Protein AF-A0A1E3VVX0-F1 (afdb_monomer_lite)

InterPro domains:
  IPR016035 Acyl transferase/acyl hydrolase/lysophospholipase [SSF52151] (23-207)

Foldseek 3Di:
DLLQLLLCVVVQVVLVVPVPRPDFSLVVQLVVVCVVVVFDWLLVVCVVPVPDDWDWQWKAFPVVRFIWTQGCQFIWTQDPVGIDGQGANNHTPSNSVSLQAQQVLSGPFDKDACVNRVGDNVSPPDRITTIHHRLLACVQCLLVVLRCCVVDVDQAAETEALDADDDPPPVPPPPDPSVVVVVVSSVSSVVNNVVSVVCLVVVVSHPPVCVVDPNSSVRYFYQYLLDQADCVLAVLGADRLLSNLLSLADPRPDDDDLLNQQSSQSSVLSSVCSRCVVVCVVVVVSRVDDRDRDPVNDDDDDPVVVPDDSVVVSNVSSVVSNVNSPDDNQSADPVDPSNVVVVVVVVVVVVVVVVVCVVVVVVVLLFFFKWKKKWFFAQLLVVCLVPPDDPVLNVLLVCCVVPVDADPDPVSNVSNVVSVVLVQQHRDMKIKMKGWRDDDFKIWTKIWIDGRPDPFIKIWTWIFTWDADPNKIKTFIWTWTDGDDPPNDDPDDDTQIWTWIWTADPFGTKTFTAGSVDPVRTGGMMDIGGDDDPVSVVVVVVVVD

Organism: NCBI:txid1774969

Radius of gyration: 44.68 Å; chains: 1; bounding box: 111×65×109 Å

Sequence (545 aa):
MRGKIVRRLPLLVLAGLIPKVKLGRTDLLEQFYDKFYGYTTLHELRERNPGAPALHILTTNLSSGQLCSFTPDGFCIDSPQGTELYETYAISTALAVAASSSYPLFFPPIELTAERLQVDMAAFQSPFSYVTDGGIFDNLGARKLALLDRDIDFDHVIISDAGATFDPNYTKRFRSLLNAASRSADILMKRVGELEYERVQEQNIFSEDLLKDEHRLSRFRFTQLATEVHPHEDPHALHLNVQRAAKSIRTDLDKFSDVEVRTLVAHGYCVGRYVMKDLCAEKPEVLDKPLWIPKCVAESPRALDRKMSADHKAVITARRLLRSARVRLHFFSLRDPWGVVNLTLALATLYLLGSLFLNTFDYFLAWPDSYSMRVTYQDYLPEWEENMLDPEQRAAIDRFRQTGEMPVEAGLLKAVQDFKRQENVVGRVGRGKASLRVRDDFVHGTAFFRFPGEFRRVVFLLSGEARYVANEQKLDVTFKQFDRGENGNHRRHPTARFEVEFHQTEDGYAGDFFHPQSKNVKLGEMTLEKSWSPINWLLKIWLSL

pLDDT: mean 76.92, std 12.78, range [39.22, 96.81]

Structure (mmCIF, N/CA/C/O backbone):
data_AF-A0A1E3VVX0-F1
#
_entry.id   AF-A0A1E3VVX0-F1
#
loop_
_atom_site.group_PDB
_atom_site.id
_atom_site.type_symbol
_atom_site.label_atom_id
_atom_site.label_alt_id
_atom_site.label_comp_id
_atom_site.label_asym_id
_atom_site.label_entity_id
_atom_site.label_seq_id
_atom_site.pdbx_PDB_ins_code
_atom_site.Cartn_x
_atom_site.Cartn_y
_atom_site.Cartn_z
_atom_site.occupancy
_atom_site.B_iso_or_equiv
_atom_site.auth_seq_id
_atom_site.auth_comp_id
_atom_site.auth_asym_id
_atom_site.auth_atom_id
_atom_site.pdbx_PDB_model_num
ATOM 1 N N . MET A 1 1 ? -12.291 -2.630 -4.453 1.00 73.19 1 MET A N 1
ATOM 2 C CA . MET A 1 1 ? -11.897 -1.217 -4.576 1.00 73.19 1 MET A CA 1
ATOM 3 C C . MET A 1 1 ? -10.426 -1.128 -4.982 1.00 73.19 1 MET A C 1
ATOM 5 O O . MET A 1 1 ? -10.159 -0.544 -6.030 1.00 73.19 1 MET A O 1
ATOM 9 N N . ARG A 1 2 ? -9.508 -1.847 -4.319 1.00 73.31 2 ARG A N 1
ATOM 10 C CA . ARG A 1 2 ? -8.086 -1.992 -4.697 1.00 73.31 2 ARG A CA 1
ATOM 11 C C . ARG A 1 2 ? -7.838 -2.240 -6.187 1.00 73.31 2 ARG A C 1
ATOM 13 O O . ARG A 1 2 ? -7.111 -1.486 -6.825 1.00 73.31 2 ARG A O 1
ATOM 20 N N . GLY A 1 3 ? -8.477 -3.254 -6.779 1.00 72.56 3 GLY A N 1
ATOM 21 C CA . GLY A 1 3 ? -8.297 -3.563 -8.207 1.00 72.56 3 GLY A CA 1
ATOM 22 C C . GLY A 1 3 ? -8.724 -2.426 -9.148 1.00 72.56 3 GLY A C 1
ATOM 23 O O . GLY A 1 3 ? -8.118 -2.243 -10.199 1.00 72.56 3 GLY A O 1
ATOM 24 N N . LYS A 1 4 ? -9.726 -1.623 -8.763 1.00 76.38 4 LYS A N 1
ATOM 25 C CA . LYS A 1 4 ? -10.174 -0.463 -9.551 1.00 76.38 4 LYS A CA 1
ATOM 26 C C . LYS A 1 4 ? -9.162 0.683 -9.486 1.00 76.38 4 LYS A C 1
ATOM 28 O O . LYS A 1 4 ? -8.917 1.313 -10.512 1.00 76.38 4 LYS A O 1
ATOM 33 N N . ILE A 1 5 ? -8.569 0.920 -8.315 1.00 77.50 5 ILE A N 1
ATOM 34 C CA . ILE A 1 5 ? -7.532 1.943 -8.109 1.00 77.50 5 ILE A CA 1
ATOM 35 C C . ILE A 1 5 ? -6.257 1.552 -8.867 1.00 77.50 5 ILE A C 1
ATOM 37 O O . ILE A 1 5 ? -5.759 2.324 -9.679 1.00 77.50 5 ILE A O 1
ATOM 41 N N . VAL A 1 6 ? -5.787 0.310 -8.700 1.00 75.62 6 VAL A N 1
ATOM 42 C CA . VAL A 1 6 ? -4.561 -0.189 -9.349 1.00 75.62 6 VAL A CA 1
ATOM 43 C C . VAL A 1 6 ? -4.653 -0.150 -10.879 1.00 75.62 6 VAL A C 1
ATOM 45 O O . VAL A 1 6 ? -3.684 0.206 -11.539 1.00 75.62 6 VAL A O 1
ATOM 48 N N . ARG A 1 7 ? -5.816 -0.446 -11.471 1.00 79.56 7 ARG A N 1
ATOM 49 C CA . ARG A 1 7 ? -6.002 -0.351 -12.934 1.00 79.56 7 ARG A CA 1
ATOM 50 C C . ARG A 1 7 ? -5.938 1.076 -13.468 1.00 79.56 7 ARG A C 1
ATOM 52 O O . ARG A 1 7 ? -5.658 1.257 -14.644 1.00 79.56 7 ARG A O 1
ATOM 59 N N . ARG A 1 8 ? -6.196 2.079 -12.632 1.00 82.31 8 ARG A N 1
ATOM 60 C CA . ARG A 1 8 ? -6.106 3.495 -13.007 1.00 82.31 8 ARG A CA 1
ATOM 61 C C . ARG A 1 8 ? -4.717 4.070 -12.733 1.00 82.31 8 ARG A C 1
ATOM 63 O O . ARG A 1 8 ? -4.468 5.203 -13.111 1.00 82.31 8 ARG A O 1
ATOM 70 N N . LEU A 1 9 ? -3.801 3.304 -12.133 1.00 76.44 9 LEU A N 1
ATOM 71 C CA . LEU A 1 9 ? -2.472 3.783 -11.748 1.00 76.44 9 LEU A CA 1
ATOM 72 C C . LEU A 1 9 ? -1.689 4.436 -12.905 1.00 76.44 9 LEU A C 1
ATOM 74 O O . LEU A 1 9 ? -1.167 5.521 -12.677 1.00 76.44 9 LEU A O 1
ATOM 78 N N . PRO A 1 10 ? -1.645 3.880 -14.137 1.00 74.94 10 PRO A N 1
ATOM 79 C CA . PRO A 1 10 ? -0.951 4.541 -15.247 1.00 74.94 10 PRO A CA 1
ATOM 80 C C . PRO A 1 10 ? -1.552 5.905 -15.585 1.00 74.94 10 PRO A C 1
ATOM 82 O O . PRO A 1 10 ? -0.819 6.872 -15.760 1.00 74.94 10 PRO A O 1
ATOM 85 N N . LEU A 1 11 ? -2.886 6.000 -15.610 1.00 77.38 11 LEU A N 1
ATOM 86 C CA . LEU A 1 11 ? -3.585 7.265 -15.822 1.00 77.38 11 LEU A CA 1
ATOM 87 C C . LEU A 1 11 ? -3.282 8.254 -14.700 1.00 77.38 11 LEU A C 1
ATOM 89 O O . LEU A 1 11 ? -3.022 9.408 -14.985 1.00 77.38 11 LEU A O 1
ATOM 93 N N . LEU A 1 12 ? -3.318 7.816 -13.441 1.00 76.00 12 LEU A N 1
ATOM 94 C CA . LEU A 1 12 ? -3.085 8.686 -12.286 1.00 76.00 12 LEU A CA 1
ATOM 95 C C . LEU A 1 12 ? -1.648 9.217 -12.266 1.00 76.00 12 LEU A C 1
ATOM 97 O O . LEU A 1 12 ? -1.430 10.374 -11.927 1.00 76.00 12 LEU A O 1
ATOM 101 N N . VAL A 1 13 ? -0.674 8.400 -12.679 1.00 74.12 13 VAL A N 1
ATOM 102 C CA . VAL A 1 13 ? 0.716 8.843 -12.861 1.00 74.12 13 VAL A CA 1
ATOM 103 C C . VAL A 1 13 ? 0.806 9.894 -13.970 1.00 74.12 13 VAL A C 1
ATOM 105 O O . VAL A 1 13 ? 1.432 10.927 -13.766 1.00 74.12 13 VAL A O 1
ATOM 108 N N . LEU A 1 14 ? 0.146 9.675 -15.113 1.00 73.00 14 LEU A N 1
ATOM 109 C CA . LEU A 1 14 ? 0.113 10.647 -16.214 1.00 73.00 14 LEU A CA 1
ATOM 110 C C . LEU A 1 14 ? -0.643 11.932 -15.844 1.00 73.00 14 LEU A C 1
ATOM 112 O O . LEU A 1 14 ? -0.210 13.023 -16.196 1.00 73.00 14 LEU A O 1
ATOM 116 N N . ALA A 1 15 ? -1.747 11.815 -15.110 1.00 72.00 15 ALA A N 1
ATOM 117 C CA . ALA A 1 15 ? -2.534 12.936 -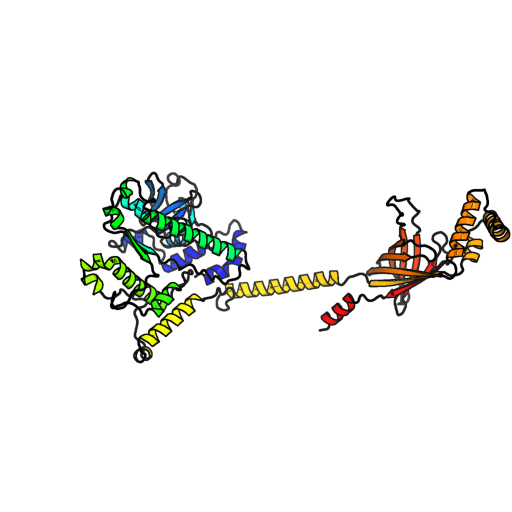14.614 1.00 72.00 15 ALA A CA 1
ATOM 118 C C . ALA A 1 15 ? -1.717 13.797 -13.644 1.00 72.00 15 ALA A C 1
ATOM 120 O O . ALA A 1 15 ? -1.780 15.018 -13.727 1.00 72.00 15 ALA A O 1
ATOM 121 N N . GLY A 1 16 ? -0.883 13.173 -12.805 1.00 65.69 16 GLY A N 1
ATOM 122 C CA . GLY A 1 16 ? 0.047 13.871 -11.915 1.00 65.69 16 GLY A CA 1
ATOM 123 C C . GLY A 1 16 ? 1.133 14.684 -12.632 1.00 65.69 16 GLY A C 1
ATOM 124 O O . GLY A 1 16 ? 1.726 15.562 -12.016 1.00 65.69 16 GLY A O 1
ATOM 125 N N . LEU A 1 17 ? 1.376 14.449 -13.929 1.00 72.94 17 LEU A N 1
ATOM 126 C CA . LEU A 1 17 ? 2.259 15.294 -14.748 1.00 72.94 17 LEU A CA 1
ATOM 127 C C . LEU A 1 17 ? 1.571 16.585 -15.221 1.00 72.94 17 LEU A C 1
ATOM 129 O O . LEU A 1 17 ? 2.237 17.469 -15.755 1.00 72.94 17 LEU A O 1
ATOM 133 N N . ILE A 1 18 ? 0.250 16.703 -15.048 1.00 75.31 18 ILE A N 1
ATOM 134 C CA . ILE A 1 18 ? -0.541 17.865 -15.452 1.00 75.31 18 ILE A CA 1
ATOM 135 C C . ILE A 1 18 ? -0.882 18.677 -14.190 1.00 75.31 18 ILE A C 1
ATOM 137 O O . ILE A 1 18 ? -1.774 18.276 -13.442 1.00 75.31 18 ILE A O 1
ATOM 141 N N . PRO A 1 19 ? -0.265 19.856 -13.960 1.00 60.88 19 PRO A N 1
ATOM 142 C CA . PRO A 1 19 ? -0.376 20.598 -12.693 1.00 60.88 19 PRO A CA 1
ATOM 143 C C . PRO A 1 19 ? -1.801 20.982 -12.262 1.00 60.88 19 PRO A C 1
ATOM 145 O O . PRO A 1 19 ? -2.032 21.304 -11.102 1.00 60.88 19 PRO A O 1
ATOM 148 N N . LYS A 1 20 ? -2.767 20.982 -13.191 1.00 64.31 20 LYS A N 1
ATOM 149 C CA . LYS A 1 20 ? -4.169 21.354 -12.937 1.00 64.31 20 LYS A CA 1
ATOM 150 C C . LYS A 1 20 ? -5.100 20.161 -12.690 1.00 64.31 20 LYS A C 1
ATOM 152 O O . LYS A 1 20 ? -6.264 20.376 -12.363 1.00 64.31 20 LYS A O 1
ATOM 157 N N . VAL A 1 21 ? -4.636 18.921 -12.857 1.00 64.94 21 VAL A N 1
ATOM 158 C CA . VAL A 1 21 ? -5.471 17.725 -12.670 1.00 64.94 21 VAL A CA 1
ATOM 159 C C . VAL A 1 21 ? -5.271 17.185 -11.255 1.00 64.94 21 VAL A C 1
ATOM 161 O O . VAL A 1 21 ? -4.356 16.412 -10.990 1.00 64.94 21 VAL A O 1
ATOM 164 N N . LYS A 1 22 ? -6.165 17.572 -10.340 1.00 61.53 22 LYS A N 1
ATOM 165 C CA . LYS A 1 22 ? -6.254 17.003 -8.986 1.00 61.53 22 LYS A CA 1
ATOM 166 C C . LYS A 1 22 ? -7.030 15.682 -9.024 1.00 61.53 22 LYS A C 1
ATOM 168 O O . LYS A 1 22 ? -8.191 15.620 -8.635 1.00 61.53 22 LYS A O 1
ATOM 173 N N . LEU A 1 23 ? -6.425 14.648 -9.609 1.00 68.94 23 LEU A N 1
ATOM 174 C CA . LEU A 1 23 ? -6.977 13.292 -9.584 1.00 68.94 23 LEU A CA 1
ATOM 175 C C . LEU A 1 23 ? -5.920 12.324 -9.048 1.00 68.94 23 LEU A C 1
ATOM 177 O O . LEU A 1 23 ? -5.155 11.722 -9.801 1.00 68.94 23 LEU A O 1
ATOM 181 N N . GLY A 1 24 ? -5.860 12.215 -7.725 1.00 78.75 24 GLY A N 1
ATOM 182 C CA . GLY A 1 24 ? -4.940 11.361 -6.990 1.00 78.75 24 GLY A CA 1
ATOM 183 C C . GLY A 1 24 ? -5.503 9.978 -6.660 1.00 78.75 24 GLY A C 1
ATOM 184 O O . GLY A 1 24 ? -6.695 9.685 -6.774 1.00 78.75 24 GLY A O 1
ATOM 185 N N . ARG A 1 25 ? -4.612 9.086 -6.209 1.00 83.88 25 ARG A N 1
ATOM 186 C CA . ARG A 1 25 ? -4.991 7.752 -5.701 1.00 83.88 25 ARG A CA 1
ATOM 187 C C . ARG A 1 25 ? -5.867 7.849 -4.446 1.00 83.88 25 ARG A C 1
ATOM 189 O O . ARG A 1 25 ? -6.778 7.040 -4.295 1.00 83.88 25 ARG A O 1
ATOM 196 N N . THR A 1 26 ? -5.581 8.817 -3.581 1.00 87.31 26 THR A N 1
ATOM 197 C CA . THR A 1 26 ? -6.337 9.127 -2.360 1.00 87.31 26 THR A CA 1
ATOM 198 C C . THR A 1 26 ? -7.696 9.738 -2.665 1.00 87.31 26 THR A C 1
ATOM 200 O O . THR A 1 26 ? -8.672 9.309 -2.067 1.00 87.31 26 THR A O 1
ATOM 203 N N . ASP A 1 27 ? -7.805 10.618 -3.662 1.00 87.38 27 ASP A N 1
ATOM 204 C CA . ASP A 1 27 ? -9.101 11.191 -4.063 1.00 87.38 27 ASP A CA 1
ATOM 205 C C . ASP A 1 27 ? -10.066 10.104 -4.556 1.00 87.38 27 ASP A C 1
ATOM 207 O O . ASP A 1 27 ? -11.245 10.088 -4.214 1.00 87.38 27 ASP A O 1
ATOM 211 N N . LEU A 1 28 ? -9.563 9.129 -5.326 1.00 87.94 28 LEU A N 1
ATOM 212 C CA . LEU A 1 28 ? -10.367 7.968 -5.717 1.00 87.94 28 LEU A CA 1
ATOM 213 C C . LEU A 1 28 ? -10.741 7.090 -4.519 1.00 87.94 28 LEU A C 1
ATOM 215 O O . LEU A 1 28 ? -11.835 6.526 -4.504 1.00 87.94 28 LEU A O 1
ATOM 219 N N . LEU A 1 29 ? -9.829 6.924 -3.556 1.00 89.50 29 LEU A N 1
ATOM 220 C CA . LEU A 1 29 ? -10.084 6.161 -2.335 1.00 89.50 29 LEU A CA 1
ATOM 221 C C . LEU A 1 29 ? -11.220 6.809 -1.531 1.00 89.50 29 LEU A C 1
ATOM 223 O O . LEU A 1 29 ? -12.189 6.126 -1.203 1.00 89.50 29 LEU A O 1
ATOM 227 N N . GLU A 1 30 ? -11.134 8.120 -1.313 1.00 91.69 30 GLU A N 1
ATOM 228 C CA . GLU A 1 30 ? -12.154 8.933 -0.654 1.00 91.69 30 GLU A CA 1
ATOM 229 C C . GLU A 1 30 ? -13.497 8.839 -1.383 1.00 91.69 30 GLU A C 1
ATOM 231 O O . GLU A 1 30 ? -14.478 8.444 -0.769 1.00 91.69 30 GLU A O 1
ATOM 236 N N . GLN A 1 31 ? -13.548 9.026 -2.708 1.00 89.94 31 GLN A N 1
ATOM 237 C CA . GLN A 1 31 ? -14.796 8.908 -3.485 1.00 89.94 31 GLN A CA 1
ATOM 238 C C . GLN A 1 31 ? -15.480 7.538 -3.344 1.00 89.94 31 GLN A C 1
ATOM 240 O O . GLN A 1 31 ? -16.711 7.428 -3.323 1.00 89.94 31 GLN A O 1
ATOM 245 N N . PHE A 1 32 ? -14.699 6.456 -3.292 1.00 89.81 32 PHE A N 1
ATOM 246 C CA . PHE A 1 32 ? -15.257 5.125 -3.063 1.00 89.81 32 PHE A CA 1
ATOM 247 C C . PHE A 1 32 ? -15.810 4.982 -1.640 1.00 89.81 32 PHE A C 1
ATOM 249 O O . PHE A 1 32 ? -16.839 4.319 -1.479 1.00 89.81 32 PHE A O 1
ATOM 256 N N . TYR A 1 33 ? -15.156 5.578 -0.640 1.00 92.62 33 TYR A N 1
ATOM 257 C CA . TYR A 1 33 ? -15.656 5.606 0.732 1.00 92.62 33 TYR A CA 1
ATOM 258 C C . TYR A 1 33 ? -16.877 6.508 0.883 1.00 92.62 33 TYR A C 1
ATOM 260 O O . TYR A 1 33 ? -17.826 6.097 1.535 1.00 92.62 33 TYR A O 1
ATOM 268 N N . ASP A 1 34 ? -16.933 7.654 0.217 1.00 93.44 34 ASP A N 1
ATOM 269 C CA . ASP A 1 34 ? -18.095 8.546 0.213 1.00 93.44 34 ASP A CA 1
ATOM 270 C C . ASP A 1 34 ? -19.347 7.812 -0.242 1.00 93.44 34 ASP A C 1
ATOM 272 O O . ASP A 1 34 ? -20.373 7.799 0.438 1.00 93.44 34 ASP A O 1
ATOM 276 N N . LYS A 1 35 ? -19.233 7.086 -1.356 1.00 91.50 35 LYS A N 1
ATOM 277 C CA . LYS A 1 35 ? -20.324 6.246 -1.844 1.00 91.50 35 LYS A CA 1
ATOM 278 C C . LYS A 1 35 ? -20.691 5.131 -0.861 1.00 91.50 35 LYS A C 1
ATOM 280 O O . LYS A 1 35 ? -21.848 4.717 -0.824 1.00 91.50 35 LYS A O 1
ATOM 285 N N . PHE A 1 36 ? -19.720 4.599 -0.122 1.00 89.62 36 PHE A N 1
ATOM 286 C CA . PHE A 1 36 ? -19.946 3.528 0.847 1.00 89.62 36 PHE A CA 1
ATOM 287 C C . PHE A 1 36 ? -20.636 4.032 2.121 1.00 89.62 36 PHE A C 1
ATOM 289 O O . PHE A 1 36 ? -21.585 3.401 2.579 1.00 89.62 36 PHE A O 1
ATOM 296 N N . TYR A 1 37 ? -20.194 5.170 2.655 1.00 91.12 37 TYR A N 1
ATOM 297 C CA . TYR A 1 37 ? -20.744 5.798 3.855 1.00 91.12 37 TYR A CA 1
ATOM 298 C C . TYR A 1 37 ? -21.968 6.679 3.565 1.00 91.12 37 TYR A C 1
ATOM 300 O O . TYR A 1 37 ? -22.634 7.125 4.491 1.00 91.12 37 TYR A O 1
ATOM 308 N N . GLY A 1 38 ? -22.305 6.899 2.292 1.00 92.69 38 GLY A N 1
ATOM 309 C CA . GLY A 1 38 ? -23.468 7.688 1.893 1.00 92.69 38 GLY A CA 1
ATOM 310 C C . GLY A 1 38 ? -23.276 9.187 2.109 1.00 92.69 38 GLY A C 1
ATOM 311 O O . GLY A 1 38 ? -24.237 9.857 2.467 1.00 92.69 38 GLY A O 1
ATOM 312 N N . TYR A 1 39 ? -22.056 9.693 1.893 1.00 93.56 39 TYR A N 1
ATOM 313 C CA . TYR A 1 39 ? -21.711 11.121 1.976 1.00 93.56 39 TYR A CA 1
ATOM 314 C C . TYR A 1 39 ? -22.004 11.770 3.347 1.00 93.56 39 TYR A C 1
ATOM 316 O O . TYR A 1 39 ? -22.321 12.949 3.425 1.00 93.56 39 TYR A O 1
ATOM 324 N N . THR A 1 40 ? -21.917 10.991 4.431 1.00 95.38 40 THR A N 1
ATOM 325 C CA . THR A 1 40 ? -22.155 11.437 5.819 1.00 95.38 40 THR A CA 1
ATOM 326 C C . THR A 1 40 ? -20.890 11.995 6.473 1.00 95.38 40 THR A C 1
ATOM 328 O O . THR A 1 40 ? -19.783 11.481 6.259 1.00 95.38 40 THR A O 1
ATOM 331 N N . THR A 1 41 ? -21.050 12.985 7.350 1.00 96.06 41 THR A N 1
ATOM 332 C CA . THR A 1 41 ? -19.976 13.467 8.235 1.00 96.06 41 THR A CA 1
ATOM 333 C C . THR A 1 41 ? -19.852 12.604 9.491 1.00 96.06 41 THR A C 1
ATOM 335 O O . THR A 1 41 ? -20.770 11.849 9.828 1.00 96.06 41 THR A O 1
ATOM 338 N N . LEU A 1 42 ? -18.714 12.702 10.188 1.00 95.56 42 LEU A N 1
ATOM 339 C CA . LEU A 1 42 ? -18.535 12.055 11.495 1.00 95.56 42 LEU A CA 1
ATOM 340 C C . LEU A 1 42 ? -19.513 12.606 12.542 1.00 95.56 42 LEU A C 1
ATOM 342 O O . LEU A 1 42 ? -20.012 11.849 13.375 1.00 95.56 42 LEU A O 1
ATOM 346 N N . HIS A 1 43 ? -19.817 13.903 12.467 1.00 95.06 43 HIS A N 1
ATOM 347 C CA . HIS A 1 43 ? -20.796 14.547 13.334 1.00 95.06 43 HIS A CA 1
ATOM 348 C C . HIS A 1 43 ? -22.197 13.955 13.139 1.00 95.06 43 HIS A C 1
ATOM 350 O O . HIS A 1 43 ? -22.809 13.488 14.099 1.00 95.06 43 HIS A O 1
ATOM 356 N N . GLU A 1 44 ? -22.662 13.855 11.889 1.00 94.81 44 GLU A N 1
ATOM 357 C CA . GLU A 1 44 ? -23.961 13.256 11.567 1.00 94.81 44 GLU A CA 1
ATOM 358 C C . GLU A 1 44 ? -24.059 11.791 12.017 1.00 94.81 44 GLU A C 1
ATOM 360 O O . GLU A 1 44 ? -25.121 11.341 12.446 1.00 94.81 44 GLU A O 1
ATOM 365 N N . LEU A 1 45 ? -22.965 11.021 11.938 1.00 92.00 45 LEU A N 1
ATOM 366 C CA . LEU A 1 45 ? -22.950 9.639 12.432 1.00 92.00 45 LEU A CA 1
ATOM 367 C C . LEU A 1 45 ? -23.220 9.561 13.938 1.00 92.00 45 LEU A C 1
ATOM 369 O O . LEU A 1 45 ? -23.939 8.650 14.368 1.00 92.00 45 LEU A O 1
ATOM 373 N N . ARG A 1 46 ? -22.675 10.509 14.715 1.00 93.94 46 ARG A N 1
ATOM 374 C CA . ARG A 1 46 ? -22.936 10.641 16.154 1.00 93.94 46 ARG A CA 1
ATOM 375 C C . ARG A 1 46 ? -24.369 11.093 16.415 1.00 93.94 46 ARG A C 1
ATOM 377 O O . ARG A 1 46 ? -25.045 10.473 17.227 1.00 93.94 46 ARG A O 1
ATOM 384 N N . GLU A 1 47 ? -24.866 12.106 15.708 1.00 93.88 47 GLU A N 1
ATOM 385 C CA . GLU A 1 47 ? -26.248 12.585 15.880 1.00 93.88 47 GLU A CA 1
ATOM 386 C C . GLU A 1 47 ? -27.286 11.496 15.582 1.00 93.88 47 GLU A C 1
ATOM 388 O O . GLU A 1 47 ? -28.259 11.330 16.316 1.00 93.88 47 GLU A O 1
ATOM 393 N N . ARG A 1 48 ? -27.056 10.693 14.536 1.00 92.50 48 ARG A N 1
ATOM 394 C CA . ARG A 1 48 ? -27.925 9.559 14.185 1.00 92.50 48 ARG A CA 1
ATOM 395 C C . ARG A 1 48 ? -27.860 8.422 15.206 1.00 92.50 48 ARG A C 1
ATOM 397 O O . ARG A 1 48 ? -28.773 7.601 15.242 1.00 92.50 48 ARG A O 1
ATOM 404 N N . ASN A 1 49 ? -26.799 8.353 16.012 1.00 89.88 49 ASN A N 1
ATOM 405 C CA . ASN A 1 49 ? -26.597 7.319 17.024 1.00 89.88 49 ASN A CA 1
ATOM 406 C C . ASN A 1 49 ? -26.098 7.935 18.346 1.00 89.88 49 ASN A C 1
ATOM 408 O O . ASN A 1 49 ? -24.938 7.731 18.701 1.00 89.88 49 ASN A O 1
ATOM 412 N N . PRO A 1 50 ? -26.951 8.634 19.121 1.00 86.88 50 PRO A N 1
ATOM 413 C CA . PRO A 1 50 ? -26.517 9.339 20.334 1.00 86.88 50 PRO A CA 1
ATOM 414 C C . PRO A 1 50 ? -25.906 8.436 21.417 1.00 86.88 50 PRO A C 1
ATOM 416 O O . PRO A 1 50 ? -25.169 8.911 22.271 1.00 86.88 50 PRO A O 1
ATOM 419 N N . GLY A 1 51 ? -26.208 7.132 21.389 1.00 88.00 51 GLY A N 1
ATOM 420 C CA . GLY A 1 51 ? -25.610 6.124 22.272 1.00 88.00 51 GLY A CA 1
ATOM 421 C C . GLY A 1 51 ? -24.363 5.434 21.704 1.00 88.00 51 GLY A C 1
ATOM 422 O O . GLY A 1 51 ? -23.930 4.426 22.259 1.00 88.00 51 GLY A O 1
ATOM 423 N N . ALA A 1 52 ? -23.830 5.896 20.570 1.00 87.06 52 ALA A N 1
ATOM 424 C CA . ALA A 1 52 ? -22.599 5.361 19.998 1.00 87.06 52 ALA A CA 1
ATOM 425 C C . ALA A 1 52 ? -21.384 5.723 20.872 1.00 87.06 52 ALA A C 1
ATOM 427 O O . ALA A 1 52 ? -21.379 6.773 21.516 1.00 87.06 52 ALA A O 1
ATOM 428 N N . PRO A 1 53 ? -20.340 4.876 20.888 1.00 89.19 53 PRO A N 1
ATOM 429 C CA . PRO A 1 53 ? -19.115 5.183 21.613 1.00 89.19 53 PRO A CA 1
ATOM 430 C C . PRO A 1 53 ? -18.415 6.418 21.032 1.00 89.19 53 PRO A C 1
ATOM 432 O O . PRO A 1 53 ? -18.550 6.724 19.843 1.00 89.19 53 PRO A O 1
ATOM 435 N N . ALA A 1 54 ? -17.613 7.085 21.867 1.00 90.12 54 ALA A N 1
ATOM 436 C CA . ALA A 1 54 ? -16.669 8.092 21.399 1.00 90.12 54 ALA A CA 1
ATOM 437 C C . ALA A 1 54 ? -15.760 7.489 20.314 1.00 90.12 54 ALA A C 1
ATOM 439 O O . ALA A 1 54 ? -15.289 6.355 20.436 1.00 90.12 54 ALA A O 1
ATOM 440 N N . LEU A 1 55 ? -15.544 8.241 19.235 1.00 93.25 55 LEU A N 1
ATOM 441 C CA . LEU A 1 55 ? -14.866 7.758 18.037 1.00 93.25 55 LEU A CA 1
ATOM 442 C C . LEU A 1 55 ? -13.631 8.606 17.745 1.00 93.25 55 LEU A C 1
ATOM 444 O O . LEU A 1 55 ? -13.740 9.811 17.531 1.00 93.25 55 LEU A O 1
ATOM 448 N N . HIS A 1 56 ? -12.482 7.939 17.656 1.00 94.31 56 HIS A N 1
ATOM 449 C CA . HIS A 1 56 ? -11.228 8.512 17.179 1.00 94.31 56 HIS A CA 1
ATOM 450 C C . HIS A 1 56 ? -10.715 7.681 16.002 1.00 94.31 56 HIS A C 1
ATOM 452 O O . HIS A 1 56 ? -10.479 6.481 16.138 1.00 94.31 56 HIS A O 1
ATOM 458 N N . ILE A 1 57 ? -10.533 8.315 14.845 1.00 95.94 57 ILE A N 1
ATOM 459 C CA . ILE A 1 57 ? -9.951 7.688 13.653 1.00 95.94 57 ILE A CA 1
ATOM 460 C C . ILE A 1 57 ? -8.516 8.192 13.504 1.00 95.94 57 ILE A C 1
ATOM 462 O O . ILE A 1 57 ? -8.302 9.367 13.206 1.00 95.94 57 ILE A O 1
ATOM 466 N N . LEU A 1 58 ? -7.539 7.316 13.745 1.00 94.75 58 LEU A N 1
ATOM 467 C CA . LEU A 1 58 ? -6.133 7.701 13.881 1.00 94.75 58 LEU A CA 1
ATOM 468 C C . LEU A 1 58 ? -5.436 7.905 12.536 1.00 94.75 58 LEU A C 1
ATOM 470 O O . LEU A 1 58 ? -5.648 7.160 11.579 1.00 94.75 58 LEU A O 1
ATOM 474 N N . THR A 1 59 ? -4.553 8.895 12.501 1.00 94.75 59 THR A N 1
ATOM 475 C CA . THR A 1 59 ? -3.639 9.200 11.399 1.00 94.75 59 THR A CA 1
ATOM 476 C C . THR A 1 59 ? -2.290 9.648 11.938 1.00 94.75 59 THR A C 1
ATOM 478 O O . THR A 1 59 ? -2.143 9.965 13.118 1.00 94.75 59 THR A O 1
ATOM 481 N N . THR A 1 60 ? -1.287 9.684 11.070 1.00 90.94 60 THR A N 1
ATOM 482 C CA . THR A 1 60 ? 0.031 10.229 11.399 1.00 90.94 60 THR A CA 1
ATOM 483 C C . THR A 1 60 ? 0.294 11.474 10.568 1.00 90.94 60 THR A C 1
ATOM 485 O O . THR A 1 60 ? 0.188 11.427 9.341 1.00 90.94 60 THR A O 1
ATOM 488 N N . ASN A 1 61 ? 0.665 12.576 11.219 1.00 90.31 61 ASN A N 1
ATOM 489 C CA . ASN A 1 61 ? 1.168 13.765 10.540 1.00 90.31 61 ASN A CA 1
ATOM 490 C C . ASN A 1 61 ? 2.609 13.509 10.089 1.00 90.31 61 ASN A C 1
ATOM 492 O O . ASN A 1 61 ? 3.501 13.323 10.911 1.00 90.31 61 ASN A O 1
ATOM 496 N N . LEU A 1 62 ? 2.850 13.497 8.781 1.00 86.31 62 LEU A N 1
ATOM 497 C CA . LEU A 1 62 ? 4.176 13.248 8.215 1.00 86.31 62 LEU A CA 1
ATOM 498 C C . LEU A 1 62 ? 5.128 14.431 8.339 1.00 86.31 62 LEU A C 1
ATOM 500 O O . LEU A 1 62 ? 6.339 14.229 8.295 1.00 86.31 62 LEU A O 1
ATOM 504 N N . SER A 1 63 ? 4.602 15.647 8.475 1.00 80.56 63 SER A N 1
ATOM 505 C CA . SER A 1 63 ? 5.426 16.844 8.625 1.00 80.56 63 SER A CA 1
ATOM 506 C C . SER A 1 63 ? 6.023 16.926 10.028 1.00 80.56 63 SER A C 1
ATOM 508 O O . SER A 1 63 ? 7.203 17.231 10.171 1.00 80.56 63 SER A O 1
ATOM 510 N N . SER A 1 64 ? 5.221 16.648 11.060 1.00 80.88 64 SER A N 1
ATOM 511 C CA . SER A 1 64 ? 5.646 16.759 12.463 1.00 80.88 64 SER A CA 1
ATOM 512 C C . SER A 1 64 ? 5.963 15.422 13.135 1.00 80.88 64 SER A C 1
ATOM 514 O O . SER A 1 64 ? 6.544 15.407 14.217 1.00 80.88 64 SER A O 1
ATOM 516 N N . GLY A 1 65 ? 5.577 14.296 12.530 1.00 82.94 65 GLY A N 1
ATOM 517 C CA . GLY A 1 65 ? 5.668 12.975 13.154 1.00 82.94 65 GLY A CA 1
ATOM 518 C C . GLY A 1 65 ? 4.706 12.787 14.331 1.00 82.94 65 GLY A C 1
ATOM 519 O O . GLY A 1 65 ? 4.920 11.892 15.141 1.00 82.94 65 GLY A O 1
ATOM 520 N N . GLN A 1 66 ? 3.686 13.639 14.466 1.00 86.25 66 GLN A N 1
ATOM 521 C CA . GLN A 1 66 ? 2.718 13.577 15.563 1.00 86.25 66 GLN A CA 1
ATOM 522 C C . GLN A 1 66 ? 1.554 12.630 15.255 1.00 86.25 66 GLN A C 1
ATOM 524 O O . GLN A 1 66 ? 1.171 12.426 14.097 1.00 86.25 66 GLN A O 1
ATOM 529 N N . LEU A 1 67 ? 0.969 12.086 16.322 1.00 89.81 67 LEU A N 1
ATOM 530 C CA . LEU A 1 67 ? -0.297 11.369 16.264 1.00 89.81 67 LEU A CA 1
ATOM 531 C C . LEU A 1 67 ? -1.426 12.374 16.022 1.00 89.81 67 LEU A C 1
ATOM 533 O O . LEU A 1 67 ? -1.474 13.435 16.641 1.00 89.81 67 LEU A O 1
ATOM 537 N N . CYS A 1 68 ? -2.333 12.040 15.115 1.00 93.50 68 CYS A N 1
ATOM 538 C CA . CYS A 1 68 ? -3.524 12.830 14.854 1.00 93.50 68 CYS A CA 1
ATOM 539 C C . CYS A 1 68 ? -4.761 11.941 14.886 1.00 93.50 68 CYS A C 1
ATOM 541 O O . CYS A 1 68 ? -4.689 10.738 14.628 1.00 93.50 68 CYS A O 1
ATOM 543 N N . SER A 1 69 ? -5.924 12.527 15.157 1.00 95.25 69 SER A N 1
ATOM 544 C CA . SER A 1 69 ? -7.186 11.794 15.072 1.00 95.25 69 SER A CA 1
ATOM 545 C C . SER A 1 69 ? -8.322 12.659 14.550 1.00 95.25 69 SER A C 1
ATOM 547 O O . SER A 1 69 ? -8.403 13.841 14.860 1.00 95.25 69 SER A O 1
ATOM 549 N N . PHE A 1 70 ? -9.207 12.062 13.757 1.00 96.81 70 PHE A N 1
ATOM 550 C CA . PHE A 1 70 ? -10.492 12.661 13.412 1.00 96.81 70 PHE A CA 1
ATOM 551 C C . PHE A 1 70 ? -11.554 12.191 14.401 1.00 96.81 70 PHE A C 1
ATOM 553 O O . PHE A 1 70 ? -11.638 10.994 14.695 1.00 96.81 70 PHE A O 1
ATOM 560 N N . THR A 1 71 ? -12.375 13.120 14.873 1.00 95.75 71 THR A N 1
ATOM 561 C CA . THR A 1 71 ? -13.490 12.873 15.789 1.00 95.75 71 THR A CA 1
ATOM 562 C C . THR A 1 71 ? -14.767 13.525 15.244 1.00 95.75 71 THR A C 1
ATOM 564 O O . THR A 1 71 ? -14.706 14.318 14.301 1.00 95.75 71 THR A O 1
ATOM 567 N N . PRO A 1 72 ? -15.948 13.222 15.813 1.00 95.25 72 PRO A N 1
ATOM 568 C CA . PRO A 1 72 ? -17.181 13.947 15.499 1.00 95.25 72 PRO A CA 1
ATOM 569 C C . PRO A 1 72 ? -17.157 15.447 15.840 1.00 95.25 72 PRO A C 1
ATOM 571 O O . PRO A 1 72 ? -18.046 16.168 15.389 1.00 95.25 72 PRO A O 1
ATOM 574 N N . ASP A 1 73 ? -16.189 15.890 16.649 1.00 94.06 73 ASP A N 1
ATOM 575 C CA . ASP A 1 73 ? -16.034 17.281 17.092 1.00 94.06 73 ASP A CA 1
ATOM 576 C C . ASP A 1 73 ? -14.968 18.044 16.296 1.00 94.06 73 ASP A C 1
ATOM 578 O O . ASP A 1 73 ? -14.962 19.273 16.301 1.00 94.06 73 ASP A O 1
ATOM 582 N N . GLY A 1 74 ? -14.068 17.345 15.598 1.00 94.62 74 GLY A N 1
ATOM 583 C CA . GLY A 1 74 ? -13.046 18.001 14.795 1.00 94.62 74 GLY A CA 1
ATOM 584 C C . GLY A 1 74 ? -11.822 17.148 14.484 1.00 94.62 74 GLY A C 1
ATOM 585 O O . GLY A 1 74 ? -11.856 15.915 14.477 1.00 94.62 74 GLY A O 1
ATOM 586 N N . PHE A 1 75 ? -10.719 17.834 14.192 1.00 94.81 75 PHE A N 1
ATOM 587 C CA . PHE A 1 75 ? -9.415 17.226 13.938 1.00 94.81 75 PHE A CA 1
ATOM 588 C C . PHE A 1 75 ? -8.464 17.515 15.100 1.00 94.81 75 PHE A C 1
ATOM 590 O O . PHE A 1 75 ? -8.259 18.668 15.467 1.00 94.81 75 PHE A O 1
ATOM 597 N N . CYS A 1 76 ? -7.878 16.467 15.670 1.00 93.25 76 CYS A N 1
ATOM 598 C CA . CYS A 1 76 ? -6.978 16.552 16.812 1.00 93.25 76 CYS A CA 1
ATOM 599 C C . CYS A 1 76 ? -5.528 16.298 16.400 1.00 93.25 76 CYS A C 1
ATOM 601 O O . CYS A 1 76 ? -5.256 15.327 15.687 1.00 93.25 76 CYS A O 1
ATOM 603 N N . ILE A 1 77 ? -4.600 17.091 16.934 1.00 91.50 77 ILE A N 1
ATOM 604 C CA . ILE A 1 77 ? -3.158 16.828 16.891 1.00 91.50 77 ILE A CA 1
ATOM 605 C C . ILE A 1 77 ? -2.669 16.605 18.321 1.00 91.50 77 ILE A C 1
ATOM 607 O O . ILE A 1 77 ? -2.782 17.479 19.178 1.00 91.50 77 ILE A O 1
ATOM 611 N N . ASP A 1 78 ? -2.133 15.418 18.580 1.00 88.00 78 ASP A N 1
ATOM 612 C CA . ASP A 1 78 ? -1.633 15.025 19.890 1.00 88.00 78 ASP A CA 1
ATOM 613 C C . ASP A 1 78 ? -0.151 15.407 20.038 1.00 88.00 78 ASP A C 1
ATOM 615 O O . ASP A 1 78 ? 0.706 15.032 19.228 1.00 88.00 78 ASP A O 1
ATOM 619 N N . SER A 1 79 ? 0.168 16.125 21.114 1.00 82.25 79 SER A N 1
ATOM 620 C CA . SER A 1 79 ? 1.527 16.522 21.484 1.00 82.25 79 SER A CA 1
ATOM 621 C C . SER A 1 79 ? 1.832 16.145 22.941 1.00 82.25 79 SER A C 1
ATOM 623 O O . SER A 1 79 ? 0.912 15.905 23.725 1.00 82.25 79 SER A O 1
ATOM 625 N N . PRO A 1 80 ? 3.111 16.116 23.359 1.00 71.06 80 PRO A N 1
ATOM 626 C CA . PRO A 1 80 ? 3.459 15.936 24.769 1.00 71.06 80 PRO A CA 1
ATOM 627 C C . PRO A 1 80 ? 2.823 16.977 25.706 1.00 71.06 80 PRO A C 1
ATOM 629 O O . PRO A 1 80 ? 2.600 16.675 26.876 1.00 71.06 80 PRO A O 1
ATOM 632 N N . GLN A 1 81 ? 2.541 18.182 25.198 1.00 73.88 81 GLN A N 1
ATOM 633 C CA . GLN A 1 81 ? 1.970 19.307 25.942 1.00 73.88 81 GLN A CA 1
ATOM 634 C C . GLN A 1 81 ? 0.438 19.255 26.048 1.00 73.88 81 GLN A C 1
ATOM 636 O O . GLN A 1 81 ? -0.135 20.010 26.827 1.00 73.88 81 GLN A O 1
ATOM 641 N N . GLY A 1 82 ? -0.220 18.383 25.281 1.00 81.69 82 GLY A N 1
ATOM 642 C CA . GLY A 1 82 ? -1.675 18.272 25.230 1.00 81.69 82 GLY A CA 1
ATOM 643 C C . GLY A 1 82 ? -2.199 18.013 23.820 1.00 81.69 82 GLY A C 1
ATOM 644 O O . GLY A 1 82 ? -1.432 17.882 22.860 1.00 81.69 82 GLY A O 1
ATOM 645 N N . THR A 1 83 ? -3.523 17.943 23.710 1.00 88.12 83 THR A N 1
ATOM 646 C CA . THR A 1 83 ? -4.230 17.740 22.441 1.00 88.12 83 THR A CA 1
ATOM 647 C C . THR A 1 83 ? -4.716 19.081 21.908 1.00 88.12 83 THR A C 1
ATOM 649 O O . THR A 1 83 ? -5.496 19.761 22.570 1.00 88.12 83 THR A O 1
ATOM 652 N N . GLU A 1 84 ? -4.287 19.454 20.706 1.00 90.25 84 GLU A N 1
ATOM 653 C CA . GLU A 1 84 ? -4.841 20.601 19.984 1.00 90.25 84 GLU A CA 1
ATOM 654 C C . GLU A 1 84 ? -6.055 20.140 19.170 1.00 90.25 84 GLU A C 1
ATOM 656 O O . GLU A 1 84 ? -5.946 19.191 18.391 1.00 90.25 84 GLU A O 1
ATOM 661 N N . LEU A 1 85 ? -7.208 20.786 19.362 1.00 91.62 85 LEU A N 1
ATOM 662 C CA . LEU A 1 85 ? -8.452 20.489 18.650 1.00 91.62 85 LEU A CA 1
ATOM 663 C C . LEU A 1 85 ? -8.790 21.622 17.679 1.00 91.62 85 LEU A C 1
ATOM 665 O O . LEU A 1 85 ? -9.007 22.760 18.084 1.00 91.62 85 LEU A O 1
ATOM 669 N N . TYR A 1 86 ? -8.911 21.271 16.404 1.00 92.31 86 TYR A N 1
ATOM 670 C CA . TYR A 1 86 ? -9.519 22.110 15.382 1.00 92.31 86 TYR A CA 1
ATOM 671 C C . TYR A 1 86 ? -10.987 21.718 15.247 1.00 92.31 86 TYR A C 1
ATOM 673 O O . TYR A 1 86 ? -11.308 20.731 14.578 1.00 92.31 86 TYR A O 1
ATOM 681 N N . GLU A 1 87 ? -11.859 22.458 15.930 1.00 93.19 87 GLU A N 1
ATOM 682 C CA . GLU A 1 87 ? -13.298 22.187 15.969 1.00 93.19 87 GLU A CA 1
ATOM 683 C C . GLU A 1 87 ? -13.936 22.335 14.586 1.00 93.19 87 GLU A C 1
ATOM 685 O O . GLU A 1 87 ? -13.806 23.365 13.924 1.00 93.19 87 GLU A O 1
ATOM 690 N N . THR A 1 88 ? -14.631 21.290 14.139 1.00 93.19 88 THR A N 1
ATOM 691 C CA . THR A 1 88 ? -15.386 21.291 12.883 1.00 93.19 88 THR A CA 1
ATOM 692 C C . THR A 1 88 ? -16.341 20.104 12.832 1.00 93.19 88 THR A C 1
ATOM 694 O O . THR A 1 88 ? -16.011 18.987 13.228 1.00 93.19 88 THR A O 1
ATOM 697 N N . TYR A 1 89 ? -17.525 20.325 12.269 1.00 93.94 89 TYR A N 1
ATOM 698 C CA . TYR A 1 89 ? -18.539 19.285 12.064 1.00 93.94 89 TYR A CA 1
ATOM 699 C C . TYR A 1 89 ? -18.610 18.806 10.609 1.00 93.94 89 TYR A C 1
ATOM 701 O O . TYR A 1 89 ? -19.412 17.936 10.265 1.00 93.94 89 TYR A O 1
ATOM 709 N N . ALA A 1 90 ? -17.756 19.364 9.746 1.00 93.31 90 ALA A N 1
ATOM 710 C CA . ALA A 1 90 ? -17.785 19.147 8.305 1.00 93.31 90 ALA A CA 1
ATOM 711 C C . ALA A 1 90 ? -16.912 17.976 7.827 1.00 93.31 90 ALA A C 1
ATOM 713 O O . ALA A 1 90 ? -16.912 17.655 6.638 1.00 93.31 90 ALA A O 1
ATOM 714 N N . ILE A 1 91 ? -16.162 17.326 8.724 1.00 94.88 91 ILE A N 1
ATOM 715 C CA . ILE A 1 91 ? -15.286 16.208 8.359 1.00 94.88 91 ILE A CA 1
ATOM 716 C C . ILE A 1 91 ? -16.133 15.056 7.817 1.00 94.88 91 ILE A C 1
ATOM 718 O O . ILE A 1 91 ? -16.898 14.417 8.550 1.00 94.88 91 ILE A O 1
ATOM 722 N N . SER A 1 92 ? -15.968 14.759 6.527 1.00 96.00 92 SER A N 1
ATOM 723 C CA . SER A 1 92 ? -16.607 13.601 5.915 1.00 96.00 92 SER A CA 1
ATOM 724 C C . SER A 1 92 ? -16.041 12.313 6.518 1.00 96.00 92 SER A C 1
ATOM 726 O O . SER A 1 92 ? -14.840 12.178 6.773 1.00 96.00 92 SER A O 1
ATOM 728 N N . THR A 1 93 ? -16.910 11.323 6.721 1.00 96.00 93 THR A N 1
ATOM 729 C CA . THR A 1 93 ? -16.480 9.993 7.183 1.00 96.00 93 THR A CA 1
ATOM 730 C C . THR A 1 93 ? -15.484 9.384 6.197 1.00 96.00 93 THR A C 1
ATOM 732 O O . THR A 1 93 ? -14.524 8.722 6.587 1.00 96.00 93 THR A O 1
ATOM 735 N N . ALA A 1 94 ? -15.691 9.644 4.905 1.00 95.69 94 ALA A N 1
ATOM 736 C CA . ALA A 1 94 ? -14.826 9.172 3.841 1.00 95.69 94 ALA A CA 1
ATOM 737 C C . ALA A 1 94 ? -13.411 9.744 3.931 1.00 95.69 94 ALA A C 1
ATOM 739 O O . ALA A 1 94 ? -12.463 8.975 3.789 1.00 95.69 94 ALA A O 1
ATOM 740 N N . LEU A 1 95 ? -13.263 11.044 4.207 1.00 95.25 95 LEU A N 1
ATOM 741 C CA . LEU A 1 95 ? -11.965 11.692 4.380 1.00 95.25 95 LEU A CA 1
ATOM 742 C C . LEU A 1 95 ? -11.205 11.079 5.555 1.00 95.25 95 LEU A C 1
ATOM 744 O O . LEU A 1 95 ? -10.059 10.662 5.389 1.00 95.25 95 LEU A O 1
ATOM 748 N N . ALA A 1 96 ? -11.853 10.972 6.718 1.00 95.88 96 ALA A N 1
ATOM 749 C CA . ALA A 1 96 ? -11.228 10.425 7.918 1.00 95.88 96 ALA A CA 1
ATOM 750 C C . ALA A 1 96 ? -10.739 8.981 7.700 1.00 95.88 96 ALA A C 1
ATOM 752 O O . ALA A 1 96 ? -9.589 8.648 7.995 1.00 95.88 96 ALA A O 1
ATOM 753 N N . VAL A 1 97 ? -11.583 8.128 7.111 1.00 94.69 97 VAL A N 1
ATOM 754 C CA . VAL A 1 97 ? -11.241 6.726 6.822 1.00 94.69 97 VAL A CA 1
ATOM 755 C C . VAL A 1 97 ? -10.202 6.615 5.700 1.00 94.69 97 VAL A C 1
ATOM 757 O O . VAL A 1 97 ? -9.305 5.773 5.775 1.00 94.69 97 VAL A O 1
ATOM 760 N N . ALA A 1 98 ? -10.269 7.462 4.668 1.00 93.75 98 ALA A N 1
ATOM 761 C CA . ALA A 1 98 ? -9.267 7.504 3.604 1.00 93.75 98 ALA A CA 1
ATOM 762 C C . ALA A 1 98 ? -7.894 7.881 4.158 1.00 93.75 98 ALA A C 1
ATOM 764 O O . ALA A 1 98 ? -6.921 7.190 3.865 1.00 93.75 98 ALA A O 1
ATOM 765 N N . ALA A 1 99 ? -7.818 8.917 4.993 1.00 93.88 99 ALA A N 1
ATOM 766 C CA . ALA A 1 99 ? -6.576 9.359 5.615 1.00 93.88 99 ALA A CA 1
ATOM 767 C C . ALA A 1 99 ? -5.978 8.257 6.502 1.00 93.88 99 ALA A C 1
ATOM 769 O O . ALA A 1 99 ? -4.813 7.904 6.340 1.00 93.88 99 ALA A O 1
ATOM 770 N N . SER A 1 100 ? -6.807 7.637 7.346 1.00 93.38 100 SER A N 1
ATOM 771 C CA . SER A 1 100 ? -6.402 6.555 8.254 1.00 93.38 100 SER A CA 1
ATOM 772 C C . SER A 1 100 ? -5.958 5.274 7.547 1.00 93.38 100 SER A C 1
ATOM 774 O O . SER A 1 100 ? -5.136 4.543 8.079 1.00 93.38 100 SER A O 1
ATOM 776 N N . SER A 1 101 ? -6.439 5.017 6.325 1.00 90.06 101 SER A N 1
ATOM 777 C CA . SER A 1 101 ? -6.078 3.828 5.532 1.00 90.06 101 SER A CA 1
ATOM 778 C C . SER A 1 101 ? -5.102 4.109 4.379 1.00 90.06 101 SER A C 1
ATOM 780 O O . SER A 1 101 ? -4.883 3.249 3.515 1.00 90.06 101 SER A O 1
ATOM 782 N N . SER A 1 102 ? -4.510 5.309 4.329 1.00 89.38 102 SER A N 1
ATOM 783 C CA . SER A 1 102 ? -3.595 5.732 3.260 1.00 89.38 102 SER A CA 1
ATOM 784 C C . SER A 1 102 ? -2.184 5.171 3.448 1.00 89.38 102 SER A C 1
ATOM 786 O O . SER A 1 102 ? -1.234 5.905 3.681 1.00 89.38 102 SER A O 1
ATOM 788 N N . TYR A 1 103 ? -2.026 3.852 3.319 1.00 83.88 103 TYR A N 1
ATOM 789 C CA . TYR A 1 103 ? -0.725 3.191 3.459 1.00 83.88 103 TYR A CA 1
ATOM 790 C C . TYR A 1 103 ? 0.322 3.777 2.474 1.00 83.88 103 TYR A C 1
ATOM 792 O O . TYR A 1 103 ? 0.115 3.667 1.253 1.00 83.88 103 TYR A O 1
ATOM 800 N N . PRO A 1 104 ? 1.468 4.324 2.950 1.00 78.44 104 PRO A N 1
ATOM 801 C CA . PRO A 1 104 ? 2.366 5.210 2.186 1.00 78.44 104 PRO A CA 1
ATOM 802 C C . PRO A 1 104 ? 2.839 4.727 0.811 1.00 78.44 104 PRO A C 1
ATOM 804 O O . PRO A 1 104 ? 3.110 5.525 -0.085 1.00 78.44 104 PRO A O 1
ATOM 807 N N . LEU A 1 105 ? 2.973 3.415 0.604 1.00 75.44 105 LEU A N 1
ATOM 808 C CA . LEU A 1 105 ? 3.445 2.891 -0.684 1.00 75.44 105 LEU A CA 1
ATOM 809 C C . LEU A 1 105 ? 2.326 2.790 -1.722 1.00 75.44 105 LEU A C 1
ATOM 811 O O . LEU A 1 105 ? 2.562 2.925 -2.927 1.00 75.44 105 LEU A O 1
ATOM 815 N N . PHE A 1 106 ? 1.095 2.562 -1.270 1.00 75.94 106 PHE A N 1
ATOM 816 C CA . PHE A 1 106 ? -0.061 2.422 -2.151 1.00 75.94 106 PHE A CA 1
ATOM 817 C C . PHE A 1 106 ? -0.814 3.737 -2.333 1.00 75.94 106 PHE A C 1
ATOM 819 O O . PHE A 1 106 ? -1.364 3.949 -3.419 1.00 75.94 106 PHE A O 1
ATOM 826 N N . PHE A 1 107 ? -0.767 4.632 -1.347 1.00 85.31 107 PHE A N 1
ATOM 827 C CA . PHE A 1 107 ? -1.456 5.916 -1.352 1.00 85.31 107 PHE A CA 1
ATOM 828 C C . PHE A 1 107 ? -0.497 7.031 -0.935 1.00 85.31 107 PHE A C 1
ATOM 830 O O . PHE A 1 107 ? 0.242 6.853 0.029 1.00 85.31 107 PHE A O 1
ATOM 837 N N . PRO A 1 108 ? -0.457 8.157 -1.674 1.00 86.25 108 PRO A N 1
ATOM 838 C CA . PRO A 1 108 ? 0.243 9.338 -1.194 1.00 86.25 108 PRO A CA 1
ATOM 839 C C . PRO A 1 108 ? -0.433 9.861 0.086 1.00 86.25 108 PRO A C 1
ATOM 841 O O . PRO A 1 108 ? -1.601 9.549 0.315 1.00 86.25 108 PRO A O 1
ATOM 844 N N . PRO A 1 109 ? 0.258 10.683 0.884 1.00 88.81 109 PRO A N 1
ATOM 845 C CA . PRO A 1 109 ? -0.357 11.364 2.017 1.00 88.81 109 PRO A CA 1
ATOM 846 C C . PRO A 1 109 ? -1.517 12.255 1.565 1.00 88.81 109 PRO A C 1
ATOM 848 O O . PRO A 1 109 ? -1.495 12.810 0.463 1.00 88.81 109 PRO A O 1
ATOM 851 N N . ILE A 1 110 ? -2.521 12.402 2.422 1.00 91.56 110 ILE A N 1
ATOM 852 C CA . ILE A 1 110 ? -3.627 13.332 2.217 1.00 91.56 110 ILE A CA 1
ATOM 853 C C . ILE A 1 110 ? -3.214 14.705 2.739 1.00 91.56 110 ILE A C 1
ATOM 855 O O . ILE A 1 110 ? -2.801 14.849 3.886 1.00 91.56 110 ILE A O 1
ATOM 859 N N . GLU A 1 111 ? -3.347 15.717 1.888 1.00 91.25 111 GLU A N 1
ATOM 860 C CA . GLU A 1 111 ? -3.178 17.117 2.267 1.00 91.25 111 GLU A CA 1
ATOM 861 C C . GLU A 1 111 ? -4.452 17.635 2.952 1.00 91.25 111 GLU A C 1
ATOM 863 O O . GLU A 1 111 ? -5.535 17.649 2.356 1.00 91.25 111 GLU A O 1
ATOM 868 N N . LEU A 1 112 ? -4.321 18.059 4.205 1.00 91.25 112 LEU A N 1
ATOM 869 C CA . LEU A 1 112 ? -5.334 18.786 4.958 1.00 91.25 112 LEU A CA 1
ATOM 870 C C . LEU A 1 112 ? -5.003 20.275 4.944 1.00 91.25 112 LEU A C 1
ATOM 872 O O . LEU A 1 112 ? -3.892 20.669 5.284 1.00 91.25 112 LEU A O 1
ATOM 876 N N . THR A 1 113 ? -5.985 21.093 4.591 1.00 90.44 113 THR A N 1
ATOM 877 C CA . THR A 1 113 ? -5.924 22.559 4.635 1.00 90.44 113 THR A CA 1
ATOM 878 C C . THR A 1 113 ? -7.060 23.074 5.511 1.00 90.44 113 THR A C 1
ATOM 880 O O . THR A 1 113 ? -8.025 22.341 5.754 1.00 90.44 113 THR A O 1
ATOM 883 N N . ALA A 1 114 ? -6.995 24.335 5.951 1.00 89.56 114 ALA A N 1
ATOM 884 C CA . ALA A 1 114 ? -8.097 24.920 6.716 1.00 89.56 114 ALA A CA 1
ATOM 885 C C . ALA A 1 114 ? -9.407 24.916 5.907 1.00 89.56 114 ALA A C 1
ATOM 887 O O . ALA A 1 114 ? -10.458 24.596 6.447 1.00 89.56 114 ALA A O 1
ATOM 888 N N . GLU A 1 115 ? -9.332 25.138 4.587 1.00 89.06 115 GLU A N 1
ATOM 889 C CA . GLU A 1 115 ? -10.472 25.000 3.667 1.00 89.06 115 GLU A CA 1
ATOM 890 C C . GLU A 1 115 ? -11.063 23.582 3.690 1.00 89.06 115 GLU A C 1
ATOM 892 O O . GLU A 1 115 ? -12.276 23.416 3.803 1.00 89.06 115 GLU A O 1
ATOM 897 N N . ARG A 1 116 ? -10.217 22.543 3.631 1.00 88.69 116 ARG A N 1
ATOM 898 C CA . ARG A 1 116 ? -10.673 21.144 3.633 1.00 88.69 116 ARG A CA 1
ATOM 899 C C . ARG A 1 116 ? -11.277 20.725 4.974 1.00 88.69 116 ARG A C 1
ATOM 901 O O . ARG A 1 116 ? -12.197 19.913 4.991 1.00 88.69 116 ARG A O 1
ATOM 908 N N . LEU A 1 117 ? -10.764 21.264 6.079 1.00 89.44 117 LEU A N 1
ATOM 909 C CA . LEU A 1 117 ? -11.317 21.065 7.422 1.00 89.44 117 LEU A CA 1
ATOM 910 C C . LEU A 1 117 ? -12.497 22.006 7.723 1.00 89.44 117 LEU A C 1
ATOM 912 O O . LEU A 1 117 ? -13.206 21.790 8.701 1.00 89.44 117 LEU A O 1
ATOM 916 N N . GLN A 1 118 ? -12.730 23.015 6.880 1.00 90.38 118 GLN A N 1
ATOM 917 C CA . GLN A 1 118 ? -13.680 24.109 7.103 1.00 90.38 118 GLN A CA 1
ATOM 918 C C . GLN A 1 118 ? -13.455 24.837 8.437 1.00 90.38 118 GLN A C 1
ATOM 920 O O . GLN A 1 118 ? -14.401 25.153 9.154 1.00 90.38 118 GLN A O 1
ATOM 925 N N . VAL A 1 119 ? -12.190 25.100 8.765 1.00 88.25 119 VAL A N 1
ATOM 926 C CA . VAL A 1 119 ? -11.779 25.880 9.941 1.00 88.25 119 VAL A CA 1
ATOM 927 C C . VAL A 1 119 ? -11.165 27.207 9.508 1.00 88.25 119 VAL A C 1
ATOM 929 O O . VAL A 1 119 ? -10.770 27.373 8.352 1.00 88.25 119 VAL A O 1
ATOM 932 N N . ASP A 1 120 ? -11.086 28.166 10.430 1.00 83.06 120 ASP A N 1
ATOM 933 C CA . ASP A 1 120 ? -10.461 29.457 10.146 1.00 83.06 120 ASP A CA 1
ATOM 934 C C . ASP A 1 120 ? -8.976 29.269 9.778 1.00 83.06 120 ASP A C 1
ATOM 936 O O . ASP A 1 120 ? -8.215 28.611 10.491 1.00 83.06 120 ASP A O 1
ATOM 940 N N . MET A 1 121 ? -8.555 29.882 8.668 1.00 75.12 121 MET A N 1
ATOM 941 C CA . MET A 1 121 ? -7.158 29.906 8.228 1.00 75.12 121 MET A CA 1
ATOM 942 C C . MET A 1 121 ? -6.239 30.514 9.291 1.00 75.12 121 MET A C 1
ATOM 944 O O . MET A 1 121 ? -5.087 30.106 9.385 1.00 75.12 121 MET A O 1
ATOM 948 N N . ALA A 1 122 ? -6.726 31.473 10.087 1.00 75.25 122 ALA A N 1
ATOM 949 C CA . ALA A 1 122 ? -5.947 32.059 11.177 1.00 75.25 122 ALA A CA 1
ATOM 950 C C . ALA A 1 122 ? -5.772 31.099 12.368 1.00 75.25 122 ALA A C 1
ATOM 952 O O . ALA A 1 122 ? -4.789 31.207 13.099 1.00 75.25 122 ALA A O 1
ATOM 953 N N . ALA A 1 123 ? -6.707 30.161 12.554 1.00 72.56 123 ALA A N 1
ATOM 954 C CA . ALA A 1 123 ? -6.646 29.152 13.607 1.00 72.56 123 ALA A CA 1
ATOM 955 C C . ALA A 1 123 ? -5.757 27.963 13.211 1.00 72.56 123 ALA A C 1
ATOM 957 O O . ALA A 1 123 ? -5.107 27.369 14.066 1.00 72.56 123 ALA A O 1
ATOM 958 N N . PHE A 1 124 ? -5.690 27.625 11.920 1.00 78.75 124 PHE A N 1
ATOM 959 C CA . PHE A 1 124 ? -4.852 26.535 11.427 1.00 78.75 124 PHE A CA 1
ATOM 960 C C . PHE A 1 124 ? -3.397 27.008 11.261 1.00 78.75 124 PHE A C 1
ATOM 962 O O . PHE A 1 124 ? -3.026 27.605 10.253 1.00 78.75 124 PHE A O 1
ATOM 969 N N . GLN A 1 125 ? -2.564 26.744 12.274 1.00 68.50 125 GLN A N 1
ATOM 970 C CA . GLN A 1 125 ? -1.205 27.297 12.415 1.00 68.50 125 GLN A CA 1
ATOM 971 C C . GLN A 1 125 ? -0.257 27.000 11.231 1.00 68.50 125 GLN A C 1
ATOM 973 O O . GLN A 1 125 ? 0.747 27.689 11.050 1.00 68.50 125 GLN A O 1
ATOM 978 N N . SER A 1 126 ? -0.560 25.982 10.419 1.00 69.00 126 SER A N 1
ATOM 979 C CA . SER A 1 126 ? 0.179 25.622 9.205 1.00 69.00 126 SER A CA 1
ATOM 980 C C . SER A 1 126 ? -0.725 25.761 7.978 1.00 69.00 126 SER A C 1
ATOM 982 O O . SER A 1 126 ? -1.865 25.317 8.038 1.00 69.00 126 SER A O 1
ATOM 984 N N . PRO A 1 127 ? -0.250 26.270 6.824 1.00 69.69 127 PRO A N 1
ATOM 985 C CA . PRO A 1 127 ? -1.075 26.358 5.612 1.00 69.69 127 PRO A CA 1
ATOM 986 C C . PRO A 1 127 ? -1.582 24.990 5.120 1.00 69.69 127 PRO A C 1
ATOM 988 O O . PRO A 1 127 ? -2.602 24.918 4.434 1.00 69.69 127 PRO A O 1
ATOM 991 N N . PHE A 1 128 ? -0.881 23.908 5.471 1.00 80.38 128 PHE A N 1
ATOM 992 C CA . PHE A 1 128 ? -1.260 22.532 5.164 1.00 80.38 128 PHE A CA 1
ATOM 993 C C . PHE A 1 128 ? -0.664 21.540 6.175 1.00 80.38 128 PHE A C 1
ATOM 995 O O . PHE A 1 128 ? 0.373 21.794 6.793 1.00 80.38 128 PHE A O 1
ATOM 1002 N N . SER A 1 129 ? -1.292 20.374 6.311 1.00 85.19 129 SER A N 1
ATOM 1003 C CA . SER A 1 129 ? -0.784 19.217 7.052 1.00 85.19 129 SER A CA 1
ATOM 1004 C C . SER A 1 129 ? -0.900 17.963 6.189 1.00 85.19 129 SER A C 1
ATOM 1006 O O . SER A 1 129 ? -1.956 17.698 5.620 1.00 85.19 129 SER A O 1
ATOM 1008 N N . TYR A 1 130 ? 0.179 17.187 6.073 1.00 91.06 130 TYR A N 1
ATOM 1009 C CA . TYR A 1 130 ? 0.159 15.924 5.337 1.00 91.06 130 TYR A CA 1
ATOM 1010 C C . TYR A 1 130 ? -0.078 14.777 6.304 1.00 91.06 130 TYR A C 1
ATOM 1012 O O . TYR A 1 130 ? 0.797 14.450 7.106 1.00 91.06 130 TYR A O 1
ATOM 1020 N N . VAL A 1 131 ? -1.241 14.142 6.202 1.00 92.19 131 VAL A N 1
ATOM 1021 C CA . VAL A 1 131 ? -1.603 12.997 7.037 1.00 92.19 131 VAL A CA 1
ATOM 1022 C C . VAL A 1 131 ? -1.594 11.702 6.243 1.00 92.19 131 VAL A C 1
ATOM 1024 O O . VAL A 1 131 ? -1.853 11.668 5.040 1.00 92.19 131 VAL A O 1
ATOM 1027 N N . THR A 1 132 ? -1.283 10.614 6.924 1.00 91.69 132 THR A N 1
ATOM 1028 C CA . THR A 1 132 ? -1.226 9.274 6.344 1.00 91.69 132 THR A CA 1
ATOM 1029 C C . THR A 1 132 ? -1.740 8.242 7.345 1.00 91.69 132 THR A C 1
ATOM 1031 O O . THR A 1 132 ? -2.175 8.602 8.444 1.00 91.69 132 THR A O 1
ATOM 1034 N N . ASP A 1 133 ? -1.670 6.972 6.956 1.00 88.19 133 ASP A N 1
ATOM 1035 C CA . ASP A 1 133 ? -2.050 5.819 7.769 1.00 88.19 133 ASP A CA 1
ATOM 1036 C C . ASP A 1 133 ? -1.545 5.928 9.218 1.00 88.19 133 ASP A C 1
ATOM 1038 O O . ASP A 1 133 ? -0.353 6.143 9.459 1.00 88.19 133 ASP A O 1
ATOM 1042 N N . GLY A 1 134 ? -2.465 5.773 10.178 1.00 79.06 134 GLY A N 1
ATOM 1043 C CA . GLY A 1 134 ? -2.160 5.828 11.610 1.00 79.06 134 GLY A CA 1
ATOM 1044 C C . GLY A 1 134 ? -1.238 4.699 12.073 1.00 79.06 134 GLY A C 1
ATOM 1045 O O . GLY A 1 134 ? -0.530 4.856 13.066 1.00 79.06 134 GLY A O 1
ATOM 1046 N N . GLY A 1 135 ? -1.166 3.599 11.318 1.00 72.50 135 GLY A N 1
ATOM 1047 C CA . GLY A 1 135 ? -0.313 2.448 11.591 1.00 72.50 135 GLY A CA 1
ATOM 1048 C C . GLY A 1 135 ? 1.190 2.710 11.489 1.00 72.50 135 GLY A C 1
ATOM 1049 O O . GLY A 1 135 ? 1.979 1.879 11.936 1.00 72.50 135 GLY A O 1
ATOM 1050 N N . ILE A 1 136 ? 1.612 3.861 10.952 1.00 71.62 136 ILE A N 1
ATOM 1051 C CA . ILE A 1 136 ? 3.022 4.285 10.999 1.00 71.62 136 ILE A CA 1
ATOM 1052 C C . ILE A 1 136 ? 3.447 4.628 12.428 1.00 71.62 136 ILE A C 1
ATOM 1054 O O . ILE A 1 136 ? 4.610 4.423 12.773 1.00 71.62 136 ILE A O 1
ATOM 1058 N N . PHE A 1 137 ? 2.525 5.156 13.235 1.00 67.00 137 PHE A N 1
ATOM 1059 C CA . PHE A 1 137 ? 2.826 5.687 14.560 1.00 67.00 137 PHE A CA 1
ATOM 1060 C C . PHE A 1 137 ? 2.126 4.923 15.688 1.00 67.00 137 PHE A C 1
ATOM 1062 O O . PHE A 1 137 ? 2.772 4.602 16.677 1.00 67.00 137 PHE A O 1
ATOM 1069 N N . ASP A 1 138 ? 0.835 4.608 15.544 1.00 73.75 138 ASP A N 1
ATOM 1070 C CA . ASP A 1 138 ? 0.035 3.919 16.565 1.00 73.75 138 ASP A CA 1
ATOM 1071 C C . ASP A 1 138 ? -0.979 2.956 15.921 1.00 73.75 138 ASP A C 1
ATOM 1073 O O . ASP A 1 138 ? -2.180 3.219 15.848 1.00 73.75 138 ASP A O 1
ATOM 1077 N N . ASN A 1 139 ? -0.486 1.815 15.429 1.00 81.19 139 ASN A N 1
ATOM 1078 C CA . ASN A 1 139 ? -1.320 0.816 14.746 1.00 81.19 139 ASN A CA 1
ATOM 1079 C C . ASN A 1 139 ? -2.354 0.137 15.662 1.00 81.19 139 ASN A C 1
ATOM 1081 O O . ASN A 1 139 ? -3.364 -0.366 15.177 1.00 81.19 139 ASN A O 1
ATOM 1085 N N . LEU A 1 140 ? -2.094 0.089 16.971 1.00 81.56 140 LEU A N 1
ATOM 1086 C CA . LEU A 1 140 ? -2.983 -0.543 17.951 1.00 81.56 140 LEU A CA 1
ATOM 1087 C C . LEU A 1 140 ? -3.921 0.460 18.639 1.00 81.56 140 LEU A C 1
ATOM 1089 O O . LEU A 1 140 ? -4.836 0.043 19.346 1.00 81.56 140 LEU A O 1
ATOM 1093 N N . GLY A 1 141 ? -3.698 1.765 18.457 1.00 86.06 141 GLY A N 1
ATOM 1094 C CA . GLY A 1 141 ? -4.410 2.829 19.168 1.00 86.06 141 GLY A CA 1
ATOM 1095 C C . GLY A 1 141 ? -4.058 2.934 20.654 1.00 86.06 141 GLY A C 1
ATOM 1096 O O . GLY A 1 141 ? -4.725 3.653 21.401 1.00 86.06 141 GLY A O 1
ATOM 1097 N N . ALA A 1 142 ? -3.036 2.203 21.102 1.00 80.38 142 ALA A N 1
ATOM 1098 C CA . ALA A 1 142 ? -2.679 2.097 22.510 1.00 80.38 142 ALA A CA 1
ATOM 1099 C C . ALA A 1 142 ? -2.174 3.436 23.055 1.00 80.38 142 ALA A C 1
ATOM 1101 O O . ALA A 1 142 ? -2.498 3.812 24.182 1.00 80.38 142 ALA A O 1
ATOM 1102 N N . ARG A 1 143 ? -1.439 4.193 22.234 1.00 80.06 143 ARG A N 1
ATOM 1103 C CA . ARG A 1 143 ? -0.913 5.498 22.621 1.00 80.06 143 ARG A CA 1
ATOM 1104 C C . ARG A 1 143 ? -2.013 6.545 22.690 1.00 80.06 143 ARG A C 1
ATOM 1106 O O . ARG A 1 143 ? -2.017 7.335 23.633 1.00 80.06 143 ARG A O 1
ATOM 1113 N N . LYS A 1 144 ? -2.974 6.536 21.757 1.00 87.25 144 LYS A N 1
ATOM 1114 C CA . LYS A 1 144 ? -4.142 7.424 21.872 1.00 87.25 144 LYS A CA 1
ATOM 1115 C C . LYS A 1 144 ? -4.921 7.150 23.157 1.00 87.25 144 LYS A C 1
ATOM 1117 O O . LYS A 1 144 ? -5.268 8.092 23.861 1.00 87.25 144 LYS A O 1
ATOM 1122 N N . LEU A 1 145 ? -5.165 5.880 23.476 1.00 85.94 145 LEU A N 1
ATOM 1123 C CA . LEU A 1 145 ? -5.868 5.491 24.701 1.00 85.94 145 LEU A CA 1
ATOM 1124 C C . LEU A 1 145 ? -5.098 5.912 25.958 1.00 85.94 145 LEU A C 1
ATOM 1126 O O . LEU A 1 145 ? -5.704 6.453 26.872 1.00 85.94 145 LEU A O 1
ATOM 1130 N N . ALA A 1 146 ? -3.772 5.753 25.977 1.00 77.81 146 ALA A N 1
ATOM 1131 C CA . ALA A 1 146 ? -2.924 6.219 27.076 1.00 77.81 146 ALA A CA 1
ATOM 1132 C C . ALA A 1 146 ? -2.977 7.745 27.278 1.00 77.81 146 ALA A C 1
ATOM 1134 O O . ALA A 1 146 ? -2.913 8.222 28.409 1.00 77.81 146 ALA A O 1
ATOM 1135 N N . LEU A 1 147 ? -3.087 8.518 26.192 1.00 80.50 147 LEU A N 1
ATOM 1136 C CA . LEU A 1 147 ? -3.271 9.969 26.267 1.00 80.50 147 LEU A CA 1
ATOM 1137 C C . LEU A 1 147 ? -4.652 10.328 26.819 1.00 80.50 147 LEU A C 1
ATOM 1139 O O . LEU A 1 147 ? -4.742 11.186 27.689 1.00 80.50 147 LEU A O 1
ATOM 1143 N N . LEU A 1 148 ? -5.701 9.645 26.351 1.00 84.50 148 LEU A N 1
ATOM 1144 C CA . LEU A 1 148 ? -7.071 9.860 26.817 1.00 84.50 148 LEU A CA 1
ATOM 1145 C C . LEU A 1 148 ? -7.277 9.427 28.273 1.00 84.50 148 LEU A C 1
ATOM 1147 O O . LEU A 1 148 ? -8.053 10.069 28.964 1.00 84.50 148 LEU A O 1
ATOM 1151 N N . ASP A 1 149 ? -6.563 8.407 28.764 1.00 78.69 149 ASP A N 1
ATOM 1152 C CA . ASP A 1 149 ? -6.666 7.921 30.155 1.00 78.69 149 ASP A CA 1
ATOM 1153 C C . ASP A 1 149 ? -6.219 8.970 31.197 1.00 78.69 149 ASP A C 1
ATOM 1155 O O . ASP A 1 149 ? -6.462 8.829 32.396 1.00 78.69 149 ASP A O 1
ATOM 1159 N N . ARG A 1 150 ? -5.556 10.047 30.752 1.00 74.81 150 ARG A N 1
ATOM 1160 C CA . ARG A 1 150 ? -5.237 11.208 31.597 1.00 74.81 150 ARG A CA 1
ATOM 1161 C C . ARG A 1 150 ? -6.482 12.011 31.963 1.00 74.81 150 ARG A C 1
ATOM 1163 O O . ARG A 1 150 ? -6.548 12.537 33.069 1.00 74.81 150 ARG A O 1
ATOM 1170 N N . ASP A 1 151 ? -7.439 12.075 31.041 1.00 78.56 151 ASP A N 1
ATOM 1171 C CA . ASP A 1 151 ? -8.651 12.887 31.155 1.00 78.56 151 ASP A CA 1
ATOM 1172 C C . ASP A 1 151 ? -9.895 12.024 31.430 1.00 78.56 151 ASP A C 1
ATOM 1174 O O . ASP A 1 151 ? -10.833 12.460 32.095 1.00 78.56 151 ASP A O 1
ATOM 1178 N N . ILE A 1 152 ? -9.903 10.791 30.920 1.00 80.81 152 ILE A N 1
ATOM 1179 C CA . ILE A 1 152 ? -10.991 9.821 31.019 1.00 80.81 152 ILE A CA 1
ATOM 1180 C C . ILE A 1 152 ? -10.485 8.641 31.844 1.00 80.81 152 ILE A C 1
ATOM 1182 O O . ILE A 1 152 ? -9.724 7.823 31.345 1.00 80.81 152 ILE A O 1
ATOM 1186 N N . ASP A 1 153 ? -10.906 8.530 33.101 1.00 80.19 153 ASP A N 1
ATO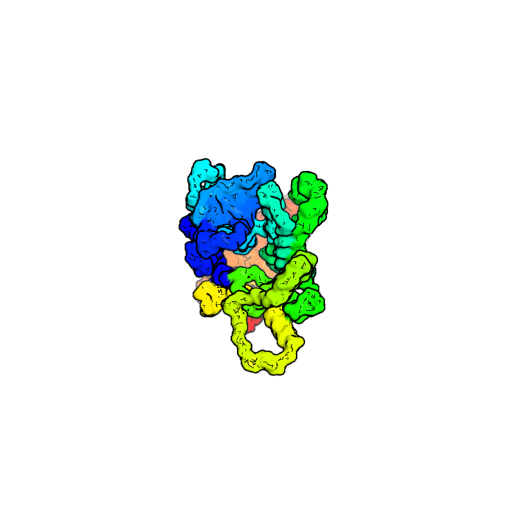M 1187 C CA . ASP A 1 153 ? -10.525 7.391 33.938 1.00 80.19 153 ASP A CA 1
ATOM 1188 C C . ASP A 1 153 ? -11.249 6.116 33.469 1.00 80.19 153 ASP A C 1
ATOM 1190 O O . ASP A 1 153 ? -12.408 5.880 33.811 1.00 80.19 153 ASP A O 1
ATOM 1194 N N . PHE A 1 154 ? -10.604 5.320 32.609 1.00 84.12 154 PHE A N 1
ATOM 1195 C CA . PHE A 1 154 ? -11.225 4.131 32.022 1.00 84.12 154 PHE A CA 1
ATOM 1196 C C . PHE A 1 154 ? -11.285 2.970 33.022 1.00 84.12 154 PHE A C 1
ATOM 1198 O O . PHE A 1 154 ? -10.261 2.580 33.571 1.00 84.12 154 PHE A O 1
ATOM 1205 N N . ASP A 1 155 ? -12.435 2.305 33.175 1.00 83.12 155 ASP A N 1
ATOM 1206 C CA . ASP A 1 155 ? -12.528 1.085 34.001 1.00 83.12 155 ASP A CA 1
ATOM 1207 C C . ASP A 1 155 ? -11.674 -0.065 33.433 1.00 83.12 155 ASP A C 1
ATOM 1209 O O . ASP A 1 155 ? -10.970 -0.776 34.153 1.00 83.12 155 ASP A O 1
ATOM 1213 N N . HIS A 1 156 ? -11.721 -0.239 32.108 1.00 82.88 156 HIS A N 1
ATOM 1214 C CA . HIS A 1 156 ? -10.997 -1.271 31.369 1.00 82.88 156 HIS A CA 1
ATOM 1215 C C . HIS A 1 156 ? -10.577 -0.757 29.995 1.00 82.88 156 HIS A C 1
ATOM 1217 O O . HIS A 1 156 ? -11.334 -0.051 29.328 1.00 82.88 156 HIS A O 1
ATOM 1223 N N . VAL A 1 157 ? -9.404 -1.190 29.531 1.00 84.56 157 VAL A N 1
ATOM 1224 C CA . VAL A 1 157 ? -8.900 -0.871 28.194 1.00 84.56 157 VAL A CA 1
ATOM 1225 C C . VAL A 1 157 ? -8.664 -2.163 27.428 1.00 84.56 157 VAL A C 1
ATOM 1227 O O . VAL A 1 157 ? -7.817 -2.972 27.798 1.00 84.56 157 VAL A O 1
ATOM 1230 N N . ILE A 1 158 ? -9.411 -2.367 26.345 1.00 86.12 158 ILE A N 1
ATOM 1231 C CA . ILE A 1 158 ? -9.311 -3.571 25.514 1.00 86.12 158 ILE A CA 1
ATOM 1232 C C . ILE A 1 158 ? -8.665 -3.197 24.187 1.00 86.12 158 ILE A C 1
ATOM 1234 O O . ILE A 1 158 ? -9.205 -2.396 23.427 1.00 86.12 158 ILE A O 1
ATOM 1238 N N . ILE A 1 159 ? -7.523 -3.812 23.895 1.00 85.56 159 ILE A N 1
ATOM 1239 C CA . ILE A 1 159 ? -6.765 -3.584 22.666 1.00 85.56 159 ILE A CA 1
ATOM 1240 C C . ILE A 1 159 ? -6.918 -4.814 21.774 1.00 85.56 159 ILE A C 1
ATOM 1242 O O . ILE A 1 159 ? -6.571 -5.928 22.168 1.00 85.56 159 ILE A O 1
ATOM 1246 N N . SER A 1 160 ? -7.460 -4.618 20.572 1.00 87.19 160 SER A N 1
ATOM 1247 C CA . SER A 1 160 ? -7.654 -5.680 19.581 1.00 87.19 160 SER A CA 1
ATOM 1248 C C . SER A 1 160 ? -6.556 -5.670 18.533 1.00 87.19 160 SER A C 1
ATOM 1250 O O . SER A 1 160 ? -6.611 -4.912 17.568 1.00 87.19 160 SER A O 1
ATOM 1252 N N . ASP A 1 161 ? -5.600 -6.580 18.684 1.00 84.12 161 ASP A N 1
ATOM 1253 C CA . ASP A 1 161 ? -4.552 -6.826 17.707 1.00 84.12 161 ASP A CA 1
ATOM 1254 C C . ASP A 1 161 ? -5.025 -7.832 16.646 1.00 84.12 161 ASP A C 1
ATOM 1256 O O . ASP A 1 161 ? -5.042 -9.054 16.839 1.00 84.12 161 ASP A O 1
ATOM 1260 N N . ALA A 1 162 ? -5.426 -7.286 15.498 1.00 75.56 162 ALA A N 1
ATOM 1261 C CA . ALA A 1 162 ? -5.734 -8.040 14.285 1.00 75.56 162 ALA A CA 1
ATOM 1262 C C . ALA A 1 162 ? -4.536 -8.129 13.317 1.00 75.56 162 ALA A C 1
ATOM 1264 O O . ALA A 1 162 ? -4.711 -8.481 12.147 1.00 75.56 162 ALA A O 1
ATOM 1265 N N . GLY A 1 163 ? -3.326 -7.797 13.779 1.00 68.19 163 GLY A N 1
ATOM 1266 C CA . GLY A 1 163 ? -2.097 -7.865 13.005 1.00 68.19 163 GLY A CA 1
ATOM 1267 C C . GLY A 1 163 ? -1.836 -9.270 12.466 1.00 68.19 163 GLY A C 1
ATOM 1268 O O . GLY A 1 163 ? -1.993 -10.282 13.152 1.00 68.19 163 GLY A O 1
ATOM 1269 N N . ALA A 1 164 ? -1.429 -9.353 11.200 1.00 61.41 164 ALA A N 1
ATOM 1270 C CA . ALA A 1 164 ? -1.073 -10.630 10.599 1.00 61.41 164 ALA A CA 1
ATOM 1271 C C . ALA A 1 164 ? 0.190 -11.198 11.266 1.00 61.41 164 ALA A C 1
ATOM 1273 O O . ALA A 1 164 ? 1.200 -10.503 11.403 1.00 61.41 164 ALA A O 1
ATOM 1274 N N . THR A 1 165 ? 0.181 -12.491 11.601 1.00 56.62 165 THR A N 1
ATOM 1275 C CA . THR A 1 165 ? 1.403 -13.198 12.005 1.00 56.62 165 THR A CA 1
ATOM 1276 C C . THR A 1 165 ? 2.434 -13.087 10.886 1.00 56.62 165 THR A C 1
ATOM 1278 O O . THR A 1 165 ? 2.174 -13.499 9.753 1.00 56.62 165 THR A O 1
ATOM 1281 N N . PHE A 1 166 ? 3.593 -12.506 11.199 1.00 53.66 166 PHE A N 1
ATOM 1282 C CA . PHE A 1 166 ? 4.682 -12.314 10.247 1.00 53.66 166 PHE A CA 1
ATOM 1283 C C . PHE A 1 166 ? 5.078 -13.653 9.637 1.00 53.66 166 PHE A C 1
ATOM 1285 O O . PHE A 1 166 ? 5.567 -14.519 10.349 1.00 53.66 166 PHE A O 1
ATOM 1292 N N . ASP A 1 167 ? 4.870 -13.820 8.331 1.00 53.53 167 ASP A N 1
ATOM 1293 C CA . ASP A 1 167 ? 5.313 -15.012 7.613 1.00 53.53 167 ASP A CA 1
ATOM 1294 C C . ASP A 1 167 ? 6.840 -14.933 7.404 1.00 53.53 167 ASP A C 1
ATOM 1296 O O . ASP A 1 167 ? 7.294 -14.081 6.623 1.00 53.53 167 ASP A O 1
ATOM 1300 N N . PRO A 1 168 ? 7.651 -15.760 8.099 1.00 46.81 168 PRO A N 1
ATOM 1301 C CA . PRO A 1 168 ? 9.097 -15.802 7.892 1.00 46.81 168 PRO A CA 1
ATOM 1302 C C . PRO A 1 168 ? 9.451 -16.442 6.541 1.00 46.81 168 PRO A C 1
ATOM 1304 O O . PRO A 1 168 ? 10.511 -16.164 5.985 1.00 46.81 168 PRO A O 1
ATOM 1307 N N . ASN A 1 169 ? 8.539 -17.229 5.961 1.00 45.09 169 ASN A N 1
ATOM 1308 C CA . ASN A 1 169 ? 8.696 -17.900 4.677 1.00 45.09 169 ASN A CA 1
ATOM 1309 C C . ASN A 1 169 ? 8.110 -17.056 3.542 1.00 45.09 169 ASN A C 1
ATOM 1311 O O . ASN A 1 169 ? 7.391 -17.563 2.679 1.00 45.09 169 ASN A O 1
ATOM 1315 N N . TYR A 1 170 ? 8.441 -15.762 3.503 1.00 48.28 170 TYR A N 1
ATOM 1316 C CA . TYR A 1 170 ? 8.059 -14.878 2.403 1.00 48.28 170 TYR A CA 1
ATOM 1317 C C . TYR A 1 170 ? 8.790 -15.302 1.112 1.00 48.28 170 TYR A C 1
ATOM 1319 O O . TYR A 1 170 ? 9.797 -14.729 0.708 1.00 48.28 170 TYR A O 1
ATOM 1327 N N . THR A 1 171 ? 8.289 -16.339 0.435 1.00 44.19 171 THR A N 1
ATOM 1328 C CA . THR A 1 171 ? 8.900 -16.930 -0.771 1.00 44.19 171 THR A CA 1
ATOM 1329 C C . THR A 1 171 ? 8.731 -16.075 -2.025 1.00 44.19 171 THR A C 1
ATOM 1331 O O . THR A 1 171 ? 9.195 -16.456 -3.107 1.00 44.19 171 THR A O 1
ATOM 1334 N N . LYS A 1 172 ? 8.088 -14.903 -1.932 1.00 49.06 172 LYS A N 1
ATOM 1335 C CA . LYS A 1 172 ? 8.069 -13.946 -3.040 1.00 49.06 172 LYS A CA 1
ATOM 1336 C C . LYS A 1 172 ? 9.481 -13.394 -3.199 1.00 49.06 172 LYS A C 1
ATOM 1338 O O . LYS A 1 172 ? 9.850 -12.425 -2.549 1.00 49.06 172 LYS A O 1
ATOM 1343 N N . ARG A 1 173 ? 10.261 -14.029 -4.084 1.00 47.53 173 ARG A N 1
ATOM 1344 C CA . ARG A 1 173 ? 11.573 -13.555 -4.545 1.00 47.53 173 ARG A CA 1
ATOM 1345 C C . ARG A 1 173 ? 11.519 -12.028 -4.689 1.00 47.53 173 ARG A C 1
ATOM 1347 O O . ARG A 1 173 ? 10.653 -11.537 -5.417 1.00 47.53 173 ARG A O 1
ATOM 1354 N N . PHE A 1 174 ? 12.425 -11.311 -4.019 1.00 52.84 174 PHE A N 1
ATOM 1355 C CA . PHE A 1 174 ? 12.594 -9.848 -4.043 1.00 52.84 174 PHE A CA 1
ATOM 1356 C C . PHE A 1 174 ? 13.031 -9.333 -5.429 1.00 52.84 174 PHE A C 1
ATOM 1358 O O . PHE A 1 174 ? 14.037 -8.656 -5.586 1.00 52.84 174 PHE A O 1
ATOM 1365 N N . ARG A 1 175 ? 12.298 -9.698 -6.481 1.00 54.03 175 ARG A N 1
ATOM 1366 C CA . ARG A 1 175 ? 12.620 -9.386 -7.876 1.00 54.03 175 ARG A CA 1
ATOM 1367 C C . ARG A 1 175 ? 12.315 -7.935 -8.248 1.00 54.03 175 ARG A C 1
ATOM 1369 O O . ARG A 1 175 ? 12.695 -7.519 -9.332 1.00 54.03 175 ARG A O 1
ATOM 1376 N N . SER A 1 176 ? 11.612 -7.183 -7.399 1.00 61.91 176 SER A N 1
ATOM 1377 C CA . SER A 1 176 ? 11.252 -5.788 -7.662 1.00 61.91 176 SER A CA 1
ATOM 1378 C C . SER A 1 176 ? 11.509 -4.900 -6.446 1.00 61.91 176 SER A C 1
ATOM 1380 O O . SER A 1 176 ? 11.200 -5.276 -5.313 1.00 61.91 176 SER A O 1
ATOM 1382 N N . LEU A 1 177 ? 12.026 -3.693 -6.703 1.00 67.12 177 LEU A N 1
ATOM 1383 C CA . LEU A 1 177 ? 12.273 -2.660 -5.689 1.00 67.12 177 LEU A CA 1
ATOM 1384 C C . LEU A 1 177 ? 11.001 -2.313 -4.899 1.00 67.12 177 LEU A C 1
ATOM 1386 O O . LEU A 1 177 ? 11.064 -2.105 -3.695 1.00 67.12 177 LEU A O 1
ATOM 1390 N N . LEU A 1 178 ? 9.832 -2.342 -5.549 1.00 66.00 178 LEU A N 1
ATOM 1391 C CA . LEU A 1 178 ? 8.539 -2.101 -4.899 1.00 66.00 178 LEU A CA 1
ATOM 1392 C C . LEU A 1 178 ? 8.167 -3.189 -3.880 1.00 66.00 178 LEU A C 1
ATOM 1394 O O . LEU A 1 178 ? 7.661 -2.869 -2.809 1.00 66.00 178 LEU A O 1
ATOM 1398 N N . ASN A 1 179 ? 8.431 -4.467 -4.181 1.00 65.00 179 ASN A N 1
ATOM 1399 C CA . ASN A 1 179 ? 8.175 -5.550 -3.225 1.00 65.00 179 ASN A CA 1
ATOM 1400 C C . ASN A 1 179 ? 9.124 -5.458 -2.023 1.00 65.00 179 ASN A C 1
ATOM 1402 O O . ASN A 1 179 ? 8.705 -5.729 -0.901 1.00 65.00 179 ASN A O 1
ATOM 1406 N N . ALA A 1 180 ? 10.380 -5.064 -2.256 1.00 68.94 180 ALA A N 1
ATOM 1407 C CA . ALA A 1 180 ? 11.341 -4.820 -1.185 1.00 68.94 180 ALA A CA 1
ATOM 1408 C C . ALA A 1 180 ? 10.906 -3.635 -0.307 1.00 68.94 180 ALA A C 1
ATOM 1410 O O . ALA A 1 180 ? 10.821 -3.795 0.904 1.00 68.94 180 ALA A O 1
ATOM 1411 N N . ALA A 1 181 ? 10.529 -2.500 -0.906 1.00 73.44 181 ALA A N 1
ATOM 1412 C CA . ALA A 1 181 ? 10.037 -1.330 -0.179 1.00 73.44 181 ALA A CA 1
ATOM 1413 C C . ALA A 1 181 ? 8.775 -1.640 0.648 1.00 73.44 181 ALA A C 1
ATOM 1415 O O . ALA A 1 181 ? 8.719 -1.280 1.819 1.00 73.44 181 ALA A O 1
ATOM 1416 N N . SER A 1 182 ? 7.808 -2.372 0.077 1.00 69.81 182 SER A N 1
ATOM 1417 C CA . SER A 1 182 ? 6.611 -2.844 0.798 1.00 69.81 182 SER A CA 1
ATOM 1418 C C . SER A 1 182 ? 6.953 -3.722 1.976 1.00 69.81 182 SER A C 1
ATOM 1420 O O . SER A 1 182 ? 6.437 -3.499 3.065 1.00 69.81 182 SER A O 1
ATOM 1422 N N . ARG A 1 183 ? 7.870 -4.671 1.795 1.00 70.75 183 ARG A N 1
ATOM 1423 C CA . ARG A 1 183 ? 8.283 -5.523 2.901 1.00 70.75 183 ARG A CA 1
ATOM 1424 C C . ARG A 1 183 ? 9.016 -4.734 3.986 1.00 70.75 183 ARG A C 1
ATOM 1426 O O . ARG A 1 183 ? 8.796 -5.014 5.156 1.00 70.75 183 ARG A O 1
ATOM 1433 N N . SER A 1 184 ? 9.846 -3.757 3.622 1.00 73.88 184 SER A N 1
ATOM 1434 C CA . SER A 1 184 ? 10.518 -2.883 4.589 1.00 73.88 184 SER A CA 1
ATOM 1435 C C . SER A 1 184 ? 9.525 -2.033 5.379 1.00 73.88 184 SER A C 1
ATOM 1437 O O . SER A 1 184 ? 9.650 -1.955 6.595 1.00 73.88 184 SER A O 1
ATOM 1439 N N . ALA A 1 185 ? 8.518 -1.451 4.722 1.00 73.50 185 ALA A N 1
ATOM 1440 C CA . ALA A 1 185 ? 7.459 -0.704 5.398 1.00 73.50 185 ALA A CA 1
ATOM 1441 C C . ALA A 1 185 ? 6.641 -1.602 6.342 1.00 73.50 185 ALA A C 1
ATOM 1443 O O . ALA A 1 185 ? 6.455 -1.236 7.498 1.00 73.50 185 ALA A O 1
ATOM 1444 N N . ASP A 1 186 ? 6.253 -2.808 5.905 1.00 70.69 186 ASP A N 1
ATOM 1445 C CA . ASP A 1 186 ? 5.563 -3.787 6.760 1.00 70.69 186 ASP A CA 1
ATOM 1446 C C . ASP A 1 186 ? 6.406 -4.173 7.987 1.00 70.69 186 ASP A C 1
ATOM 1448 O O . ASP A 1 186 ? 5.884 -4.307 9.091 1.00 70.69 186 ASP A O 1
ATOM 1452 N N . ILE A 1 187 ? 7.721 -4.357 7.805 1.00 70.56 187 ILE A N 1
ATOM 1453 C CA . ILE A 1 187 ? 8.652 -4.658 8.902 1.00 70.56 187 ILE A CA 1
ATOM 1454 C C . ILE A 1 187 ? 8.742 -3.479 9.872 1.00 70.56 187 ILE A C 1
ATOM 1456 O O . ILE A 1 187 ? 8.690 -3.701 11.078 1.00 70.56 187 ILE A O 1
ATOM 1460 N N . LEU A 1 188 ? 8.872 -2.248 9.369 1.00 73.75 188 LEU A N 1
ATOM 1461 C CA . LEU A 1 188 ? 8.929 -1.050 10.206 1.00 73.75 188 LEU A CA 1
ATOM 1462 C C . LEU A 1 188 ? 7.635 -0.873 11.001 1.00 73.75 188 LEU A C 1
ATOM 1464 O O . LEU A 1 188 ? 7.706 -0.695 12.208 1.00 73.75 188 LEU A O 1
ATOM 1468 N N . MET A 1 189 ? 6.470 -1.011 10.366 1.00 69.88 189 MET A N 1
ATOM 1469 C CA . MET A 1 189 ? 5.173 -0.925 11.049 1.00 69.88 189 MET A CA 1
ATOM 1470 C C . MET A 1 189 ? 5.001 -2.022 12.097 1.00 69.88 189 MET A C 1
ATOM 1472 O O . MET A 1 189 ? 4.550 -1.749 13.205 1.00 69.88 189 MET A O 1
ATOM 1476 N N . LYS A 1 190 ? 5.424 -3.256 11.792 1.00 69.56 190 LYS A N 1
ATOM 1477 C CA . LYS A 1 190 ? 5.440 -4.336 12.783 1.00 69.56 190 LYS A CA 1
ATOM 1478 C C . LYS A 1 190 ? 6.356 -4.000 13.954 1.00 69.56 190 LYS A C 1
ATOM 1480 O O . LYS A 1 190 ? 5.959 -4.212 15.088 1.00 69.56 190 LYS A O 1
ATOM 1485 N N . ARG A 1 191 ? 7.555 -3.472 13.693 1.00 68.81 191 ARG A N 1
ATOM 1486 C CA . ARG A 1 191 ? 8.490 -3.062 14.749 1.00 68.81 191 ARG A CA 1
ATOM 1487 C C . ARG A 1 191 ? 7.947 -1.920 15.591 1.00 68.81 191 ARG A C 1
ATOM 1489 O O . ARG A 1 191 ? 8.128 -1.960 16.797 1.00 68.81 191 ARG A O 1
ATOM 1496 N N . VAL A 1 192 ? 7.280 -0.941 14.986 1.00 69.44 192 VAL A N 1
ATOM 1497 C CA . VAL A 1 192 ? 6.587 0.113 15.733 1.00 69.44 192 VAL A CA 1
ATOM 1498 C C . VAL A 1 192 ? 5.517 -0.521 16.617 1.00 69.44 192 VAL A C 1
ATOM 1500 O O . VAL A 1 192 ? 5.559 -0.319 17.818 1.00 69.44 192 VAL A O 1
ATOM 1503 N N . GLY A 1 193 ? 4.644 -1.374 16.073 1.00 63.81 193 GLY A N 1
ATOM 1504 C CA . GLY A 1 193 ? 3.621 -2.067 16.863 1.00 63.81 193 GLY A CA 1
ATOM 1505 C C . GLY A 1 193 ? 4.183 -2.945 17.990 1.00 63.81 193 GLY A C 1
ATOM 1506 O O . GLY A 1 193 ? 3.658 -2.908 19.095 1.00 63.81 193 GLY A O 1
ATOM 1507 N N . GLU A 1 194 ? 5.262 -3.694 17.737 1.00 67.25 194 GLU A N 1
ATOM 1508 C CA . GLU A 1 194 ? 5.972 -4.496 18.746 1.00 67.25 194 GLU A CA 1
ATOM 1509 C C . GLU A 1 194 ? 6.584 -3.614 19.835 1.00 67.25 194 GLU A C 1
ATOM 1511 O O . GLU A 1 194 ? 6.402 -3.916 21.003 1.00 67.25 194 GLU A O 1
ATOM 1516 N N . LEU A 1 195 ? 7.248 -2.511 19.479 1.00 67.06 195 LEU A N 1
ATOM 1517 C CA . LEU A 1 195 ? 7.814 -1.574 20.453 1.00 67.06 195 LEU A CA 1
ATOM 1518 C C . LEU A 1 195 ? 6.727 -0.851 21.248 1.00 67.06 195 LEU A C 1
ATOM 1520 O O . LEU A 1 195 ? 6.932 -0.565 22.420 1.00 67.06 195 LEU A O 1
ATOM 1524 N N . GLU A 1 196 ? 5.582 -0.540 20.641 1.00 64.88 196 GLU A N 1
ATOM 1525 C CA . GLU A 1 196 ? 4.446 0.019 21.372 1.00 64.88 196 GLU A CA 1
ATOM 1526 C C . GLU A 1 196 ? 3.853 -1.025 22.323 1.00 64.88 196 GLU A C 1
ATOM 1528 O O . GLU A 1 196 ? 3.576 -0.716 23.476 1.00 64.88 196 GLU A O 1
ATOM 1533 N N . TYR A 1 197 ? 3.730 -2.279 21.886 1.00 64.38 197 TYR A N 1
ATOM 1534 C CA . TYR A 1 197 ? 3.302 -3.383 22.742 1.00 64.38 197 TYR A CA 1
ATOM 1535 C C . TYR A 1 197 ? 4.272 -3.602 23.908 1.00 64.38 197 TYR A C 1
ATOM 1537 O O . TYR A 1 197 ? 3.843 -3.617 25.059 1.00 64.38 197 TYR A O 1
ATOM 1545 N N . GLU A 1 198 ? 5.573 -3.702 23.624 1.00 65.00 198 GLU A N 1
ATOM 1546 C CA . GLU A 1 198 ? 6.645 -3.822 24.613 1.00 65.00 198 GLU A CA 1
ATOM 1547 C C . GLU A 1 198 ? 6.636 -2.627 25.553 1.00 65.00 198 GLU A C 1
ATOM 1549 O O . GLU A 1 198 ? 6.634 -2.828 26.749 1.00 65.00 198 GLU A O 1
ATOM 1554 N N . ARG A 1 199 ? 6.523 -1.384 25.084 1.00 65.00 199 ARG A N 1
ATOM 1555 C CA . ARG A 1 199 ? 6.470 -0.223 25.984 1.00 65.00 199 ARG A CA 1
ATOM 1556 C C . ARG A 1 199 ? 5.168 -0.108 26.776 1.00 65.00 199 ARG A C 1
ATOM 1558 O O . ARG A 1 199 ? 5.181 0.508 27.835 1.00 65.00 199 ARG A O 1
ATOM 1565 N N . VAL A 1 200 ? 4.047 -0.643 26.294 1.00 63.78 200 VAL A N 1
ATOM 1566 C CA . VAL A 1 200 ? 2.830 -0.755 27.112 1.00 63.78 200 VAL A CA 1
ATOM 1567 C C . VAL A 1 200 ? 3.010 -1.854 28.166 1.00 63.78 200 VAL A C 1
ATOM 1569 O O . VAL A 1 200 ? 2.588 -1.670 29.304 1.00 63.78 200 VAL A O 1
ATOM 1572 N N . GLN A 1 201 ? 3.674 -2.966 27.831 1.00 59.91 201 GLN A N 1
ATOM 1573 C CA . GLN A 1 201 ? 3.937 -4.078 28.755 1.00 59.91 201 GLN A CA 1
ATOM 1574 C C . GLN A 1 201 ? 5.043 -3.793 29.781 1.00 59.91 201 GLN A C 1
ATOM 1576 O O . GLN A 1 201 ? 4.845 -4.016 30.969 1.00 59.91 201 GLN A O 1
ATOM 1581 N N . GLU A 1 202 ? 6.185 -3.281 29.327 1.00 56.62 202 GLU A N 1
ATOM 1582 C CA . GLU A 1 202 ? 7.313 -2.717 30.086 1.00 56.62 202 GLU A CA 1
ATOM 1583 C C . GLU A 1 202 ? 6.994 -1.320 30.631 1.00 56.62 202 GLU A C 1
ATOM 1585 O O . GLU A 1 202 ? 7.847 -0.662 31.218 1.00 56.62 202 GLU A O 1
ATOM 1590 N N . GLN A 1 203 ? 5.747 -0.880 30.453 1.00 53.03 203 GLN A N 1
ATOM 1591 C CA . GLN A 1 203 ? 5.126 0.233 31.153 1.00 53.03 203 GLN A CA 1
ATOM 1592 C C . GLN A 1 203 ? 5.646 1.647 30.732 1.00 53.03 203 GLN A C 1
ATOM 1594 O O . GLN A 1 203 ? 5.021 2.658 31.033 1.00 53.03 203 GLN A O 1
ATOM 1599 N N . ASN A 1 204 ? 6.708 1.751 29.926 1.00 50.94 204 ASN A N 1
ATOM 1600 C CA . ASN A 1 204 ? 7.377 2.991 29.488 1.00 50.94 204 ASN A CA 1
ATOM 1601 C C . ASN A 1 204 ? 6.584 3.996 28.604 1.00 50.94 204 ASN A C 1
ATOM 1603 O O . ASN A 1 204 ? 7.089 5.094 28.365 1.00 50.94 204 ASN A O 1
ATOM 1607 N N . ILE A 1 205 ? 5.404 3.668 28.053 1.00 53.06 205 ILE A N 1
ATOM 1608 C CA . ILE A 1 205 ? 4.573 4.650 27.296 1.00 53.06 205 ILE A CA 1
ATOM 1609 C C . ILE A 1 205 ? 3.741 5.543 28.215 1.00 53.06 205 ILE A C 1
ATOM 1611 O O . ILE A 1 205 ? 3.371 6.661 27.838 1.00 53.06 205 ILE A O 1
ATOM 1615 N N . PHE A 1 206 ? 3.421 5.056 29.406 1.00 54.78 206 PHE A N 1
ATOM 1616 C CA . PHE A 1 206 ? 2.604 5.802 30.343 1.00 54.78 206 PHE A CA 1
ATOM 1617 C C . PHE A 1 206 ? 3.471 6.815 31.096 1.00 54.78 206 PHE A C 1
ATOM 1619 O O . PHE A 1 206 ? 4.674 6.621 31.262 1.00 54.78 206 PHE A O 1
ATOM 1626 N N . SER A 1 207 ? 2.884 7.940 31.515 1.00 53.16 207 SER A N 1
ATOM 1627 C CA . SER A 1 207 ? 3.605 8.904 32.354 1.00 53.16 207 SER A CA 1
ATOM 1628 C C . SER A 1 207 ? 4.145 8.212 33.613 1.00 53.16 207 SER A C 1
ATOM 1630 O O . SER A 1 207 ? 3.541 7.251 34.091 1.00 53.16 207 SER A O 1
ATOM 1632 N N . GLU A 1 208 ? 5.246 8.715 34.188 1.00 52.97 208 GLU A N 1
ATOM 1633 C CA . GLU A 1 208 ? 5.817 8.186 35.445 1.00 52.97 208 GLU A CA 1
ATOM 1634 C C . GLU A 1 208 ? 4.784 8.061 36.582 1.00 52.97 208 GLU A C 1
ATOM 1636 O O . GLU A 1 208 ? 4.970 7.270 37.503 1.00 52.97 208 GLU A O 1
ATOM 1641 N N . ASP A 1 209 ? 3.686 8.816 36.519 1.00 53.22 209 ASP A N 1
ATOM 1642 C CA . ASP A 1 209 ? 2.584 8.760 37.481 1.00 53.22 209 ASP A CA 1
ATOM 1643 C C . ASP A 1 209 ? 1.650 7.553 37.284 1.00 53.22 209 ASP A C 1
ATOM 1645 O O . ASP A 1 209 ? 1.130 7.028 38.262 1.00 53.22 209 ASP A O 1
ATOM 1649 N N . LEU A 1 210 ? 1.476 7.067 36.051 1.00 51.53 210 LEU A N 1
ATOM 1650 C CA . LEU A 1 210 ? 0.708 5.852 35.736 1.00 51.53 210 LEU A CA 1
ATOM 1651 C C . LEU A 1 210 ? 1.504 4.577 36.047 1.00 51.53 210 LEU A C 1
ATOM 1653 O O . LEU A 1 210 ? 0.925 3.568 36.435 1.00 51.53 210 LEU A O 1
ATOM 1657 N N . LEU A 1 211 ? 2.833 4.640 35.920 1.00 52.47 211 LEU A N 1
ATOM 1658 C CA . LEU A 1 211 ? 3.757 3.560 36.289 1.00 52.47 211 LEU A CA 1
ATOM 1659 C C . LEU A 1 211 ? 3.710 3.195 37.776 1.00 52.47 211 LEU A C 1
ATOM 1661 O O . LEU A 1 211 ? 3.996 2.061 38.147 1.00 52.47 211 LEU A O 1
ATOM 1665 N N . LYS A 1 212 ? 3.370 4.164 38.631 1.00 55.12 212 LYS A N 1
ATOM 1666 C CA . LYS A 1 212 ? 3.314 3.990 40.090 1.00 55.12 212 LYS A CA 1
ATOM 1667 C C . LYS A 1 212 ? 2.032 3.302 40.566 1.00 55.12 212 LYS A C 1
ATOM 1669 O O . LYS A 1 212 ? 1.955 2.947 41.739 1.00 55.12 212 LYS A O 1
ATOM 1674 N N . ASP A 1 213 ? 1.046 3.124 39.689 1.00 61.44 213 ASP A N 1
ATOM 1675 C CA . ASP A 1 213 ? -0.268 2.579 40.022 1.00 61.44 213 ASP A CA 1
ATOM 1676 C C . ASP A 1 213 ? -0.482 1.210 39.349 1.00 61.44 213 ASP A C 1
ATOM 1678 O O . ASP A 1 213 ? -0.975 1.098 38.222 1.00 61.44 213 ASP A O 1
ATOM 1682 N N . GLU A 1 214 ? -0.109 0.140 40.062 1.00 59.41 214 GLU A N 1
ATOM 1683 C CA . GLU A 1 214 ? -0.300 -1.248 39.608 1.00 59.41 214 GLU A CA 1
ATOM 1684 C C . GLU A 1 214 ? -1.770 -1.568 39.274 1.00 59.41 214 GLU A C 1
ATOM 1686 O O . GLU A 1 214 ? -2.045 -2.380 38.382 1.00 59.41 214 GLU A O 1
ATOM 1691 N N . HIS A 1 215 ? -2.731 -0.903 39.930 1.00 62.19 215 HIS A N 1
ATOM 1692 C CA . HIS A 1 215 ? -4.153 -1.101 39.662 1.00 62.19 215 HIS A CA 1
ATOM 1693 C C . HIS A 1 215 ? -4.545 -0.566 38.282 1.00 62.19 215 HIS A C 1
ATOM 1695 O O . HIS A 1 215 ? -5.263 -1.263 37.558 1.00 62.19 215 HIS A O 1
ATOM 1701 N N . ARG A 1 216 ? -4.040 0.602 37.862 1.00 62.94 216 ARG A N 1
ATOM 1702 C CA . ARG A 1 216 ? -4.350 1.177 36.536 1.00 62.94 216 ARG A CA 1
ATOM 1703 C C . ARG A 1 216 ? -3.783 0.351 35.382 1.00 62.94 216 ARG A C 1
ATOM 1705 O O . ARG A 1 216 ? -4.445 0.201 34.354 1.00 62.94 216 ARG A O 1
ATOM 1712 N N . LEU A 1 217 ? -2.611 -0.255 35.565 1.00 60.25 217 LEU A N 1
ATOM 1713 C CA . LEU A 1 217 ? -1.983 -1.145 34.577 1.00 60.25 217 LEU A CA 1
ATOM 1714 C C . LEU A 1 217 ? -2.771 -2.446 34.385 1.00 60.25 217 LEU A C 1
ATOM 1716 O O . LEU A 1 217 ? -2.932 -2.929 33.261 1.00 60.25 217 LEU A O 1
ATOM 1720 N N . SER A 1 218 ? -3.352 -2.972 35.466 1.00 67.00 218 SER A N 1
ATOM 1721 C CA . SER A 1 218 ? -4.197 -4.168 35.432 1.00 67.00 218 SER A CA 1
ATOM 1722 C C . SER A 1 218 ? -5.500 -3.994 34.634 1.00 67.00 218 SER A C 1
ATOM 1724 O O . SER A 1 218 ? -6.231 -4.969 34.468 1.00 67.00 218 SER A O 1
ATOM 1726 N N . ARG A 1 219 ? -5.797 -2.798 34.102 1.00 76.25 219 ARG A N 1
ATOM 1727 C CA . ARG A 1 219 ? -6.979 -2.505 33.270 1.00 76.25 219 ARG A CA 1
ATOM 1728 C C . ARG A 1 219 ? -6.763 -2.785 31.785 1.00 76.25 219 ARG A C 1
ATOM 1730 O O . ARG A 1 219 ? -7.739 -3.014 31.070 1.00 76.25 219 ARG A O 1
ATOM 1737 N N . PHE A 1 220 ? -5.512 -2.794 31.321 1.00 76.75 220 PHE A N 1
ATOM 1738 C CA . PHE A 1 220 ? -5.180 -3.030 29.917 1.00 76.75 220 PHE A CA 1
ATOM 1739 C C . PHE A 1 220 ? -5.224 -4.532 29.594 1.00 76.75 220 PHE A C 1
ATOM 1741 O O . PHE A 1 220 ? -4.636 -5.373 30.280 1.00 76.75 220 PHE A O 1
ATOM 1748 N N . ARG A 1 221 ? -5.966 -4.896 28.546 1.00 80.56 221 ARG A N 1
ATOM 1749 C CA . ARG A 1 221 ? -6.199 -6.273 28.094 1.00 80.56 221 ARG A CA 1
ATOM 1750 C C . ARG A 1 221 ? -5.948 -6.355 26.598 1.00 80.56 221 ARG A C 1
ATOM 1752 O O . ARG A 1 221 ? -6.670 -5.759 25.802 1.00 80.56 221 ARG A O 1
ATOM 1759 N N . PHE A 1 222 ? -4.949 -7.135 26.209 1.00 80.12 222 PHE A N 1
ATOM 1760 C CA . PHE A 1 222 ? -4.645 -7.371 24.805 1.00 80.12 222 PHE A CA 1
ATOM 1761 C C . PHE A 1 222 ? -5.364 -8.617 24.301 1.00 80.12 222 PHE A C 1
ATOM 1763 O O . PHE A 1 222 ? -5.237 -9.704 24.862 1.00 80.12 222 PHE A O 1
ATOM 1770 N N . THR A 1 223 ? -6.096 -8.455 23.209 1.00 86.06 223 THR A N 1
ATOM 1771 C CA . THR A 1 223 ? -6.748 -9.534 22.474 1.00 86.06 223 THR A CA 1
ATOM 1772 C C . THR A 1 223 ? -6.006 -9.717 21.160 1.00 86.06 223 THR A C 1
ATOM 1774 O O . THR A 1 223 ? -5.901 -8.787 20.367 1.00 86.06 223 THR A O 1
ATOM 1777 N N . GLN A 1 224 ? -5.452 -10.903 20.932 1.00 85.81 224 GLN A N 1
ATOM 1778 C CA . GLN A 1 224 ? -4.809 -11.232 19.665 1.00 85.81 224 GLN A CA 1
ATOM 1779 C C . GLN A 1 224 ? -5.772 -12.067 18.838 1.00 85.81 224 GLN A C 1
ATOM 1781 O O . GLN A 1 224 ? -6.221 -13.124 19.281 1.00 85.81 224 GLN A O 1
ATOM 1786 N N . LEU A 1 225 ? -6.035 -11.659 17.596 1.00 84.19 225 LEU A N 1
ATOM 1787 C CA . LEU A 1 225 ? -6.845 -12.455 16.667 1.00 84.19 225 LEU A CA 1
ATOM 1788 C C . LEU A 1 225 ? -6.252 -13.861 16.466 1.00 84.19 225 LEU A C 1
ATOM 1790 O O . LEU A 1 225 ? -6.952 -14.803 16.092 1.00 84.19 225 LEU A O 1
ATOM 1794 N N . ALA A 1 226 ? -4.952 -14.015 16.729 1.00 85.31 226 ALA A N 1
ATOM 1795 C CA . ALA A 1 226 ? -4.261 -15.282 16.622 1.00 85.31 226 ALA A CA 1
ATOM 1796 C C . ALA A 1 226 ? -4.538 -16.281 17.764 1.00 85.31 226 ALA A C 1
ATOM 1798 O O . ALA A 1 226 ? -4.186 -17.458 17.605 1.00 85.31 226 ALA A O 1
ATOM 1799 N N . THR A 1 227 ? -5.154 -15.840 18.864 1.00 89.00 227 THR A N 1
ATOM 1800 C CA . THR A 1 227 ? -5.529 -16.689 19.998 1.00 89.00 227 THR A CA 1
ATOM 1801 C C . THR A 1 227 ? -6.475 -17.795 19.541 1.00 89.00 227 THR A C 1
ATOM 1803 O O . THR A 1 227 ? -7.453 -17.540 18.837 1.00 89.00 227 THR A O 1
ATOM 1806 N N . GLU A 1 228 ? -6.155 -19.034 19.914 1.00 92.50 228 GLU A N 1
ATOM 1807 C CA . GLU A 1 228 ? -6.996 -20.202 19.655 1.00 92.50 228 GLU A CA 1
ATOM 1808 C C . GLU A 1 228 ? -7.888 -20.439 20.876 1.00 92.50 228 GLU A C 1
ATOM 1810 O O . GLU A 1 228 ? -7.375 -20.556 21.982 1.00 92.50 228 GLU A O 1
ATOM 1815 N N . VAL A 1 229 ? -9.206 -20.476 20.668 1.00 91.88 229 VAL A N 1
ATOM 1816 C CA . VAL A 1 229 ? -10.201 -20.694 21.731 1.00 91.88 229 VAL A CA 1
ATOM 1817 C C . VAL A 1 229 ? -10.808 -22.076 21.554 1.00 91.88 229 VAL A C 1
ATOM 1819 O O . VAL A 1 229 ? -11.284 -22.420 20.469 1.00 91.88 229 VAL A O 1
ATOM 1822 N N . HIS A 1 230 ? -10.796 -22.896 22.592 1.00 92.06 230 HIS A N 1
ATOM 1823 C CA . HIS A 1 230 ? -11.355 -24.238 22.544 1.00 92.06 230 HIS A CA 1
ATOM 1824 C C . HIS A 1 230 ? -12.843 -24.262 22.940 1.00 92.06 230 HIS A C 1
ATOM 1826 O O . HIS A 1 230 ? -13.297 -23.412 23.701 1.00 92.06 230 HIS A O 1
ATOM 1832 N N . PRO A 1 231 ? -13.617 -25.280 22.507 1.00 87.44 231 PRO A N 1
ATOM 1833 C CA . PRO A 1 231 ? -15.039 -25.395 22.856 1.00 87.44 231 PRO A CA 1
ATOM 1834 C C . PRO A 1 231 ? -15.352 -25.464 24.359 1.00 87.44 231 PRO A C 1
ATOM 1836 O O . PRO A 1 231 ? -16.479 -25.195 24.757 1.00 87.44 231 PRO A O 1
ATOM 1839 N N . HIS A 1 232 ? -14.381 -25.858 25.191 1.00 87.75 232 HIS A N 1
ATOM 1840 C CA . HIS A 1 232 ? -14.535 -25.864 26.649 1.00 87.75 232 HIS A CA 1
ATOM 1841 C C . HIS A 1 232 ? -14.324 -24.477 27.280 1.00 87.75 232 HIS A C 1
ATOM 1843 O O . HIS A 1 232 ? -14.677 -24.288 28.438 1.00 87.75 232 HIS A O 1
ATOM 1849 N N . GLU A 1 233 ? -13.752 -23.528 26.535 1.00 88.38 233 GLU A N 1
ATOM 1850 C CA . GLU A 1 233 ? -13.528 -22.141 26.956 1.00 88.38 233 GLU A CA 1
ATOM 1851 C C . GLU A 1 233 ? -14.657 -21.224 26.464 1.00 88.38 233 GLU A C 1
ATOM 1853 O O . GLU A 1 233 ? -15.106 -20.353 27.202 1.00 88.38 233 GLU A O 1
ATOM 1858 N N . ASP A 1 234 ? -15.153 -21.446 25.241 1.00 87.12 234 ASP A N 1
ATOM 1859 C CA . ASP A 1 234 ? -16.378 -20.827 24.721 1.00 87.12 234 ASP A CA 1
ATOM 1860 C C . ASP A 1 234 ? -17.167 -21.862 23.891 1.00 87.12 234 ASP A C 1
ATOM 1862 O O . ASP A 1 234 ? -16.641 -22.371 22.894 1.00 87.12 234 ASP A O 1
ATOM 1866 N N . PRO A 1 235 ? -18.438 -22.161 24.229 1.00 85.38 235 PRO A N 1
ATOM 1867 C CA . PRO A 1 235 ? -19.279 -23.085 23.461 1.00 85.38 235 PRO A CA 1
ATOM 1868 C C . PRO A 1 235 ? -19.474 -22.693 21.989 1.00 85.38 235 PRO A C 1
ATOM 1870 O O . PRO A 1 235 ? -19.786 -23.543 21.153 1.00 85.38 235 PRO A O 1
ATOM 1873 N N . HIS A 1 236 ? -19.303 -21.412 21.658 1.00 87.56 236 HIS A N 1
ATOM 1874 C CA . HIS A 1 236 ? -19.427 -20.872 20.307 1.00 87.56 236 HIS A CA 1
ATOM 1875 C C . HIS A 1 236 ? -18.101 -20.872 19.536 1.00 87.56 236 HIS A C 1
ATOM 1877 O O . HIS A 1 236 ? -18.071 -20.418 18.386 1.00 87.56 236 HIS A O 1
ATOM 1883 N N . ALA A 1 237 ? -17.014 -21.373 20.136 1.00 89.88 237 ALA A N 1
ATOM 1884 C CA . ALA A 1 237 ? -15.705 -21.420 19.508 1.00 89.88 237 ALA A CA 1
ATOM 1885 C C . ALA A 1 237 ? -15.768 -22.117 18.141 1.00 89.88 237 ALA A C 1
ATOM 1887 O O . ALA A 1 237 ? -16.251 -23.244 17.991 1.00 89.88 237 ALA A O 1
ATOM 1888 N N . LEU A 1 238 ? -15.241 -21.442 17.117 1.00 91.06 238 LEU A N 1
ATOM 1889 C CA . LEU A 1 238 ? -15.142 -22.022 15.782 1.00 91.06 238 LEU A CA 1
ATOM 1890 C C . LEU A 1 238 ? -14.202 -23.231 15.799 1.00 91.06 238 LEU A C 1
ATOM 1892 O O . LEU A 1 238 ? -13.285 -23.325 16.605 1.00 91.06 238 LEU A O 1
ATOM 1896 N N . HIS A 1 239 ? -14.352 -24.143 14.846 1.00 92.81 239 HIS A N 1
ATOM 1897 C CA . HIS A 1 239 ? -13.398 -25.241 14.709 1.00 92.81 239 HIS A CA 1
ATOM 1898 C C . HIS A 1 239 ? -11.965 -24.704 14.494 1.00 92.81 239 HIS A C 1
ATOM 1900 O O . HIS A 1 239 ? -11.753 -23.786 13.701 1.00 92.81 239 HIS A O 1
ATOM 1906 N N . LEU A 1 240 ? -10.961 -25.334 15.112 1.00 92.25 240 LEU A N 1
ATOM 1907 C CA . LEU A 1 240 ? -9.567 -24.863 15.149 1.00 92.25 240 LEU A CA 1
ATOM 1908 C C . LEU A 1 240 ? -8.966 -24.553 13.765 1.00 92.25 240 LEU A C 1
ATOM 1910 O O . LEU A 1 240 ? -8.334 -23.523 13.555 1.00 92.25 240 LEU A O 1
ATOM 1914 N N . ASN A 1 241 ? -9.227 -25.410 12.772 1.00 91.69 241 ASN A N 1
ATOM 1915 C CA . ASN A 1 241 ? -8.839 -25.163 11.374 1.00 91.69 241 ASN A CA 1
ATOM 1916 C C . ASN A 1 241 ? -9.407 -23.856 10.788 1.00 91.69 241 ASN A C 1
ATOM 1918 O O . ASN A 1 241 ? -8.748 -23.227 9.964 1.00 91.69 241 ASN A O 1
ATOM 1922 N N . VAL A 1 242 ? -10.618 -23.454 11.184 1.00 92.69 242 VAL A N 1
ATOM 1923 C CA . VAL A 1 242 ? -11.241 -22.195 10.752 1.00 92.69 242 VAL A CA 1
ATOM 1924 C C . VAL A 1 242 ? -10.572 -21.016 11.451 1.00 92.69 242 VAL A C 1
ATOM 1926 O O . VAL A 1 242 ? -10.207 -20.067 10.767 1.00 92.69 242 VAL A O 1
ATOM 1929 N N . GLN A 1 243 ? -10.320 -21.108 12.762 1.00 93.00 243 GLN A N 1
ATOM 1930 C CA . GLN A 1 243 ? -9.594 -20.076 13.519 1.00 93.00 243 GLN A CA 1
ATOM 1931 C C . GLN A 1 243 ? -8.189 -19.837 12.947 1.00 93.00 243 GLN A C 1
ATOM 1933 O O . GLN A 1 243 ? -7.791 -18.710 12.664 1.00 93.00 243 GLN A O 1
ATOM 1938 N N . ARG A 1 244 ? -7.452 -20.917 12.658 1.00 90.56 244 ARG A N 1
ATOM 1939 C CA . ARG A 1 244 ? -6.130 -20.852 12.013 1.00 90.56 244 ARG A CA 1
ATOM 1940 C C . ARG A 1 244 ? -6.183 -20.224 10.627 1.00 90.56 244 ARG A C 1
ATOM 1942 O O . ARG A 1 244 ? -5.302 -19.447 10.275 1.00 90.56 244 ARG A O 1
ATOM 1949 N N . ALA A 1 245 ? -7.211 -20.539 9.842 1.00 89.69 245 ALA A N 1
ATOM 1950 C CA . ALA A 1 245 ? -7.406 -19.936 8.528 1.00 89.69 245 ALA A CA 1
ATOM 1951 C C . ALA A 1 245 ? -7.845 -18.463 8.609 1.00 89.69 245 ALA A C 1
ATOM 1953 O O . ALA A 1 245 ? -7.520 -17.696 7.703 1.00 89.69 245 ALA A O 1
ATOM 1954 N N . ALA A 1 246 ? -8.528 -18.052 9.684 1.00 89.31 246 ALA A N 1
ATOM 1955 C CA . ALA A 1 246 ? -8.949 -16.669 9.911 1.00 89.31 246 ALA A CA 1
ATOM 1956 C C . ALA A 1 246 ? -7.753 -15.705 9.973 1.00 89.31 246 ALA A C 1
ATOM 1958 O O . ALA A 1 246 ? -7.822 -14.612 9.421 1.00 89.31 246 ALA A O 1
ATOM 1959 N N . LYS A 1 247 ? -6.616 -16.161 10.521 1.00 84.00 247 LYS A N 1
ATOM 1960 C CA . LYS A 1 247 ? -5.330 -15.431 10.547 1.00 84.00 247 LYS A CA 1
ATOM 1961 C C . LYS A 1 247 ? -4.827 -15.032 9.153 1.00 84.00 247 LYS A C 1
ATOM 1963 O O . LYS A 1 247 ? -4.036 -14.111 9.013 1.00 84.00 247 LYS A O 1
ATOM 1968 N N . SER A 1 248 ? -5.242 -15.766 8.120 1.00 82.75 248 SER A N 1
ATOM 1969 C CA . SER A 1 248 ? -4.850 -15.522 6.728 1.00 82.75 248 SER A CA 1
ATOM 1970 C C . SER A 1 248 ? -5.876 -14.694 5.955 1.00 82.75 248 SER A C 1
ATOM 1972 O O . SER A 1 248 ? -5.717 -14.524 4.746 1.00 82.75 248 SER A O 1
ATOM 1974 N N . ILE A 1 249 ? -6.946 -14.212 6.599 1.00 85.44 249 ILE A N 1
ATOM 1975 C CA . ILE A 1 249 ? -7.915 -13.345 5.930 1.00 85.44 249 ILE A CA 1
ATOM 1976 C C . ILE A 1 249 ? -7.188 -12.081 5.478 1.00 85.44 249 ILE A C 1
ATOM 1978 O O . ILE A 1 249 ? -6.481 -11.421 6.233 1.00 85.44 249 ILE A O 1
ATOM 1982 N N . ARG A 1 250 ? -7.329 -11.784 4.189 1.00 80.94 250 ARG A N 1
ATOM 1983 C CA . ARG A 1 250 ? -6.717 -10.622 3.549 1.00 80.94 250 ARG A CA 1
ATOM 1984 C C . ARG A 1 250 ? -7.259 -9.331 4.158 1.00 80.94 250 ARG A C 1
ATOM 1986 O O . ARG A 1 250 ? -8.440 -9.260 4.453 1.00 80.94 250 ARG A O 1
ATOM 1993 N N . THR A 1 251 ? -6.429 -8.301 4.242 1.00 74.19 251 THR A N 1
ATOM 1994 C CA . THR A 1 251 ? -6.811 -6.926 4.621 1.00 74.19 251 THR A CA 1
ATOM 1995 C C . THR A 1 251 ? -6.625 -5.958 3.454 1.00 74.19 251 THR A C 1
ATOM 1997 O O . THR A 1 251 ? -6.399 -4.762 3.616 1.00 74.19 251 THR A O 1
ATOM 2000 N N . ASP A 1 252 ? -6.684 -6.475 2.229 1.00 70.44 252 ASP A N 1
ATOM 2001 C CA . ASP A 1 252 ? -6.522 -5.654 1.047 1.00 70.44 252 ASP A CA 1
ATOM 2002 C C . ASP A 1 252 ? -7.836 -4.939 0.728 1.00 70.44 252 ASP A C 1
ATOM 2004 O O . ASP A 1 252 ? -8.845 -5.620 0.696 1.00 70.44 252 ASP A O 1
ATOM 2008 N N . LEU A 1 253 ? -7.812 -3.606 0.523 1.00 73.88 253 LEU A N 1
ATOM 2009 C CA . LEU A 1 253 ? -8.934 -2.644 0.332 1.00 73.88 253 LEU A CA 1
ATOM 2010 C C . LEU A 1 253 ? -10.067 -3.081 -0.632 1.00 73.88 253 LEU A C 1
ATOM 2012 O O . LEU A 1 253 ? -10.378 -2.447 -1.643 1.00 73.88 253 LEU A O 1
ATOM 2016 N N . ASP A 1 254 ? -10.681 -4.209 -0.368 1.00 78.88 254 ASP A N 1
ATOM 2017 C CA . ASP A 1 254 ? -11.680 -4.927 -1.120 1.00 78.88 254 ASP A CA 1
ATOM 2018 C C . ASP A 1 254 ? -12.687 -5.448 -0.101 1.00 78.88 254 ASP A C 1
ATOM 2020 O O . ASP A 1 254 ? -12.363 -5.755 1.043 1.00 78.88 254 ASP A O 1
ATOM 2024 N N . LYS A 1 255 ? -13.940 -5.562 -0.535 1.00 81.88 255 LYS A N 1
ATOM 2025 C CA . LYS A 1 255 ? -15.005 -6.061 0.327 1.00 81.88 255 LYS A CA 1
ATOM 2026 C C . LYS A 1 255 ? -14.687 -7.498 0.761 1.00 81.88 255 LYS A C 1
ATOM 2028 O O . LYS A 1 255 ? -14.370 -8.340 -0.089 1.00 81.88 255 LYS A O 1
ATOM 2033 N N . PHE A 1 256 ? -14.849 -7.778 2.050 1.00 86.69 256 PHE A N 1
ATOM 2034 C CA . PHE A 1 256 ? -14.880 -9.141 2.569 1.00 86.69 256 PHE A CA 1
ATOM 2035 C C . PHE A 1 256 ? -16.090 -9.913 2.033 1.00 86.69 256 PHE A C 1
ATOM 2037 O O . PHE A 1 256 ? -17.181 -9.373 1.833 1.00 86.69 256 PHE A O 1
ATOM 2044 N N . SER A 1 257 ? -15.884 -11.198 1.776 1.00 86.44 257 SER A N 1
ATOM 2045 C CA . SER A 1 257 ? -16.954 -12.154 1.511 1.00 86.44 257 SER A CA 1
ATOM 2046 C C . SER A 1 257 ? -17.741 -12.451 2.785 1.00 86.44 257 SER A C 1
ATOM 2048 O O . SER A 1 257 ? -17.226 -12.309 3.892 1.00 86.44 257 SER A O 1
ATOM 2050 N N . ASP A 1 258 ? -18.971 -12.937 2.639 1.00 88.06 258 ASP A N 1
ATOM 2051 C CA . ASP A 1 258 ? -19.835 -13.233 3.788 1.00 88.06 258 ASP A CA 1
ATOM 2052 C C . ASP A 1 258 ? -19.195 -14.244 4.755 1.00 88.06 258 ASP A C 1
ATOM 2054 O O . ASP A 1 258 ? -19.352 -14.137 5.967 1.00 88.06 258 ASP A O 1
ATOM 2058 N N . VAL A 1 259 ? -18.420 -15.198 4.225 1.00 87.88 259 VAL A N 1
ATOM 2059 C CA . VAL A 1 259 ? -17.682 -16.188 5.025 1.00 87.88 259 VAL A CA 1
ATOM 2060 C C . VAL A 1 259 ? -16.541 -15.536 5.809 1.00 87.88 259 VAL A C 1
ATOM 2062 O O . VAL A 1 259 ? -16.348 -15.874 6.974 1.00 87.88 259 VAL A O 1
ATOM 2065 N N . GLU A 1 260 ? -15.804 -14.602 5.199 1.00 89.69 260 GLU A N 1
ATOM 2066 C CA . GLU A 1 260 ? -14.744 -13.842 5.879 1.00 89.69 260 GLU A CA 1
ATOM 2067 C C . GLU A 1 260 ? -15.338 -12.989 7.008 1.00 89.69 260 GLU A C 1
ATOM 2069 O O . GLU A 1 260 ? -14.866 -13.078 8.137 1.00 89.69 260 GLU A O 1
ATOM 2074 N N . VAL A 1 261 ? -16.428 -12.255 6.741 1.00 90.38 261 VAL A N 1
ATOM 2075 C CA . VAL A 1 261 ? -17.116 -11.431 7.753 1.00 90.38 261 VAL A CA 1
ATOM 2076 C C . VAL A 1 261 ? -17.603 -12.286 8.921 1.00 90.38 261 VAL A C 1
ATOM 2078 O O . VAL A 1 261 ? -17.295 -11.978 10.068 1.00 90.38 261 VAL A O 1
ATOM 2081 N N . ARG A 1 262 ? -18.327 -13.382 8.653 1.00 88.62 262 ARG A N 1
ATOM 2082 C CA . ARG A 1 262 ? -18.819 -14.282 9.711 1.00 88.62 262 ARG A CA 1
ATOM 2083 C C . ARG A 1 262 ? -17.687 -14.847 10.552 1.00 88.62 262 ARG A C 1
ATOM 2085 O O . ARG A 1 262 ? -17.812 -14.902 11.768 1.00 88.62 262 ARG A O 1
ATOM 2092 N N . THR A 1 263 ? -16.606 -15.270 9.900 1.00 91.00 263 THR A N 1
ATOM 2093 C CA . THR A 1 263 ? -15.463 -15.866 10.594 1.00 91.00 263 THR A CA 1
ATOM 2094 C C . THR A 1 263 ? -14.788 -14.843 11.499 1.00 91.00 263 THR A C 1
ATOM 2096 O O . THR A 1 263 ? -14.556 -15.153 12.660 1.00 91.00 263 THR A O 1
ATOM 2099 N N . LEU A 1 264 ? -14.510 -13.634 10.997 1.00 90.62 264 LEU A N 1
ATOM 2100 C CA . LEU A 1 264 ? -13.880 -12.569 11.783 1.00 90.62 264 LEU A CA 1
ATOM 2101 C C . LEU A 1 264 ? -14.733 -12.173 12.984 1.00 90.62 264 LEU A C 1
ATOM 2103 O O . LEU A 1 264 ? -14.215 -12.079 14.090 1.00 90.62 264 LEU A O 1
ATOM 2107 N N . VAL A 1 265 ? -16.036 -11.982 12.773 1.00 90.62 265 VAL A N 1
ATOM 2108 C CA . VAL A 1 265 ? -16.949 -11.594 13.849 1.00 90.62 265 VAL A CA 1
ATOM 2109 C C . VAL A 1 265 ? -17.053 -12.709 14.889 1.00 90.62 265 VAL A C 1
ATOM 2111 O O . VAL A 1 265 ? -16.791 -12.463 16.061 1.00 90.62 265 VAL A O 1
ATOM 2114 N N . ALA A 1 266 ? -17.365 -13.943 14.481 1.00 89.75 266 ALA A N 1
ATOM 2115 C CA . ALA A 1 266 ? -17.521 -15.052 15.421 1.00 89.75 266 ALA A CA 1
ATOM 2116 C C . ALA A 1 266 ? -16.228 -15.342 16.197 1.00 89.75 266 ALA A C 1
ATOM 2118 O O . ALA A 1 266 ? -16.262 -15.453 17.418 1.00 89.75 266 ALA A O 1
ATOM 2119 N N . HIS A 1 267 ? -15.085 -15.401 15.505 1.00 91.75 267 HIS A N 1
ATOM 2120 C CA . HIS A 1 267 ? -13.789 -15.623 16.150 1.00 91.75 267 HIS A CA 1
ATOM 2121 C C . HIS A 1 267 ? -13.414 -14.474 17.091 1.00 91.75 267 HIS A C 1
ATOM 2123 O O . HIS A 1 267 ? -13.010 -14.722 18.222 1.00 91.75 267 HIS A O 1
ATOM 2129 N N . GLY A 1 268 ? -13.610 -13.222 16.665 1.00 90.44 268 GLY A N 1
ATOM 2130 C CA . GLY A 1 268 ? -13.325 -12.040 17.480 1.00 90.44 268 GLY A CA 1
ATOM 2131 C C . GLY A 1 268 ? -14.143 -11.994 18.771 1.00 90.44 268 GLY A C 1
ATOM 2132 O O . GLY A 1 268 ? -13.592 -11.706 19.829 1.00 90.44 268 GLY A O 1
ATOM 2133 N N . TYR A 1 269 ? -15.429 -12.355 18.718 1.00 89.38 269 TYR A N 1
ATOM 2134 C CA . TYR A 1 269 ? -16.260 -12.475 19.919 1.00 89.38 269 TYR A CA 1
ATOM 2135 C C . TYR A 1 269 ? -15.757 -13.566 20.872 1.00 89.38 269 TYR A C 1
ATOM 2137 O O . TYR A 1 269 ? -15.664 -13.307 22.070 1.00 89.38 269 TYR A O 1
ATOM 2145 N N . CYS A 1 270 ? -15.408 -14.754 20.365 1.00 89.94 270 CYS A N 1
ATOM 2146 C CA . CYS A 1 270 ? -14.883 -15.837 21.201 1.00 89.94 270 CYS A CA 1
ATOM 2147 C C . CYS A 1 270 ? -13.549 -15.457 21.856 1.00 89.94 270 CYS A C 1
ATOM 2149 O O . CYS A 1 270 ? -13.371 -15.667 23.052 1.00 89.94 270 CYS A O 1
ATOM 2151 N N . VAL A 1 271 ? -12.629 -14.840 21.106 1.00 91.12 271 VAL A N 1
ATOM 2152 C CA . VAL A 1 271 ? -11.360 -14.335 21.658 1.00 91.12 271 VAL A CA 1
ATOM 2153 C C . VAL A 1 271 ? -11.614 -13.248 22.703 1.00 91.12 271 VAL A C 1
ATOM 2155 O O . VAL A 1 271 ? -11.013 -13.282 23.775 1.00 91.12 271 VAL A O 1
ATOM 2158 N N . GLY A 1 272 ? -12.524 -12.309 22.429 1.00 88.62 272 GLY A N 1
ATOM 2159 C CA . GLY A 1 272 ? -12.894 -11.258 23.375 1.00 88.62 272 GLY A CA 1
ATOM 2160 C C . GLY A 1 272 ? -13.438 -11.829 24.684 1.00 88.62 272 GLY A C 1
ATOM 2161 O O . GLY A 1 272 ? -12.970 -11.455 25.755 1.00 88.62 272 GLY A O 1
ATOM 2162 N N . ARG A 1 273 ? -14.372 -12.784 24.611 1.00 88.00 273 ARG A N 1
ATOM 2163 C CA . ARG A 1 273 ? -14.917 -13.488 25.784 1.00 88.00 273 ARG A CA 1
ATOM 2164 C C . ARG A 1 273 ? -13.856 -14.247 26.558 1.00 88.00 273 ARG A C 1
ATOM 2166 O O . ARG A 1 273 ? -13.832 -14.165 27.779 1.00 88.00 273 ARG A O 1
ATOM 2173 N N . TYR A 1 274 ? -12.967 -14.940 25.853 1.00 88.44 274 TYR A N 1
ATOM 2174 C CA . TYR A 1 274 ? -11.869 -15.677 26.461 1.00 88.44 274 TYR A CA 1
ATOM 2175 C C . TYR A 1 274 ? -10.924 -14.757 27.251 1.00 88.44 274 TYR A C 1
ATOM 2177 O O . TYR A 1 274 ? -10.598 -15.041 28.402 1.00 88.44 274 TYR A O 1
ATOM 2185 N N . VAL A 1 275 ? -10.520 -13.624 26.668 1.00 85.31 275 VAL A N 1
ATOM 2186 C CA . VAL A 1 275 ? -9.627 -12.654 27.330 1.00 85.31 275 VAL A CA 1
ATOM 2187 C C . VAL A 1 275 ? -10.331 -11.910 28.466 1.00 85.31 275 VAL A C 1
ATOM 2189 O O . VAL A 1 275 ? -9.703 -11.566 29.463 1.00 85.31 275 VAL A O 1
ATOM 2192 N N . MET A 1 276 ? -11.638 -11.687 28.343 1.00 83.94 276 MET A N 1
ATOM 2193 C CA . MET A 1 276 ? -12.459 -11.034 29.363 1.00 83.94 276 MET A CA 1
ATOM 2194 C C . MET A 1 276 ? -13.153 -12.027 30.299 1.00 83.94 276 MET A C 1
ATOM 2196 O O . MET A 1 276 ? -14.129 -11.649 30.942 1.00 83.94 276 MET A O 1
ATOM 2200 N N . LYS A 1 277 ? -12.703 -13.284 30.389 1.00 82.75 277 LYS A N 1
ATOM 2201 C CA . LYS A 1 277 ? -13.418 -14.333 31.136 1.00 82.75 277 LYS A CA 1
ATOM 2202 C C . LYS A 1 277 ? -13.657 -13.978 32.606 1.00 82.75 277 LYS A C 1
ATOM 2204 O O . LYS A 1 277 ? -14.727 -14.279 33.117 1.00 82.75 277 LYS A O 1
ATOM 2209 N N . ASP A 1 278 ? -12.718 -13.279 33.242 1.00 80.19 278 ASP A N 1
ATOM 2210 C CA . ASP A 1 278 ? -12.837 -12.873 34.647 1.00 80.19 278 ASP A CA 1
ATOM 2211 C C . ASP A 1 278 ? -13.911 -11.781 34.810 1.00 80.19 278 ASP A C 1
ATOM 2213 O O . ASP A 1 278 ? -14.769 -11.876 35.680 1.00 80.19 278 ASP A O 1
ATOM 2217 N N . LEU A 1 279 ? -13.965 -10.814 33.885 1.00 75.81 279 LEU A N 1
ATOM 2218 C CA . LEU A 1 279 ? -15.030 -9.799 33.826 1.00 75.81 279 LEU A CA 1
ATOM 2219 C C . LEU A 1 279 ? -16.386 -10.414 33.455 1.00 75.81 279 LEU A C 1
ATOM 2221 O O . LEU A 1 279 ? -17.441 -9.990 33.924 1.00 75.81 279 LEU A O 1
ATOM 2225 N N . CYS A 1 280 ? -16.369 -11.437 32.603 1.00 70.75 280 CYS A N 1
ATOM 2226 C CA . CYS A 1 280 ? -17.555 -12.205 32.258 1.00 70.75 280 CYS A CA 1
ATOM 2227 C C . CYS A 1 280 ? -18.015 -13.095 33.420 1.00 70.75 280 CYS A C 1
ATOM 2229 O O . CYS A 1 280 ? -19.198 -13.403 33.484 1.00 70.75 280 CYS A O 1
ATOM 2231 N N . ALA A 1 281 ? -17.139 -13.481 34.351 1.00 73.69 281 ALA A N 1
ATOM 2232 C CA . ALA A 1 281 ? -17.530 -14.227 35.546 1.00 73.69 281 ALA A CA 1
ATOM 2233 C C . ALA A 1 281 ? -18.384 -13.366 36.492 1.00 73.69 281 ALA A C 1
ATOM 2235 O O . ALA A 1 281 ? -19.307 -13.880 37.118 1.00 73.69 281 ALA A O 1
ATOM 2236 N N . GLU A 1 282 ? -18.141 -12.053 36.532 1.00 75.06 282 GLU A N 1
ATOM 2237 C CA . GLU A 1 282 ? -18.985 -11.091 37.255 1.00 75.06 282 GLU A CA 1
ATOM 2238 C C . GLU A 1 282 ? -20.331 -10.839 36.551 1.00 75.06 282 GLU A C 1
ATOM 2240 O O . GLU A 1 282 ? -21.311 -10.449 37.188 1.00 75.06 282 GLU A O 1
ATOM 2245 N N . LYS A 1 283 ? -20.401 -11.076 35.233 1.00 76.50 283 LYS A N 1
ATOM 2246 C CA . LYS A 1 283 ? -21.609 -10.928 34.401 1.00 76.50 283 LYS A CA 1
ATOM 2247 C C . LYS A 1 283 ? -21.797 -12.142 33.475 1.00 76.50 283 LYS A C 1
ATOM 2249 O O . LYS A 1 283 ? -21.651 -12.001 32.255 1.00 76.50 283 LYS A O 1
ATOM 2254 N N . PRO A 1 284 ? -22.157 -13.323 34.016 1.00 70.69 284 PRO A N 1
ATOM 2255 C CA . PRO A 1 284 ? -22.194 -14.581 33.257 1.00 70.69 284 PRO A CA 1
ATOM 2256 C C . PRO A 1 284 ? -23.152 -14.538 32.060 1.00 70.69 284 PRO A C 1
ATOM 2258 O O . PRO A 1 284 ? -22.892 -15.152 31.027 1.00 70.69 284 PRO A O 1
ATOM 2261 N N . GLU A 1 285 ? -24.184 -13.694 32.132 1.00 75.25 285 GLU A N 1
ATOM 2262 C CA . GLU A 1 285 ? -25.122 -13.412 31.039 1.00 75.25 285 GLU A CA 1
ATOM 2263 C C . GLU A 1 285 ? -24.438 -12.988 29.722 1.00 75.25 285 GLU A C 1
ATOM 2265 O O . GLU A 1 285 ? -25.013 -13.117 28.641 1.00 75.25 285 GLU A O 1
ATOM 2270 N N . VAL A 1 286 ? -23.215 -12.445 29.778 1.00 71.94 286 VAL A N 1
ATOM 2271 C CA . VAL A 1 286 ? -22.446 -12.034 28.592 1.00 71.94 286 VAL A CA 1
ATOM 2272 C C . VAL A 1 286 ? -21.972 -13.242 27.775 1.00 71.94 286 VAL A C 1
ATOM 2274 O O . VAL A 1 286 ? -21.927 -13.157 26.540 1.00 71.94 286 VAL A O 1
ATOM 2277 N N . LEU A 1 287 ? -21.654 -14.362 28.434 1.00 69.19 287 LEU A N 1
ATOM 2278 C CA . LEU A 1 287 ? -21.242 -15.613 27.785 1.00 69.19 287 LEU A CA 1
ATOM 2279 C C . LEU A 1 287 ? -22.436 -16.322 27.136 1.00 69.19 287 LEU A C 1
ATOM 2281 O O . LEU A 1 287 ? -22.299 -16.870 26.040 1.00 69.19 287 LEU A O 1
ATOM 2285 N N . ASP A 1 288 ? -23.612 -16.210 27.755 1.00 72.00 288 ASP A N 1
ATOM 2286 C CA . ASP A 1 288 ? -24.856 -16.830 27.283 1.00 72.00 288 ASP A CA 1
ATOM 2287 C C . ASP A 1 288 ? -25.502 -16.094 26.103 1.00 72.00 288 ASP A C 1
ATOM 2289 O O . ASP A 1 288 ? -26.314 -16.663 25.367 1.00 72.00 288 ASP A O 1
ATOM 2293 N N . LYS A 1 289 ? -25.149 -14.821 25.879 1.00 78.56 289 LYS A N 1
ATOM 2294 C CA . LYS A 1 289 ? -25.658 -14.073 24.724 1.00 78.56 289 LYS A CA 1
ATOM 2295 C C . LYS A 1 289 ? -25.224 -14.750 23.416 1.00 78.56 289 LYS A C 1
ATOM 2297 O O . LYS A 1 289 ? -24.084 -15.195 23.294 1.00 78.56 289 LYS A O 1
ATOM 2302 N N . PRO A 1 290 ? -26.084 -14.804 22.389 1.00 80.12 290 PRO A N 1
ATOM 2303 C CA . PRO A 1 290 ? -25.653 -15.278 21.083 1.00 80.12 290 PRO A CA 1
ATOM 2304 C C . PRO A 1 290 ? -24.597 -14.333 20.499 1.00 80.12 290 PRO A C 1
ATOM 2306 O O . PRO A 1 290 ? -24.604 -13.127 20.762 1.00 80.12 290 PRO A O 1
ATOM 2309 N N . LEU A 1 291 ? -23.711 -14.878 19.663 1.00 83.81 291 LEU A N 1
ATOM 2310 C CA . LEU A 1 291 ? -22.788 -14.068 18.873 1.00 83.81 291 LEU A CA 1
ATOM 2311 C C . LEU A 1 291 ? -23.580 -13.062 18.028 1.00 83.81 291 LEU A C 1
ATOM 2313 O O . LEU A 1 291 ? -24.542 -13.428 17.345 1.00 83.81 291 LEU A O 1
ATOM 2317 N N . TRP A 1 292 ? -23.163 -11.796 18.033 1.00 86.44 292 TRP A N 1
ATOM 2318 C CA . TRP A 1 292 ? -23.729 -10.825 17.105 1.00 86.44 292 TRP A CA 1
ATOM 2319 C C . TRP A 1 292 ? -23.263 -11.166 15.691 1.00 86.44 292 TRP A C 1
ATOM 2321 O O . TRP A 1 292 ? -22.068 -11.225 15.426 1.00 86.44 292 TRP A O 1
ATOM 2331 N N . ILE A 1 293 ? -24.200 -11.388 14.770 1.00 79.88 293 ILE A N 1
ATOM 2332 C CA . ILE A 1 293 ? -23.901 -11.615 13.353 1.00 79.88 293 ILE A CA 1
ATOM 2333 C C . ILE A 1 293 ? -24.518 -10.462 12.557 1.00 79.88 293 ILE A C 1
ATOM 2335 O O . ILE A 1 293 ? -25.723 -10.220 12.685 1.00 79.88 293 ILE A O 1
ATOM 2339 N N . PRO A 1 294 ? -23.746 -9.752 11.709 1.00 80.50 294 PRO A N 1
ATOM 2340 C CA . PRO A 1 294 ? -24.294 -8.660 10.920 1.00 80.50 294 PRO A CA 1
ATOM 2341 C C . PRO A 1 294 ? -25.444 -9.145 10.033 1.00 80.50 294 PRO A C 1
ATOM 2343 O O . PRO A 1 294 ? -25.320 -10.153 9.335 1.00 80.50 294 PRO A O 1
ATOM 2346 N N . LYS A 1 295 ? -26.552 -8.391 9.998 1.00 78.88 295 LYS A N 1
ATOM 2347 C CA . LYS A 1 295 ? -27.756 -8.750 9.220 1.00 78.88 295 LYS A CA 1
ATOM 2348 C C . LYS A 1 295 ? -27.448 -9.035 7.747 1.00 78.88 295 LYS A C 1
ATOM 2350 O O . LYS A 1 295 ? -28.041 -9.934 7.162 1.00 78.88 295 LYS A O 1
ATOM 2355 N N . CYS A 1 296 ? -26.496 -8.304 7.162 1.00 70.06 296 CYS A N 1
ATOM 2356 C CA . CYS A 1 296 ? -26.082 -8.465 5.766 1.00 70.06 296 CYS A CA 1
ATOM 2357 C C . CYS A 1 296 ? -25.441 -9.826 5.459 1.00 70.06 296 CYS A C 1
ATOM 2359 O O . CYS A 1 296 ? -25.379 -10.210 4.294 1.00 70.06 296 CYS A O 1
ATOM 2361 N N . VAL A 1 297 ? -24.988 -10.550 6.485 1.00 78.62 297 VAL A N 1
ATOM 2362 C CA . VAL A 1 297 ? -24.412 -11.888 6.369 1.00 78.62 297 VAL A CA 1
ATOM 2363 C C . VAL A 1 297 ? -25.156 -12.906 7.230 1.00 78.62 297 VAL A C 1
ATOM 2365 O O . VAL A 1 297 ? -24.655 -14.010 7.392 1.00 78.62 297 VAL A O 1
ATOM 2368 N N . ALA A 1 298 ? -26.339 -12.620 7.771 1.00 70.12 298 ALA A N 1
ATOM 2369 C CA . ALA A 1 298 ? -27.123 -13.646 8.461 1.00 70.12 298 ALA A CA 1
ATOM 2370 C C . ALA A 1 298 ? -27.482 -14.783 7.474 1.00 70.12 298 ALA A C 1
ATOM 2372 O O . ALA A 1 298 ? -27.887 -14.523 6.340 1.00 70.12 298 ALA A O 1
ATOM 2373 N N . GLU A 1 299 ? -27.252 -16.049 7.842 1.00 65.25 299 GLU A N 1
ATOM 2374 C CA . GLU A 1 299 ? -27.521 -17.184 6.943 1.00 65.25 299 GLU A CA 1
ATOM 2375 C C . GLU A 1 299 ? -29.018 -17.427 6.739 1.00 65.25 299 GLU A C 1
ATOM 2377 O O . GLU A 1 299 ? -29.787 -17.481 7.693 1.00 65.25 299 GLU A O 1
ATOM 2382 N N . SER A 1 300 ? -29.397 -17.717 5.491 1.00 53.12 300 SER A N 1
ATOM 2383 C CA . SER A 1 300 ? -30.485 -18.655 5.212 1.00 53.12 300 SER A CA 1
ATOM 2384 C C . SER A 1 300 ? -29.845 -20.028 4.948 1.00 53.12 300 SER A C 1
ATOM 2386 O O . SER A 1 300 ? -29.025 -20.129 4.026 1.00 53.12 300 SER A O 1
ATOM 2388 N N . PRO A 1 301 ? -30.133 -21.079 5.740 1.00 50.94 301 PRO A N 1
ATOM 2389 C CA . PRO A 1 301 ? -29.465 -22.371 5.593 1.00 50.94 301 PRO A CA 1
ATOM 2390 C C . PRO A 1 301 ? -29.745 -22.993 4.217 1.00 50.94 301 PRO A C 1
ATOM 2392 O O . PRO A 1 301 ? -30.899 -23.262 3.878 1.00 50.94 301 PRO A O 1
ATOM 2395 N N . ARG A 1 302 ? -28.704 -23.291 3.425 1.00 57.41 302 ARG A N 1
ATOM 2396 C CA . ARG A 1 302 ? -28.870 -24.055 2.176 1.00 57.41 302 ARG A CA 1
ATOM 2397 C C . ARG A 1 302 ? -29.155 -25.523 2.501 1.00 57.41 302 ARG A C 1
ATOM 2399 O O . ARG A 1 302 ? -28.510 -26.115 3.363 1.00 57.41 302 ARG A O 1
ATOM 2406 N N . ALA A 1 303 ? -30.079 -26.146 1.768 1.00 49.75 303 ALA A N 1
ATOM 2407 C CA . ALA A 1 303 ? -30.494 -27.536 1.998 1.00 49.75 303 ALA A CA 1
ATOM 2408 C C . ALA A 1 303 ? -29.332 -28.555 1.945 1.00 49.75 303 ALA A C 1
ATOM 2410 O O . ALA A 1 303 ? -29.363 -29.560 2.653 1.00 49.75 303 ALA A O 1
ATOM 2411 N N . LEU A 1 304 ? -28.289 -28.276 1.152 1.00 50.31 304 LEU A N 1
ATOM 2412 C CA . LEU A 1 304 ? -27.102 -29.129 1.027 1.00 50.31 304 LEU A CA 1
ATOM 2413 C C . LEU A 1 304 ? -26.220 -29.109 2.289 1.00 50.31 304 LEU A C 1
ATOM 2415 O O . LEU A 1 304 ? -25.658 -30.138 2.660 1.00 50.31 304 LEU A O 1
ATOM 2419 N N . ASP A 1 305 ? -26.155 -27.970 2.988 1.00 56.00 305 ASP A N 1
ATOM 2420 C CA . ASP A 1 305 ? -25.342 -27.818 4.198 1.00 56.00 305 ASP A CA 1
ATOM 2421 C C . ASP A 1 305 ? -25.930 -28.617 5.372 1.00 56.00 305 ASP A C 1
ATOM 2423 O O . ASP A 1 305 ? -25.214 -28.965 6.302 1.00 56.00 305 ASP A O 1
ATOM 2427 N N . ARG A 1 306 ? -27.210 -29.007 5.351 1.00 59.66 306 ARG A N 1
ATOM 2428 C CA . ARG A 1 306 ? -27.812 -29.789 6.450 1.00 59.66 306 ARG A CA 1
ATOM 2429 C C . ARG A 1 306 ? -27.305 -31.234 6.549 1.00 59.66 306 ARG A C 1
ATOM 2431 O O . ARG A 1 306 ? -27.408 -31.815 7.620 1.00 59.66 306 ARG A O 1
ATOM 2438 N N . LYS A 1 307 ? -26.743 -31.808 5.477 1.00 63.41 307 LYS A N 1
ATOM 2439 C CA . LYS A 1 307 ? -26.348 -33.234 5.426 1.00 63.41 307 LYS A CA 1
ATOM 2440 C C . LYS A 1 307 ? -24.880 -33.522 5.773 1.00 63.41 307 LYS A C 1
ATOM 2442 O O . LYS A 1 307 ? -24.490 -34.683 5.801 1.00 63.41 307 LYS A O 1
ATOM 2447 N N . MET A 1 308 ? -24.053 -32.503 6.005 1.00 77.56 308 MET A N 1
ATOM 2448 C CA . MET A 1 308 ? -22.604 -32.670 6.207 1.00 77.56 308 MET A CA 1
ATOM 2449 C C . MET A 1 308 ? -22.218 -32.631 7.691 1.00 77.56 308 MET A C 1
ATOM 2451 O O . MET A 1 308 ? -22.791 -31.840 8.445 1.00 77.56 308 MET A O 1
ATOM 2455 N N . SER A 1 309 ? -21.215 -33.423 8.097 1.00 84.19 309 SER A N 1
ATOM 2456 C CA . SER A 1 309 ? -20.663 -33.360 9.460 1.00 84.19 309 SER A CA 1
ATOM 2457 C C . SER A 1 309 ? -20.026 -31.994 9.746 1.00 84.19 309 SER A C 1
ATOM 2459 O O . SER A 1 309 ? -19.560 -31.306 8.828 1.00 84.19 309 SER A O 1
ATOM 2461 N N . ALA A 1 310 ? -20.007 -31.592 11.020 1.00 81.69 310 ALA A N 1
ATOM 2462 C CA . ALA A 1 310 ? -19.455 -30.308 11.454 1.00 81.69 310 ALA A CA 1
ATOM 2463 C C . ALA A 1 310 ? -17.973 -30.151 11.061 1.00 81.69 310 ALA A C 1
ATOM 2465 O O . ALA A 1 310 ? -17.598 -29.132 10.478 1.00 81.69 310 ALA A O 1
ATOM 2466 N N . ASP A 1 311 ? -17.164 -31.194 11.260 1.00 86.00 311 ASP A N 1
ATOM 2467 C CA . ASP A 1 311 ? -15.735 -31.184 10.919 1.00 86.00 311 ASP A CA 1
ATOM 2468 C C . ASP A 1 311 ? -15.501 -31.009 9.418 1.00 86.00 311 ASP A C 1
ATOM 2470 O O . ASP A 1 311 ? -14.645 -30.234 8.985 1.00 86.00 311 ASP A O 1
ATOM 2474 N N . HIS A 1 312 ? -16.306 -31.675 8.586 1.00 87.75 312 HIS A N 1
ATOM 2475 C CA . HIS A 1 312 ? -16.167 -31.551 7.140 1.00 87.75 312 HIS A CA 1
ATOM 2476 C C . HIS A 1 312 ? -16.533 -30.137 6.663 1.00 87.75 312 HIS A C 1
ATOM 2478 O O . HIS A 1 312 ? -15.841 -29.569 5.812 1.00 87.75 312 HIS A O 1
ATOM 2484 N N . LYS A 1 313 ? -17.578 -29.526 7.239 1.00 87.00 313 LYS A N 1
ATOM 2485 C CA . LYS A 1 313 ? -17.924 -28.119 6.972 1.00 87.00 313 LYS A CA 1
ATOM 2486 C C . LYS A 1 313 ? -16.790 -27.184 7.370 1.00 87.00 313 LYS A C 1
ATOM 2488 O O . LYS A 1 313 ? -16.414 -26.323 6.578 1.00 87.00 313 LYS A O 1
ATOM 2493 N N . ALA A 1 314 ? -16.214 -27.382 8.554 1.00 88.94 314 ALA A N 1
ATOM 2494 C CA . ALA A 1 314 ? -15.098 -26.586 9.044 1.00 88.94 314 ALA A CA 1
ATOM 2495 C C . ALA A 1 314 ? -13.889 -26.639 8.100 1.00 88.94 314 ALA A C 1
ATOM 2497 O O . ALA A 1 314 ? -13.320 -25.600 7.765 1.00 88.94 314 ALA A O 1
ATOM 2498 N N . VAL A 1 315 ? -13.531 -27.826 7.600 1.00 90.81 315 VAL A N 1
ATOM 2499 C CA . VAL A 1 315 ? -12.437 -27.986 6.629 1.00 90.81 315 VAL A CA 1
ATOM 2500 C C . VAL A 1 315 ? -12.734 -27.254 5.317 1.00 90.81 315 VAL A C 1
ATOM 2502 O O . VAL A 1 315 ? -11.847 -26.598 4.764 1.00 90.81 315 VAL A O 1
ATOM 2505 N N . ILE A 1 316 ? -13.969 -27.316 4.809 1.00 89.69 316 ILE A N 1
ATOM 2506 C CA . ILE A 1 316 ? -14.363 -26.571 3.602 1.00 89.69 316 ILE A CA 1
ATOM 2507 C C . ILE A 1 316 ? -14.271 -25.063 3.837 1.00 89.69 316 ILE A C 1
ATOM 2509 O O . ILE A 1 316 ? -13.723 -24.352 2.992 1.00 89.69 316 ILE A O 1
ATOM 2513 N N . THR A 1 317 ? -14.773 -24.573 4.970 1.00 90.31 317 THR A N 1
ATOM 2514 C CA . THR A 1 317 ? -14.706 -23.155 5.344 1.00 90.31 317 THR A CA 1
ATOM 2515 C C . THR A 1 317 ? -13.258 -22.685 5.442 1.00 90.31 317 THR A C 1
ATOM 2517 O O . THR A 1 317 ? -12.892 -21.716 4.780 1.00 90.31 317 THR A O 1
ATOM 2520 N N . ALA A 1 318 ? -12.399 -23.427 6.145 1.00 91.75 318 ALA A N 1
ATOM 2521 C CA . ALA A 1 318 ? -10.972 -23.131 6.242 1.00 91.75 318 ALA A CA 1
ATOM 2522 C C . ALA A 1 318 ? -10.298 -23.076 4.858 1.00 91.75 318 ALA A C 1
ATOM 2524 O O . ALA A 1 318 ? -9.574 -22.131 4.549 1.00 91.75 318 ALA A O 1
ATOM 2525 N N . ARG A 1 319 ? -10.591 -24.033 3.964 1.00 90.38 319 ARG A N 1
ATOM 2526 C CA . ARG A 1 319 ? -10.078 -24.015 2.581 1.00 90.38 319 ARG A CA 1
ATOM 2527 C C . ARG A 1 319 ? -10.567 -22.805 1.786 1.00 90.38 319 ARG A C 1
ATOM 2529 O O . ARG A 1 319 ? -9.805 -22.273 0.979 1.00 90.38 319 ARG A O 1
ATOM 2536 N N . ARG A 1 320 ? -11.818 -22.371 1.978 1.00 89.12 320 ARG A N 1
ATOM 2537 C CA . ARG A 1 320 ? -12.360 -21.167 1.324 1.00 89.12 320 ARG A CA 1
ATOM 2538 C C . ARG A 1 320 ? -11.625 -19.910 1.785 1.00 89.12 320 ARG A C 1
ATOM 2540 O O . ARG A 1 320 ? -11.223 -19.138 0.921 1.00 89.12 320 ARG A O 1
ATOM 2547 N N . LEU A 1 321 ? -11.387 -19.765 3.089 1.00 89.25 321 LEU A N 1
ATOM 2548 C CA . LEU A 1 321 ? -10.620 -18.654 3.667 1.00 89.25 321 LEU A CA 1
ATOM 2549 C C . LEU A 1 321 ? -9.173 -18.636 3.150 1.00 89.25 321 LEU A C 1
ATOM 2551 O O . LEU A 1 321 ? -8.697 -17.633 2.629 1.00 89.25 321 LEU A O 1
ATOM 2555 N N . LEU A 1 322 ? -8.486 -19.782 3.160 1.00 87.88 322 LEU A N 1
ATOM 2556 C CA . LEU A 1 322 ? -7.124 -19.879 2.616 1.00 87.88 322 LEU A CA 1
ATOM 2557 C C . LEU A 1 322 ? -7.061 -19.600 1.106 1.00 87.88 322 LEU A C 1
ATOM 2559 O O . LEU A 1 322 ? -6.036 -19.150 0.593 1.00 87.88 322 LEU A O 1
ATOM 2563 N N . ARG A 1 323 ? -8.135 -19.882 0.360 1.00 84.88 323 ARG A N 1
ATOM 2564 C CA . ARG A 1 323 ? -8.222 -19.554 -1.068 1.00 84.88 323 ARG A CA 1
ATOM 2565 C C . ARG A 1 323 ? -8.491 -18.067 -1.287 1.00 84.88 323 ARG A C 1
ATOM 2567 O O . ARG A 1 323 ? -7.905 -17.508 -2.215 1.00 84.88 323 ARG A O 1
ATOM 2574 N N . SER A 1 324 ? -9.339 -17.439 -0.472 1.00 80.81 324 SER A N 1
ATOM 2575 C CA . SER A 1 324 ? -9.604 -15.999 -0.567 1.00 80.81 324 SER A CA 1
ATOM 2576 C C . SER A 1 324 ? -8.361 -15.178 -0.216 1.00 80.81 324 SER A C 1
ATOM 2578 O O . SER A 1 324 ? -8.073 -14.204 -0.903 1.00 80.81 324 SER A O 1
ATOM 2580 N N . ALA A 1 325 ? -7.527 -15.656 0.711 1.00 77.75 325 ALA A N 1
ATOM 2581 C CA . ALA A 1 325 ? -6.222 -15.070 1.031 1.00 77.75 325 ALA A CA 1
ATOM 2582 C C . ALA A 1 325 ? -5.264 -14.937 -0.177 1.00 77.75 325 ALA A C 1
ATOM 2584 O O . ALA A 1 325 ? -4.375 -14.090 -0.194 1.00 77.75 325 ALA A O 1
ATOM 2585 N N . ARG A 1 326 ? -5.420 -15.774 -1.216 1.00 73.06 326 ARG A N 1
ATOM 2586 C CA . ARG A 1 326 ? -4.496 -15.859 -2.368 1.00 73.06 326 ARG A CA 1
ATOM 2587 C C . ARG A 1 326 ? -4.849 -14.938 -3.542 1.00 73.06 326 ARG A C 1
ATOM 2589 O O . ARG A 1 326 ? -4.257 -15.084 -4.616 1.00 73.06 326 ARG A O 1
ATOM 2596 N N . VAL A 1 327 ? -5.833 -14.049 -3.403 1.00 60.09 327 VAL A N 1
ATOM 2597 C CA . VAL A 1 327 ? -6.334 -13.245 -4.531 1.00 60.09 327 VAL A CA 1
ATOM 2598 C C . VAL A 1 327 ? -5.216 -12.387 -5.143 1.00 60.09 327 VAL A C 1
ATOM 2600 O O . VAL A 1 327 ? -4.472 -11.687 -4.461 1.00 60.09 327 VAL A O 1
ATOM 2603 N N . ARG A 1 328 ? -5.072 -12.485 -6.471 1.00 60.56 328 ARG A N 1
ATOM 2604 C CA . ARG A 1 328 ? -4.043 -11.792 -7.258 1.00 60.56 328 ARG A CA 1
ATOM 2605 C C . ARG A 1 328 ? -4.547 -10.434 -7.741 1.00 60.56 328 ARG A C 1
ATOM 2607 O O . ARG A 1 328 ? -5.721 -10.276 -8.076 1.00 60.56 328 ARG A O 1
ATOM 2614 N N . LEU A 1 329 ? -3.634 -9.472 -7.858 1.00 62.41 329 LEU A N 1
ATOM 2615 C CA . LEU A 1 329 ? -3.893 -8.212 -8.550 1.00 62.41 329 LEU A CA 1
ATOM 2616 C C . LEU A 1 329 ? -4.157 -8.495 -10.034 1.00 62.41 329 LEU A C 1
ATOM 2618 O O . LEU A 1 329 ? -3.294 -9.014 -10.737 1.00 62.41 329 LEU A O 1
ATOM 2622 N N . HIS A 1 330 ? -5.352 -8.149 -10.507 1.00 66.19 330 HIS A N 1
ATOM 2623 C CA . HIS A 1 330 ? -5.721 -8.271 -11.918 1.00 66.19 330 HIS A CA 1
ATOM 2624 C C . HIS A 1 330 ? -5.624 -6.899 -12.578 1.00 66.19 330 HIS A C 1
ATOM 2626 O O . HIS A 1 330 ? -6.596 -6.135 -12.582 1.00 66.19 330 HIS A O 1
ATOM 2632 N N . PHE A 1 331 ? -4.436 -6.589 -13.098 1.00 68.19 331 PHE A N 1
ATOM 2633 C CA . PHE A 1 331 ? -4.165 -5.349 -13.827 1.00 68.19 331 PHE A CA 1
ATOM 2634 C C . PHE A 1 331 ? -4.903 -5.296 -15.173 1.00 68.19 331 PHE A C 1
ATOM 2636 O O . PHE A 1 331 ? -5.404 -4.249 -15.574 1.00 68.19 331 PHE A O 1
ATOM 2643 N N . PHE A 1 332 ? -5.057 -6.455 -15.814 1.00 77.06 332 PHE A N 1
ATOM 2644 C CA . PHE A 1 332 ? -5.855 -6.629 -17.022 1.00 77.06 332 PHE A CA 1
ATOM 2645 C C . PHE A 1 332 ? -7.196 -7.265 -16.660 1.00 77.06 332 PHE A C 1
ATOM 2647 O O . PHE A 1 332 ? -7.263 -8.234 -15.900 1.00 77.06 332 PHE A O 1
ATOM 2654 N N . SER A 1 333 ? -8.282 -6.687 -17.162 1.00 78.31 333 SER A N 1
ATOM 2655 C CA . SER A 1 333 ? -9.638 -7.181 -16.933 1.00 78.31 333 SER A CA 1
ATOM 2656 C C . SER A 1 333 ? -10.540 -6.709 -18.058 1.00 78.31 333 SER A C 1
ATOM 2658 O O . SER A 1 333 ? -10.769 -5.513 -18.185 1.00 78.31 333 SER A O 1
ATOM 2660 N N . LEU A 1 334 ? -11.130 -7.647 -18.798 1.00 80.06 334 LEU A N 1
ATOM 2661 C CA . LEU A 1 334 ? -12.086 -7.334 -19.868 1.00 80.06 334 LEU A CA 1
ATOM 2662 C C . LEU A 1 334 ? -13.414 -6.765 -19.340 1.00 80.06 334 LEU A C 1
ATOM 2664 O O . LEU A 1 334 ? -14.168 -6.154 -20.081 1.00 80.06 334 LEU A O 1
ATOM 2668 N N . ARG A 1 335 ? -13.698 -6.944 -18.043 1.00 80.50 335 ARG A N 1
ATOM 2669 C CA . ARG A 1 335 ? -14.900 -6.409 -17.378 1.00 80.50 335 ARG A CA 1
ATOM 2670 C C . ARG A 1 335 ? -14.745 -4.970 -16.877 1.00 80.50 335 ARG A C 1
ATOM 2672 O O . ARG A 1 335 ? -15.683 -4.427 -16.308 1.00 80.50 335 ARG A O 1
ATOM 2679 N N . ASP A 1 336 ? -13.554 -4.385 -16.993 1.00 79.38 336 ASP A N 1
ATOM 2680 C CA . ASP A 1 336 ? -13.269 -3.021 -16.541 1.00 79.38 336 ASP A CA 1
ATOM 2681 C C . ASP A 1 336 ? -12.695 -2.235 -17.724 1.00 79.38 336 ASP A C 1
ATOM 2683 O O . ASP A 1 336 ? -11.659 -2.656 -18.242 1.00 79.38 336 ASP A O 1
ATOM 2687 N N . PRO A 1 337 ? -13.305 -1.112 -18.144 1.00 82.81 337 PRO A N 1
ATOM 2688 C CA . PRO A 1 337 ? -12.801 -0.311 -19.259 1.00 82.81 337 PRO A CA 1
ATOM 2689 C C . PRO A 1 337 ? -11.312 0.034 -19.125 1.00 82.81 337 PRO A C 1
ATOM 2691 O O . PRO A 1 337 ? -10.565 -0.068 -20.092 1.00 82.81 337 PRO A O 1
ATOM 2694 N N . TRP A 1 338 ? -10.838 0.325 -17.908 1.00 81.94 338 TRP A N 1
ATOM 2695 C CA . TRP A 1 338 ? -9.419 0.608 -17.659 1.00 81.94 338 TRP A CA 1
ATOM 2696 C C . TRP A 1 338 ? -8.526 -0.622 -17.795 1.00 81.94 338 TRP A C 1
ATOM 2698 O O . TRP A 1 338 ? -7.379 -0.517 -18.216 1.00 81.94 338 TRP A O 1
ATOM 2708 N N . GLY A 1 339 ? -9.053 -1.804 -17.475 1.00 81.44 339 GLY A N 1
ATOM 2709 C CA . GLY A 1 339 ? -8.347 -3.061 -17.703 1.00 81.44 339 GLY A CA 1
ATOM 2710 C C . GLY A 1 339 ? -8.144 -3.348 -19.192 1.00 81.44 339 GLY A C 1
ATOM 2711 O O . GLY A 1 339 ? -7.108 -3.904 -19.552 1.00 81.44 339 GLY A O 1
ATOM 2712 N N . VAL A 1 340 ? -9.096 -2.945 -20.041 1.00 84.44 340 VAL A N 1
ATOM 2713 C CA . VAL A 1 340 ? -8.985 -3.025 -21.506 1.00 84.44 340 VAL A CA 1
ATOM 2714 C C . VAL A 1 340 ? -7.992 -1.988 -22.026 1.00 84.44 340 VAL A C 1
ATOM 2716 O O . VAL A 1 340 ? -7.083 -2.352 -22.760 1.00 84.44 340 VAL A O 1
ATOM 2719 N N . VAL A 1 341 ? -8.088 -0.730 -21.581 1.00 85.19 341 VAL A N 1
ATOM 2720 C CA . VAL A 1 341 ? -7.141 0.338 -21.960 1.00 85.19 341 VAL A CA 1
ATOM 2721 C C . VAL A 1 341 ? -5.697 -0.051 -21.634 1.00 85.19 341 VAL A C 1
ATOM 2723 O O . VAL A 1 341 ? -4.823 0.063 -22.490 1.00 85.19 341 VAL A O 1
ATOM 2726 N N . ASN A 1 342 ? -5.445 -0.575 -20.431 1.00 82.12 342 ASN A N 1
ATOM 2727 C CA . ASN A 1 342 ? -4.114 -1.036 -20.038 1.00 82.12 342 ASN A CA 1
ATOM 2728 C C . ASN A 1 342 ? -3.603 -2.172 -20.929 1.00 82.12 342 ASN A C 1
ATOM 2730 O O . ASN A 1 342 ? -2.416 -2.207 -21.246 1.00 82.12 342 ASN A O 1
ATOM 2734 N N . LEU A 1 343 ? -4.479 -3.104 -21.320 1.00 85.75 343 LEU A N 1
ATOM 2735 C CA . LEU A 1 343 ? -4.116 -4.198 -22.220 1.00 85.75 343 LEU A CA 1
ATOM 2736 C C . LEU A 1 343 ? -3.730 -3.655 -23.600 1.00 85.75 343 LEU A C 1
ATOM 2738 O O . LEU A 1 343 ? -2.690 -4.034 -24.132 1.00 85.75 343 LEU A O 1
ATOM 2742 N N . THR A 1 344 ? -4.519 -2.728 -24.142 1.00 85.44 344 THR A N 1
ATOM 2743 C CA . THR A 1 344 ? -4.239 -2.081 -25.428 1.00 85.44 344 THR A CA 1
ATOM 2744 C C . THR A 1 344 ? -2.921 -1.311 -25.398 1.00 85.44 344 THR A C 1
ATOM 2746 O O . THR A 1 344 ? -2.106 -1.469 -26.302 1.00 85.44 344 THR A O 1
ATOM 2749 N N . LEU A 1 345 ? -2.669 -0.530 -24.341 1.00 85.88 345 LEU A N 1
ATOM 2750 C CA . LEU A 1 345 ? -1.404 0.188 -24.162 1.00 85.88 345 LEU A CA 1
ATOM 2751 C C . LEU A 1 345 ? -0.215 -0.773 -24.078 1.00 85.88 345 LEU A C 1
ATOM 2753 O O . LEU A 1 345 ? 0.786 -0.550 -24.747 1.00 85.88 345 LEU A O 1
ATOM 2757 N N . ALA A 1 346 ? -0.333 -1.866 -23.318 1.00 84.69 346 ALA A N 1
ATOM 2758 C CA . ALA A 1 346 ? 0.732 -2.861 -23.208 1.00 84.69 346 ALA A CA 1
ATOM 2759 C C . ALA A 1 346 ? 1.062 -3.507 -24.565 1.00 84.69 346 ALA A C 1
ATOM 2761 O O . ALA A 1 346 ? 2.236 -3.657 -24.903 1.00 84.69 346 ALA A O 1
ATOM 2762 N N . LEU A 1 347 ? 0.041 -3.841 -25.361 1.00 88.44 347 LEU A N 1
ATOM 2763 C CA . LEU A 1 347 ? 0.223 -4.367 -26.716 1.00 88.44 347 LEU A CA 1
ATOM 2764 C C . LEU A 1 347 ? 0.864 -3.330 -27.650 1.00 88.44 347 LEU A C 1
ATOM 2766 O O . LEU A 1 347 ? 1.782 -3.671 -28.392 1.00 88.44 347 LEU A O 1
ATOM 2770 N N . ALA A 1 348 ? 0.446 -2.064 -27.573 1.00 87.88 348 ALA A N 1
ATOM 2771 C CA . ALA A 1 348 ? 1.034 -0.981 -28.359 1.00 87.88 348 ALA A CA 1
ATOM 2772 C C . ALA A 1 348 ? 2.507 -0.730 -27.994 1.00 87.88 348 ALA A C 1
ATOM 2774 O O . ALA A 1 348 ? 3.340 -0.561 -28.880 1.00 87.88 348 ALA A O 1
ATOM 2775 N N . THR A 1 349 ? 2.861 -0.759 -26.704 1.00 85.31 349 THR A N 1
ATOM 2776 C CA . THR A 1 349 ? 4.255 -0.634 -26.254 1.00 85.31 349 THR A CA 1
ATOM 2777 C C . THR A 1 349 ? 5.104 -1.808 -26.727 1.00 85.31 349 THR A C 1
ATOM 2779 O O . THR A 1 349 ? 6.213 -1.588 -27.202 1.00 85.31 349 THR A O 1
ATOM 2782 N N . LEU A 1 350 ? 4.593 -3.041 -26.648 1.00 87.88 350 LEU A N 1
ATOM 2783 C CA . LEU A 1 350 ? 5.289 -4.217 -27.181 1.00 87.88 350 LEU A CA 1
ATOM 2784 C C . LEU A 1 350 ? 5.530 -4.093 -28.687 1.00 87.88 350 LEU A C 1
ATOM 2786 O O . LEU A 1 350 ? 6.638 -4.357 -29.145 1.00 87.88 350 LEU A O 1
ATOM 2790 N N . TYR A 1 351 ? 4.525 -3.640 -29.438 1.00 89.19 351 TYR A N 1
ATOM 2791 C CA . TYR A 1 351 ? 4.663 -3.386 -30.868 1.00 89.19 351 TYR A CA 1
ATOM 2792 C C . TYR A 1 351 ? 5.718 -2.313 -31.159 1.00 89.19 351 TYR A C 1
ATOM 2794 O O . TYR A 1 351 ? 6.583 -2.513 -32.006 1.00 89.19 351 TYR A O 1
ATOM 2802 N N . LEU A 1 352 ? 5.695 -1.196 -30.428 1.00 88.69 352 LEU A N 1
ATOM 2803 C CA . LEU A 1 352 ? 6.622 -0.086 -30.639 1.00 88.69 352 LEU A CA 1
ATOM 2804 C C . LEU A 1 352 ? 8.060 -0.455 -30.254 1.00 88.69 352 LEU A C 1
ATOM 2806 O O . LEU A 1 352 ? 8.986 -0.123 -30.986 1.00 88.69 352 LEU A O 1
ATOM 2810 N N . LEU A 1 353 ? 8.253 -1.194 -29.158 1.00 83.62 353 LEU A N 1
ATOM 2811 C CA . LEU A 1 353 ? 9.559 -1.739 -28.776 1.00 83.62 353 LEU A CA 1
ATOM 2812 C C . LEU A 1 353 ? 10.061 -2.764 -29.795 1.00 83.62 353 LEU A C 1
ATOM 2814 O O . LEU A 1 353 ? 11.237 -2.734 -30.141 1.00 83.62 353 LEU A O 1
ATOM 2818 N N . GLY A 1 354 ? 9.183 -3.631 -30.306 1.00 82.56 354 GLY A N 1
ATOM 2819 C CA . GLY A 1 354 ? 9.518 -4.571 -31.375 1.00 82.56 354 GLY A CA 1
ATOM 2820 C C . GLY A 1 354 ? 9.916 -3.853 -32.664 1.00 82.56 354 GLY A C 1
ATOM 2821 O O . GLY A 1 354 ? 10.938 -4.174 -33.254 1.00 82.56 354 GLY A O 1
ATOM 2822 N N . SER A 1 355 ? 9.168 -2.825 -33.061 1.00 78.44 355 SER A N 1
ATOM 2823 C CA . SER A 1 355 ? 9.470 -1.997 -34.233 1.00 78.44 355 SER A CA 1
ATOM 2824 C C . SER A 1 355 ? 10.776 -1.216 -34.069 1.00 78.44 355 SER A C 1
ATOM 2826 O O . SER A 1 355 ? 11.588 -1.176 -34.990 1.00 78.44 355 SER A O 1
ATOM 2828 N N . LEU A 1 356 ? 11.027 -0.633 -32.893 1.00 79.25 356 LEU A N 1
ATOM 2829 C CA . LEU A 1 356 ? 12.294 0.036 -32.598 1.00 79.25 356 LEU A CA 1
ATOM 2830 C C . LEU A 1 356 ? 13.454 -0.961 -32.629 1.00 79.25 356 LEU A C 1
ATOM 2832 O O . LEU A 1 356 ? 14.505 -0.656 -33.189 1.00 79.25 356 LEU A O 1
ATOM 2836 N N . PHE A 1 357 ? 13.260 -2.153 -32.061 1.00 77.88 357 PHE A N 1
ATOM 2837 C CA . PHE A 1 357 ? 14.250 -3.220 -32.098 1.00 77.88 357 PHE A CA 1
ATOM 2838 C C . PHE A 1 357 ? 14.556 -3.615 -33.540 1.00 77.88 357 PHE A C 1
ATOM 2840 O O . PHE A 1 357 ? 15.716 -3.593 -33.912 1.00 77.88 357 PHE A O 1
ATOM 2847 N N . LEU A 1 358 ? 13.547 -3.869 -34.374 1.00 74.69 358 LEU A N 1
ATOM 2848 C CA . LEU A 1 358 ? 13.749 -4.216 -35.784 1.00 74.69 358 LEU A CA 1
ATOM 2849 C C . LEU A 1 358 ? 14.466 -3.094 -36.554 1.00 74.69 358 LEU A C 1
ATOM 2851 O O . LEU A 1 358 ? 15.477 -3.356 -37.193 1.00 74.69 358 LEU A O 1
ATOM 2855 N N . ASN A 1 359 ? 14.046 -1.834 -36.402 1.00 69.25 359 ASN A N 1
ATOM 2856 C CA . ASN A 1 359 ? 14.686 -0.696 -37.078 1.00 69.25 359 ASN A CA 1
ATOM 2857 C C . ASN A 1 359 ? 16.136 -0.448 -36.619 1.00 69.25 359 ASN A C 1
ATOM 2859 O O . ASN A 1 359 ? 17.008 -0.106 -37.418 1.00 69.25 359 ASN A O 1
ATOM 2863 N N . THR A 1 360 ? 16.418 -0.601 -35.323 1.00 64.62 360 THR A N 1
ATOM 2864 C CA . THR A 1 360 ? 17.791 -0.485 -34.798 1.00 64.62 360 THR A CA 1
ATOM 2865 C C . THR A 1 360 ? 18.632 -1.714 -35.138 1.00 64.62 360 THR A C 1
ATOM 2867 O O . THR A 1 360 ? 19.842 -1.597 -35.315 1.00 64.62 360 THR A O 1
ATOM 2870 N N . PHE A 1 361 ? 18.009 -2.880 -35.291 1.00 59.53 361 PHE A N 1
ATOM 2871 C CA . PHE A 1 361 ? 18.664 -4.108 -35.715 1.00 59.53 361 PHE A CA 1
ATOM 2872 C C . PHE A 1 361 ? 19.019 -4.083 -37.204 1.00 59.53 361 PHE A C 1
ATOM 2874 O O . PHE A 1 361 ? 20.123 -4.487 -37.543 1.00 59.53 361 PHE A O 1
ATOM 2881 N N . ASP A 1 362 ? 18.187 -3.499 -38.071 1.00 53.38 362 ASP A N 1
ATOM 2882 C CA . ASP A 1 362 ? 18.545 -3.212 -39.469 1.00 53.38 362 ASP A CA 1
ATOM 2883 C C . ASP A 1 362 ? 19.753 -2.266 -39.558 1.00 53.38 362 ASP A C 1
ATOM 2885 O O . ASP A 1 362 ? 20.661 -2.459 -40.371 1.00 53.38 362 ASP A O 1
ATOM 2889 N N . TYR A 1 363 ? 19.838 -1.289 -38.648 1.00 52.41 363 TYR A N 1
ATOM 2890 C CA . TYR A 1 363 ? 21.023 -0.438 -38.515 1.00 52.41 363 TYR A CA 1
ATOM 2891 C C . TYR A 1 363 ? 22.271 -1.234 -38.082 1.00 52.41 363 TYR A C 1
ATOM 2893 O O . TYR A 1 363 ? 23.382 -0.938 -38.528 1.00 52.41 363 TYR A O 1
ATOM 2901 N N . PHE A 1 364 ? 22.099 -2.266 -37.251 1.00 49.44 364 PHE A N 1
ATOM 2902 C CA . PHE A 1 364 ? 23.165 -3.179 -36.826 1.00 49.44 364 PHE A CA 1
ATOM 2903 C C . PHE A 1 364 ? 23.530 -4.235 -37.880 1.00 49.44 364 PHE A C 1
ATOM 2905 O O . PHE A 1 364 ? 24.693 -4.618 -37.952 1.00 49.44 364 PHE A O 1
ATOM 2912 N N . LEU A 1 365 ? 22.596 -4.685 -38.720 1.00 50.53 365 LEU A N 1
ATOM 2913 C CA . LEU A 1 365 ? 22.849 -5.604 -39.835 1.00 50.53 365 LEU A CA 1
ATOM 2914 C C . LEU A 1 365 ? 23.572 -4.923 -41.004 1.00 50.53 365 LEU A C 1
ATOM 2916 O O . LEU A 1 365 ? 24.203 -5.608 -41.805 1.00 50.53 365 LEU A O 1
ATOM 2920 N N . ALA A 1 366 ? 23.587 -3.587 -41.058 1.00 51.00 366 ALA A N 1
ATOM 2921 C CA . ALA A 1 366 ? 24.445 -2.797 -41.945 1.00 51.00 366 ALA A CA 1
ATOM 2922 C C . ALA A 1 366 ? 25.940 -2.821 -41.531 1.00 51.00 366 ALA A C 1
ATOM 2924 O O . ALA A 1 366 ? 26.648 -1.801 -41.596 1.00 51.00 366 ALA A O 1
ATOM 2925 N N . TRP A 1 367 ? 26.443 -3.975 -41.082 1.00 55.75 367 TRP A N 1
ATOM 2926 C CA . TRP A 1 367 ? 27.879 -4.205 -40.954 1.00 55.75 367 TRP A CA 1
ATOM 2927 C C . TRP A 1 367 ? 28.525 -4.103 -42.341 1.00 55.75 367 TRP A C 1
ATOM 2929 O O . TRP A 1 367 ? 27.974 -4.635 -43.302 1.00 55.75 367 TRP A O 1
ATOM 2939 N N . PRO A 1 368 ? 29.657 -3.391 -42.476 1.00 60.78 368 PRO A N 1
ATOM 2940 C CA . PRO A 1 368 ? 30.385 -3.339 -43.738 1.00 60.78 368 PRO A CA 1
ATOM 2941 C C . PRO A 1 368 ? 30.721 -4.756 -44.207 1.00 60.78 368 PRO A C 1
ATOM 2943 O O . PRO A 1 368 ? 31.176 -5.589 -43.412 1.00 60.78 368 PRO A O 1
ATOM 2946 N N . ASP A 1 369 ? 30.513 -5.014 -45.496 1.00 69.31 369 ASP A N 1
ATOM 2947 C CA . ASP A 1 369 ? 30.931 -6.264 -46.110 1.00 69.31 369 ASP A CA 1
ATOM 2948 C C . ASP A 1 369 ? 32.432 -6.442 -45.850 1.00 69.31 369 ASP A C 1
ATOM 2950 O O . ASP A 1 369 ? 33.256 -5.535 -46.030 1.00 69.31 369 ASP A O 1
ATOM 2954 N N . SER A 1 370 ? 32.783 -7.612 -45.328 1.00 71.31 370 SER A N 1
ATOM 2955 C CA . SER A 1 370 ? 34.168 -7.951 -45.029 1.00 71.31 370 SER A CA 1
ATOM 2956 C C . SER A 1 370 ? 34.759 -8.651 -46.238 1.00 71.31 370 SER A C 1
ATOM 2958 O O . SER A 1 370 ? 34.238 -9.678 -46.663 1.00 71.31 370 SER A O 1
ATOM 2960 N N . TYR A 1 371 ? 35.864 -8.136 -46.760 1.00 77.88 371 TYR A N 1
ATOM 2961 C CA . TYR A 1 371 ? 36.575 -8.687 -47.905 1.00 77.88 371 TYR A CA 1
ATOM 2962 C C . TYR A 1 371 ? 37.964 -9.184 -47.488 1.00 77.88 371 TYR A C 1
ATOM 2964 O O . TYR A 1 371 ? 38.690 -8.543 -46.722 1.00 77.88 371 TYR A O 1
ATOM 2972 N N . SER A 1 372 ? 38.360 -10.336 -48.014 1.00 77.94 372 SER A N 1
ATOM 2973 C CA . SER A 1 372 ? 39.753 -10.765 -48.051 1.00 77.94 372 SER A CA 1
ATOM 2974 C C . SER A 1 372 ? 40.454 -9.984 -49.157 1.00 77.94 372 SER A C 1
ATOM 2976 O O . SER A 1 372 ? 40.017 -10.017 -50.303 1.00 77.94 372 SER A O 1
ATOM 2978 N N . MET A 1 373 ? 41.517 -9.256 -48.818 1.00 81.31 373 MET A N 1
ATOM 2979 C CA . MET A 1 373 ? 42.254 -8.425 -49.769 1.00 81.31 373 MET A CA 1
ATOM 2980 C C . MET A 1 373 ? 43.558 -9.111 -50.162 1.00 81.31 373 MET A C 1
ATOM 2982 O O . MET A 1 373 ? 44.344 -9.514 -49.299 1.00 81.31 373 MET A O 1
ATOM 2986 N N . ARG A 1 374 ? 43.821 -9.211 -51.461 1.00 81.88 374 ARG A N 1
ATOM 2987 C CA . ARG A 1 374 ? 45.055 -9.769 -52.016 1.00 81.88 374 ARG A CA 1
ATOM 2988 C C . ARG A 1 374 ? 45.601 -8.797 -53.053 1.00 81.88 374 ARG A C 1
ATOM 2990 O O . ARG A 1 374 ? 44.838 -8.275 -53.852 1.00 81.88 374 ARG A O 1
ATOM 2997 N N . VAL A 1 375 ? 46.905 -8.541 -53.008 1.00 80.38 375 VAL A N 1
ATOM 2998 C CA . VAL A 1 375 ? 47.601 -7.760 -54.038 1.00 80.38 375 VAL A CA 1
ATOM 2999 C C . VAL A 1 375 ? 48.706 -8.634 -54.596 1.00 80.38 375 VAL A C 1
ATOM 3001 O O . VAL A 1 375 ? 49.580 -9.085 -53.848 1.00 80.38 375 VAL A O 1
ATOM 3004 N N . THR A 1 376 ? 48.640 -8.897 -55.891 1.00 79.44 376 THR A N 1
ATOM 3005 C CA . THR A 1 376 ? 49.658 -9.643 -56.624 1.00 79.44 376 THR A CA 1
ATOM 3006 C C . THR A 1 376 ? 50.545 -8.633 -57.330 1.00 79.44 376 THR A C 1
ATOM 3008 O O . THR A 1 376 ? 50.072 -7.932 -58.222 1.00 79.44 376 THR A O 1
ATOM 3011 N N . TYR A 1 377 ? 51.805 -8.528 -56.908 1.00 76.00 377 TYR A N 1
ATOM 3012 C CA . TYR A 1 377 ? 52.755 -7.592 -57.505 1.00 76.00 377 TYR A CA 1
ATOM 3013 C C . TYR A 1 377 ? 53.301 -8.183 -58.803 1.00 76.00 377 TYR A C 1
ATOM 3015 O O . TYR A 1 377 ? 53.705 -9.346 -58.829 1.00 76.00 377 TYR A O 1
ATOM 3023 N N . GLN A 1 378 ? 53.285 -7.390 -59.872 1.00 69.44 378 GLN A N 1
ATOM 3024 C CA . GLN A 1 378 ? 53.888 -7.763 -61.152 1.00 69.44 378 GLN A CA 1
ATOM 3025 C C . GLN A 1 378 ? 55.365 -7.348 -61.184 1.00 69.44 378 GLN A C 1
ATOM 3027 O O . GLN A 1 378 ? 55.813 -6.556 -60.353 1.00 69.44 378 GLN A O 1
ATOM 3032 N N . ASP A 1 379 ? 56.130 -7.879 -62.137 1.00 67.56 379 ASP A N 1
ATOM 3033 C CA . ASP A 1 379 ? 57.536 -7.515 -62.346 1.00 67.56 379 ASP A CA 1
ATOM 3034 C C . ASP A 1 379 ? 57.629 -6.130 -63.003 1.00 67.56 379 ASP A C 1
ATOM 3036 O O . ASP A 1 379 ? 57.906 -5.995 -64.189 1.00 67.56 379 ASP A O 1
ATOM 3040 N N . TYR A 1 380 ? 57.366 -5.083 -62.219 1.00 69.06 380 TYR A N 1
ATOM 3041 C CA . TYR A 1 380 ? 57.315 -3.694 -62.691 1.00 69.06 380 TYR A CA 1
ATOM 3042 C C . TYR A 1 380 ? 58.664 -2.963 -62.579 1.00 69.06 380 TYR A C 1
ATOM 3044 O O . TYR A 1 380 ? 58.771 -1.786 -62.922 1.00 69.06 380 TYR A O 1
ATOM 3052 N N . LEU A 1 381 ? 59.706 -3.651 -62.095 1.00 70.31 381 LEU A N 1
ATOM 3053 C CA . LEU A 1 381 ? 61.054 -3.098 -61.933 1.00 70.31 381 LEU A CA 1
ATOM 3054 C C . LEU A 1 381 ? 61.601 -2.491 -63.244 1.00 70.31 381 LEU A C 1
ATOM 3056 O O . LEU A 1 381 ? 62.101 -1.368 -63.183 1.00 70.31 381 LEU A O 1
ATOM 3060 N N . PRO A 1 382 ? 61.434 -3.132 -64.425 1.00 72.00 382 PRO A N 1
ATOM 3061 C CA . PRO A 1 382 ? 61.862 -2.543 -65.695 1.00 72.00 382 PRO A CA 1
ATOM 3062 C C . PRO A 1 382 ? 61.109 -1.248 -66.041 1.00 72.00 382 PRO A C 1
ATOM 3064 O O . PRO A 1 382 ? 61.726 -0.255 -66.418 1.00 72.00 382 PRO A O 1
ATOM 3067 N N . GLU A 1 383 ? 59.786 -1.218 -65.849 1.00 69.81 383 GLU A N 1
ATOM 3068 C CA . GLU A 1 383 ? 58.958 -0.035 -66.131 1.00 69.81 383 GLU A CA 1
ATOM 3069 C C . GLU A 1 383 ? 59.245 1.121 -65.165 1.00 69.81 383 GLU A C 1
ATOM 3071 O O . GLU A 1 383 ? 59.199 2.289 -65.552 1.00 69.81 383 GLU A O 1
ATOM 3076 N N . TRP A 1 384 ? 59.542 0.815 -63.900 1.00 74.88 384 TRP A N 1
ATOM 3077 C CA . TRP A 1 384 ? 59.939 1.812 -62.909 1.00 74.88 384 TRP A CA 1
ATOM 3078 C C . TRP A 1 384 ? 61.300 2.424 -63.250 1.00 74.88 384 TRP A C 1
ATOM 3080 O O . TRP A 1 384 ? 61.443 3.647 -63.213 1.00 74.88 384 TRP A O 1
ATOM 3090 N N . GLU A 1 385 ? 62.275 1.598 -63.639 1.00 72.94 385 GLU A N 1
ATOM 3091 C CA . GLU A 1 385 ? 63.601 2.065 -64.056 1.00 72.94 385 GLU A CA 1
ATOM 3092 C C . GLU A 1 385 ? 63.537 2.965 -65.293 1.00 72.94 385 GLU A C 1
ATOM 3094 O O . GLU A 1 385 ? 64.237 3.976 -65.366 1.00 72.94 385 GLU A O 1
ATOM 3099 N N . GLU A 1 386 ? 62.676 2.633 -66.253 1.00 75.06 386 GLU A N 1
ATOM 3100 C CA . GLU A 1 386 ? 62.541 3.393 -67.491 1.00 75.06 386 GLU A CA 1
ATOM 3101 C C . GLU A 1 386 ? 61.816 4.733 -67.288 1.00 75.06 386 GLU A C 1
ATOM 3103 O O . GLU A 1 386 ? 62.263 5.760 -67.812 1.00 75.06 386 GLU A O 1
ATOM 3108 N N . ASN A 1 387 ? 60.733 4.733 -66.501 1.00 73.25 387 ASN A N 1
ATOM 3109 C CA . ASN A 1 387 ? 59.804 5.863 -66.409 1.00 73.25 387 ASN A CA 1
ATOM 3110 C C . ASN A 1 387 ? 60.026 6.790 -65.204 1.00 73.25 387 ASN A C 1
ATOM 3112 O O . ASN A 1 387 ? 59.555 7.927 -65.234 1.00 73.25 387 ASN A O 1
ATOM 3116 N N . MET A 1 388 ? 60.684 6.328 -64.134 1.00 73.94 388 MET A N 1
ATOM 3117 C CA . MET A 1 388 ? 60.768 7.071 -62.863 1.00 73.94 388 MET A CA 1
ATOM 3118 C C . MET A 1 388 ? 62.185 7.487 -62.469 1.00 73.94 388 MET A C 1
ATOM 3120 O O . MET A 1 388 ? 62.334 8.290 -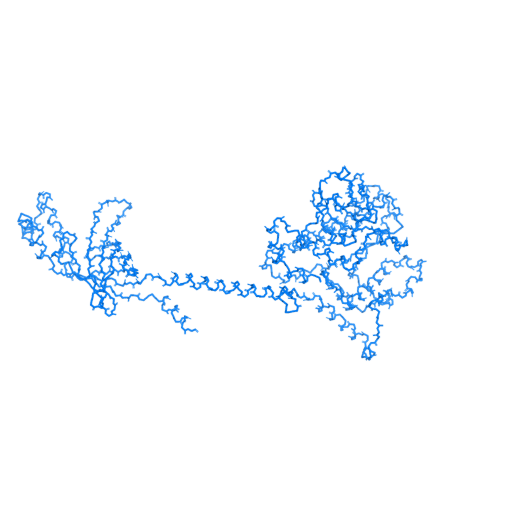61.549 1.00 73.94 388 MET A O 1
ATOM 3124 N N . LEU A 1 389 ? 63.211 6.964 -63.144 1.00 79.25 389 LEU A N 1
ATOM 3125 C CA . LEU A 1 389 ? 64.605 7.286 -62.858 1.00 79.25 389 LEU A CA 1
ATOM 3126 C C . LEU A 1 389 ? 65.210 8.176 -63.936 1.00 79.25 389 LEU A C 1
ATOM 3128 O O . LEU A 1 389 ? 65.075 7.916 -65.136 1.00 79.25 389 LEU A O 1
ATOM 3132 N N . ASP A 1 390 ? 65.952 9.189 -63.506 1.00 82.31 390 ASP A N 1
ATOM 3133 C CA . ASP A 1 390 ? 66.798 9.958 -64.411 1.00 82.31 390 ASP A CA 1
ATOM 3134 C C . ASP A 1 390 ? 68.016 9.121 -64.891 1.00 82.31 390 ASP A C 1
ATOM 3136 O O . ASP A 1 390 ? 68.299 8.039 -64.353 1.00 82.31 390 ASP A O 1
ATOM 3140 N N . PRO A 1 391 ? 68.731 9.561 -65.943 1.00 83.69 391 PRO A N 1
ATOM 3141 C CA . PRO A 1 391 ? 69.870 8.816 -66.482 1.00 83.69 391 PRO A CA 1
ATOM 3142 C C . PRO A 1 391 ? 71.018 8.594 -65.480 1.00 83.69 391 PRO A C 1
ATOM 3144 O O . PRO A 1 391 ? 71.701 7.572 -65.559 1.00 83.69 391 PRO A O 1
ATOM 3147 N N . GLU A 1 392 ? 71.233 9.512 -64.532 1.00 82.38 392 GLU A N 1
ATOM 3148 C CA . GLU A 1 392 ? 72.309 9.411 -63.534 1.00 82.38 392 GLU A CA 1
ATOM 3149 C C . GLU A 1 392 ? 71.969 8.386 -62.442 1.00 82.38 392 GLU A C 1
ATOM 3151 O O . GLU A 1 392 ? 72.815 7.577 -62.053 1.00 82.38 392 GLU A O 1
ATOM 3156 N N . GLN A 1 393 ? 70.711 8.349 -62.002 1.00 85.88 393 GLN A N 1
ATOM 3157 C CA . GLN A 1 393 ? 70.179 7.354 -61.073 1.00 85.88 393 GLN A CA 1
ATOM 3158 C C . GLN A 1 393 ? 70.220 5.944 -61.666 1.00 85.88 393 GLN A C 1
ATOM 3160 O O . GLN A 1 393 ? 70.608 5.004 -60.968 1.00 85.88 393 GLN A O 1
ATOM 3165 N N . ARG A 1 394 ? 69.883 5.791 -62.956 1.00 84.00 394 ARG A N 1
ATOM 3166 C CA . ARG A 1 394 ? 70.012 4.510 -63.674 1.00 84.00 394 ARG A CA 1
ATOM 3167 C C . ARG A 1 394 ? 71.456 4.031 -63.719 1.00 84.00 394 ARG A C 1
ATOM 3169 O O . ARG A 1 394 ? 71.738 2.912 -63.299 1.00 84.00 394 ARG A O 1
ATOM 3176 N N . ALA A 1 395 ? 72.383 4.903 -64.115 1.00 83.44 395 ALA A N 1
ATOM 3177 C CA . ALA A 1 395 ? 73.806 4.572 -64.139 1.00 83.44 395 ALA A CA 1
ATOM 3178 C C . ALA A 1 395 ? 74.345 4.183 -62.747 1.00 83.44 395 ALA A C 1
ATOM 3180 O O . ALA A 1 395 ? 75.197 3.298 -62.634 1.00 83.44 395 ALA A O 1
ATOM 3181 N N . ALA A 1 396 ? 73.842 4.810 -61.678 1.00 84.75 396 ALA A N 1
ATOM 3182 C CA . ALA A 1 396 ? 74.199 4.461 -60.305 1.00 84.75 396 ALA A CA 1
ATOM 3183 C C . ALA A 1 396 ? 73.666 3.079 -59.880 1.00 84.75 396 ALA A C 1
ATOM 3185 O O . ALA A 1 396 ? 74.392 2.326 -59.228 1.00 84.75 396 ALA A O 1
ATOM 3186 N N . ILE A 1 397 ? 72.437 2.722 -60.267 1.00 85.50 397 ILE A N 1
ATOM 3187 C CA . ILE A 1 397 ? 71.857 1.392 -60.014 1.00 85.50 397 ILE A CA 1
ATOM 3188 C C . ILE A 1 397 ? 72.587 0.309 -60.814 1.00 85.50 397 ILE A C 1
ATOM 3190 O O . ILE A 1 397 ? 72.919 -0.732 -60.249 1.00 85.50 397 ILE A O 1
ATOM 3194 N N . ASP A 1 398 ? 72.912 0.560 -62.082 1.00 85.44 398 ASP A N 1
ATOM 3195 C CA . ASP A 1 398 ? 73.665 -0.385 -62.915 1.00 85.44 398 ASP A CA 1
ATOM 3196 C C . ASP A 1 398 ? 75.078 -0.621 -62.375 1.00 85.44 398 ASP A C 1
ATOM 3198 O O . ASP A 1 398 ? 75.539 -1.764 -62.307 1.00 85.44 398 ASP A O 1
ATOM 3202 N N . ARG A 1 399 ? 75.750 0.438 -61.901 1.00 83.69 399 ARG A N 1
ATOM 3203 C CA . ARG A 1 399 ? 77.041 0.310 -61.215 1.00 83.69 399 ARG A CA 1
ATOM 3204 C C . ARG A 1 399 ? 76.901 -0.515 -59.936 1.00 83.69 399 ARG A C 1
ATOM 3206 O O . ARG A 1 399 ? 77.684 -1.437 -59.730 1.00 83.69 399 ARG A O 1
ATOM 3213 N N . PHE A 1 400 ? 75.879 -0.245 -59.121 1.00 87.19 400 PHE A N 1
ATOM 3214 C CA . PHE A 1 400 ? 75.595 -1.033 -57.921 1.00 87.19 400 PHE A CA 1
ATOM 3215 C C . PHE A 1 400 ? 75.326 -2.517 -58.244 1.00 87.19 400 PHE A C 1
ATOM 3217 O O . PHE A 1 400 ? 75.855 -3.385 -57.555 1.00 87.19 400 PHE A O 1
ATOM 3224 N N . ARG A 1 401 ? 74.572 -2.836 -59.306 1.00 83.62 401 ARG A N 1
ATOM 3225 C CA . ARG A 1 401 ? 74.331 -4.221 -59.759 1.00 83.62 401 ARG A CA 1
ATOM 3226 C C . ARG A 1 401 ? 75.621 -4.943 -60.155 1.00 83.62 401 ARG A C 1
ATOM 3228 O O . ARG A 1 401 ? 75.765 -6.127 -59.870 1.00 83.62 401 ARG A O 1
ATOM 3235 N N . GLN A 1 402 ? 76.540 -4.241 -60.819 1.00 84.81 402 GLN A N 1
ATOM 3236 C CA . GLN A 1 402 ? 77.781 -4.821 -61.338 1.00 84.81 402 GLN A CA 1
ATOM 3237 C C . GLN A 1 402 ? 78.876 -4.963 -60.273 1.00 84.81 402 GLN A C 1
ATOM 3239 O O . GLN A 1 402 ? 79.600 -5.956 -60.284 1.00 84.81 402 GLN A O 1
ATOM 3244 N N . THR A 1 403 ? 79.020 -3.989 -59.367 1.00 84.88 403 THR A N 1
ATOM 3245 C CA . THR A 1 403 ? 80.148 -3.933 -58.415 1.00 84.88 403 THR A CA 1
ATOM 3246 C C . THR A 1 403 ? 79.744 -4.100 -56.950 1.00 84.88 403 THR A C 1
ATOM 3248 O O . THR A 1 403 ? 80.597 -4.368 -56.108 1.00 84.88 403 THR A O 1
ATOM 3251 N N . GLY A 1 404 ? 78.459 -3.949 -56.617 1.00 80.56 404 GLY A N 1
ATOM 3252 C CA . GLY A 1 404 ? 77.954 -3.947 -55.241 1.00 80.56 404 GLY A CA 1
ATOM 3253 C C . GLY A 1 404 ? 78.236 -2.658 -54.457 1.00 80.56 404 GLY A C 1
ATOM 3254 O O . GLY A 1 404 ? 77.859 -2.564 -53.285 1.00 80.56 404 GLY A O 1
ATOM 3255 N N . GLU A 1 405 ? 78.879 -1.660 -55.070 1.00 82.25 405 GLU A N 1
ATOM 3256 C CA . GLU A 1 405 ? 79.273 -0.413 -54.408 1.00 82.25 405 GLU A CA 1
ATOM 3257 C C . GLU A 1 405 ? 78.107 0.579 -54.293 1.00 82.25 405 GLU A C 1
ATOM 3259 O O . GLU A 1 405 ? 77.392 0.848 -55.260 1.00 82.25 405 GLU A O 1
ATOM 3264 N N . MET A 1 406 ? 77.922 1.158 -53.102 1.00 82.31 406 MET A N 1
ATOM 3265 C CA . MET A 1 406 ? 76.898 2.181 -52.862 1.00 82.31 406 MET A CA 1
ATOM 3266 C C . MET A 1 406 ? 77.435 3.572 -53.249 1.00 82.31 406 MET A C 1
ATOM 3268 O O . MET A 1 406 ? 78.547 3.920 -52.843 1.00 82.31 406 MET A O 1
ATOM 3272 N N . PRO A 1 407 ? 76.664 4.403 -53.971 1.00 83.94 407 PRO A N 1
ATOM 3273 C CA . PRO A 1 407 ? 77.088 5.758 -54.316 1.00 83.94 407 PRO A CA 1
ATOM 3274 C C . PRO A 1 407 ? 77.150 6.666 -53.076 1.00 83.94 407 PRO A C 1
ATOM 3276 O O . PRO A 1 407 ? 76.377 6.510 -52.132 1.00 83.94 407 PRO A O 1
ATOM 3279 N N . VAL A 1 408 ? 78.079 7.627 -53.083 1.00 79.56 408 VAL A N 1
ATOM 3280 C CA . VAL A 1 408 ? 78.326 8.547 -51.952 1.00 79.56 408 VAL A CA 1
ATOM 3281 C C . VAL A 1 408 ? 77.350 9.730 -51.952 1.00 79.56 408 VAL A C 1
ATOM 3283 O O . VAL A 1 408 ? 77.020 10.277 -50.901 1.00 79.56 408 VAL A O 1
ATOM 3286 N N . GLU A 1 409 ? 76.863 10.124 -53.128 1.00 86.56 409 GLU A N 1
ATOM 3287 C CA . GLU A 1 409 ? 75.933 11.239 -53.280 1.00 86.56 409 GLU A CA 1
ATOM 3288 C C . GLU A 1 409 ? 74.531 10.875 -52.778 1.00 86.56 409 GLU A C 1
ATOM 3290 O O . GLU A 1 409 ? 73.969 9.847 -53.151 1.00 86.56 409 GLU A O 1
ATOM 3295 N N . ALA A 1 410 ? 73.940 11.734 -51.944 1.00 79.06 410 ALA A N 1
ATOM 3296 C CA . ALA A 1 410 ? 72.702 11.430 -51.226 1.00 79.06 410 ALA A CA 1
ATOM 3297 C C . ALA A 1 410 ? 71.502 11.114 -52.143 1.00 79.06 410 ALA A C 1
ATOM 3299 O O . ALA A 1 410 ? 70.686 10.256 -51.799 1.00 79.06 410 ALA A O 1
ATOM 3300 N N . GLY A 1 411 ? 71.392 11.778 -53.302 1.00 77.19 411 GLY A N 1
ATOM 3301 C CA . GLY A 1 411 ? 70.321 11.534 -54.278 1.00 77.19 411 GLY A CA 1
ATOM 3302 C C . GLY A 1 411 ? 70.428 10.156 -54.937 1.00 77.19 411 GLY A C 1
ATOM 3303 O O . GLY A 1 411 ? 69.457 9.401 -54.962 1.00 77.19 411 GLY A O 1
ATOM 3304 N N . LEU A 1 412 ? 71.635 9.789 -55.371 1.00 83.38 412 LEU A N 1
ATOM 3305 C CA . LEU A 1 412 ? 71.933 8.491 -55.983 1.00 83.38 412 LEU A CA 1
ATOM 3306 C C . LEU A 1 412 ? 71.893 7.352 -54.953 1.00 83.38 412 LEU A C 1
ATOM 3308 O O . LEU A 1 412 ? 71.396 6.264 -55.241 1.00 83.38 412 LEU A O 1
ATOM 3312 N N . LEU A 1 413 ? 72.349 7.609 -53.721 1.00 83.44 413 LEU A N 1
ATOM 3313 C CA . LEU A 1 413 ? 72.273 6.663 -52.604 1.00 83.44 413 LEU A CA 1
ATOM 3314 C C . LEU A 1 413 ? 70.825 6.281 -52.311 1.00 83.44 413 LEU A C 1
ATOM 3316 O O . LEU A 1 413 ? 70.523 5.103 -52.119 1.00 83.44 413 LEU A O 1
ATOM 3320 N N . LYS A 1 414 ? 69.927 7.269 -52.303 1.00 80.06 414 LYS A N 1
ATOM 3321 C CA . LYS A 1 414 ? 68.498 7.038 -52.114 1.00 80.06 414 LYS A CA 1
ATOM 3322 C C . LYS A 1 414 ? 67.908 6.204 -53.255 1.00 80.06 414 LYS A C 1
ATOM 3324 O O . LYS A 1 414 ? 67.196 5.249 -52.966 1.00 80.06 414 LYS A O 1
ATOM 3329 N N . ALA A 1 415 ? 68.257 6.492 -54.511 1.00 81.12 415 ALA A N 1
ATOM 3330 C CA . ALA A 1 415 ? 67.787 5.720 -55.665 1.00 81.12 415 ALA A CA 1
ATOM 3331 C C . ALA A 1 415 ? 68.206 4.238 -55.592 1.00 81.12 415 ALA A C 1
ATOM 3333 O O . ALA A 1 415 ? 67.372 3.355 -55.772 1.00 81.12 415 ALA A O 1
ATOM 3334 N N . VAL A 1 416 ? 69.463 3.950 -55.226 1.00 81.56 416 VAL A N 1
ATOM 3335 C CA . VAL A 1 416 ? 69.956 2.570 -55.039 1.00 81.56 416 VAL A CA 1
ATOM 3336 C C . VAL A 1 416 ? 69.288 1.875 -53.842 1.00 81.56 416 VAL A C 1
ATOM 3338 O O . VAL A 1 416 ? 69.004 0.678 -53.886 1.00 81.56 416 VAL A O 1
ATOM 3341 N N . GLN A 1 417 ? 69.000 2.602 -52.758 1.00 80.00 417 GLN A N 1
ATOM 3342 C CA . GLN A 1 417 ? 68.256 2.054 -51.616 1.00 80.00 417 GLN A CA 1
ATOM 3343 C C . GLN A 1 417 ? 66.797 1.740 -51.962 1.00 80.00 417 GLN A C 1
ATOM 3345 O O . GLN A 1 417 ? 66.289 0.696 -51.546 1.00 80.00 417 GLN A O 1
ATOM 3350 N N . ASP A 1 418 ? 66.135 2.616 -52.715 1.00 75.50 418 ASP A N 1
ATOM 3351 C CA . ASP A 1 418 ? 64.768 2.402 -53.184 1.00 75.50 418 ASP A CA 1
ATOM 3352 C C . ASP A 1 418 ? 64.727 1.228 -54.178 1.00 75.50 418 ASP A C 1
ATOM 3354 O O . ASP A 1 418 ? 63.889 0.342 -54.019 1.00 75.50 418 ASP A O 1
ATOM 3358 N N . PHE A 1 419 ? 65.708 1.112 -55.081 1.00 79.12 419 PHE A N 1
ATOM 3359 C CA . PHE A 1 419 ? 65.894 -0.051 -55.957 1.00 79.12 419 PHE A CA 1
ATOM 3360 C C . PHE A 1 419 ? 65.972 -1.376 -55.174 1.00 79.12 419 PHE A C 1
ATOM 3362 O O . PHE A 1 419 ? 65.187 -2.292 -55.423 1.00 79.12 419 PHE A O 1
ATOM 3369 N N . LYS A 1 420 ? 66.837 -1.459 -54.151 1.00 76.12 420 LYS A N 1
ATOM 3370 C CA . LYS A 1 420 ? 66.957 -2.653 -53.287 1.00 76.12 420 LYS A CA 1
ATOM 3371 C C . LYS A 1 420 ? 65.653 -2.997 -52.569 1.00 76.12 420 LYS A C 1
ATOM 3373 O O . LYS A 1 420 ? 65.393 -4.164 -52.285 1.00 76.12 420 LYS A O 1
ATOM 3378 N N . ARG A 1 421 ? 64.836 -2.002 -52.214 1.00 71.44 421 ARG A N 1
ATOM 3379 C CA . ARG A 1 421 ? 63.520 -2.257 -51.610 1.00 71.44 421 ARG A CA 1
ATOM 3380 C C . ARG A 1 421 ? 62.559 -2.855 -52.624 1.00 71.44 421 ARG A C 1
ATOM 3382 O O . ARG A 1 421 ? 61.900 -3.832 -52.287 1.00 71.44 421 ARG A O 1
ATOM 3389 N N . GLN A 1 422 ? 62.516 -2.317 -53.841 1.00 70.31 422 GLN A N 1
ATOM 3390 C CA . GLN A 1 422 ? 61.608 -2.810 -54.874 1.00 70.31 422 GLN A CA 1
ATOM 3391 C C . GLN A 1 422 ? 61.974 -4.216 -55.353 1.00 70.31 422 GLN A C 1
ATOM 3393 O O . GLN A 1 422 ? 61.087 -5.062 -55.433 1.00 70.31 422 GLN A O 1
ATOM 3398 N N . GLU A 1 423 ? 63.264 -4.511 -55.545 1.00 68.88 423 GLU A N 1
ATOM 3399 C CA . GLU A 1 423 ? 63.771 -5.848 -55.900 1.00 68.88 423 GLU A CA 1
ATOM 3400 C C . GLU A 1 423 ? 63.292 -6.940 -54.919 1.00 68.88 423 GLU A C 1
ATOM 3402 O O . GLU A 1 423 ? 62.969 -8.057 -55.314 1.00 68.88 423 GLU A O 1
ATOM 3407 N N . ASN A 1 424 ? 63.144 -6.605 -53.632 1.00 66.44 424 ASN A N 1
ATOM 3408 C CA . ASN A 1 424 ? 62.669 -7.535 -52.602 1.00 66.44 424 ASN A CA 1
ATOM 3409 C C . ASN A 1 424 ? 61.155 -7.843 -52.651 1.00 66.44 424 ASN A C 1
ATOM 3411 O O . ASN A 1 424 ? 60.695 -8.744 -51.933 1.00 66.44 424 ASN A O 1
ATOM 3415 N N . VAL A 1 425 ? 60.370 -7.109 -53.447 1.00 64.88 425 VAL A N 1
ATOM 3416 C CA . VAL A 1 425 ? 58.901 -7.237 -53.547 1.00 64.88 425 VAL A CA 1
ATOM 3417 C C . VAL A 1 425 ? 58.464 -7.967 -54.830 1.00 64.88 425 VAL A C 1
ATOM 3419 O O . VAL A 1 425 ? 57.377 -8.547 -54.851 1.00 64.88 425 VAL A O 1
ATOM 3422 N N . VAL A 1 426 ? 59.321 -8.001 -55.856 1.00 63.41 426 VAL A N 1
ATOM 3423 C CA . VAL A 1 426 ? 59.088 -8.586 -57.193 1.00 63.41 426 VAL A CA 1
ATOM 3424 C C . VAL A 1 426 ? 58.546 -10.028 -57.121 1.00 63.41 426 VAL A C 1
ATOM 3426 O O . VAL A 1 426 ? 59.047 -10.856 -56.356 1.00 63.41 426 VAL A O 1
ATOM 3429 N N . GLY A 1 427 ? 57.482 -10.318 -57.882 1.00 64.75 427 GLY A N 1
ATOM 3430 C CA . GLY A 1 427 ? 56.842 -11.640 -57.974 1.00 64.75 427 GLY A CA 1
ATOM 3431 C C . GLY A 1 427 ? 56.135 -12.158 -56.710 1.00 64.75 427 GLY A C 1
ATOM 3432 O O . GLY A 1 427 ? 55.769 -13.335 -56.645 1.00 64.75 427 GLY A O 1
ATOM 3433 N N . ARG A 1 428 ? 55.948 -11.332 -55.669 1.00 73.75 428 ARG A N 1
ATOM 3434 C CA . ARG A 1 428 ? 55.334 -11.759 -54.398 1.00 73.75 428 ARG A CA 1
ATOM 3435 C C . ARG A 1 428 ? 53.856 -11.376 -54.285 1.00 73.75 428 ARG A C 1
ATOM 3437 O O . ARG A 1 428 ? 53.370 -10.443 -54.913 1.00 73.75 428 ARG A O 1
ATOM 3444 N N . VAL A 1 429 ? 53.135 -12.077 -53.405 1.00 77.06 429 VAL A N 1
ATOM 3445 C CA . VAL A 1 429 ? 51.717 -11.816 -53.103 1.00 77.06 429 VAL A CA 1
ATOM 3446 C C . VAL A 1 429 ? 51.573 -11.266 -51.690 1.00 77.06 429 VAL A C 1
ATOM 3448 O O . VAL A 1 429 ? 51.958 -11.920 -50.717 1.00 77.06 429 VAL A O 1
ATOM 3451 N N . GLY A 1 430 ? 50.987 -10.077 -51.562 1.00 76.50 430 GLY A N 1
ATOM 3452 C CA . GLY A 1 430 ? 50.620 -9.496 -50.274 1.00 76.50 430 GLY A CA 1
ATOM 3453 C C . GLY A 1 430 ? 49.178 -9.840 -49.908 1.00 76.50 430 GLY A C 1
ATOM 3454 O O . GLY A 1 430 ? 48.311 -9.980 -50.774 1.00 76.50 430 GLY A O 1
ATOM 3455 N N . ARG A 1 431 ? 48.909 -10.009 -48.610 1.00 77.62 431 ARG A N 1
ATOM 3456 C CA . ARG A 1 431 ? 47.585 -10.401 -48.097 1.00 77.62 431 ARG A CA 1
ATOM 3457 C C . ARG A 1 431 ? 47.122 -9.456 -46.995 1.00 77.62 431 ARG A C 1
ATOM 3459 O O . ARG A 1 431 ? 47.911 -9.012 -46.159 1.00 77.62 431 ARG A O 1
ATOM 3466 N N . GLY A 1 432 ? 45.824 -9.193 -46.970 1.00 79.88 432 GLY A N 1
ATOM 3467 C CA . GLY A 1 432 ? 45.176 -8.303 -46.023 1.00 79.88 432 GLY A CA 1
ATOM 3468 C C . GLY A 1 432 ? 43.690 -8.589 -45.850 1.00 79.88 432 GLY A C 1
ATOM 3469 O O . GLY A 1 432 ? 43.137 -9.529 -46.415 1.00 79.88 432 GLY A O 1
ATOM 3470 N N . LYS A 1 433 ? 43.038 -7.764 -45.037 1.00 79.31 433 LYS A N 1
ATOM 3471 C CA . LYS A 1 433 ? 41.583 -7.753 -44.866 1.00 79.31 433 LYS A CA 1
ATOM 3472 C C . LYS A 1 433 ? 41.082 -6.339 -45.071 1.00 79.31 433 LYS A C 1
ATOM 3474 O O . LYS A 1 433 ? 41.636 -5.422 -44.471 1.00 79.31 433 LYS A O 1
ATOM 3479 N N . ALA A 1 434 ? 40.042 -6.184 -45.872 1.00 79.12 434 ALA A N 1
ATOM 3480 C CA . ALA A 1 434 ? 39.353 -4.926 -46.082 1.00 79.12 434 ALA A CA 1
ATOM 3481 C C . ALA A 1 434 ? 37.930 -5.022 -45.535 1.00 79.12 434 ALA A C 1
ATOM 3483 O O . ALA A 1 434 ? 37.286 -6.064 -45.589 1.00 79.12 434 ALA A O 1
ATOM 3484 N N . SER A 1 435 ? 37.440 -3.925 -44.990 1.00 77.50 435 SER A N 1
ATOM 3485 C CA . SER A 1 435 ? 36.053 -3.758 -44.596 1.00 77.50 435 SER A CA 1
ATOM 3486 C C . SER A 1 435 ? 35.531 -2.566 -45.369 1.00 77.50 435 SER A C 1
ATOM 3488 O O . SER A 1 435 ? 36.019 -1.451 -45.174 1.00 77.50 435 SER A O 1
ATOM 3490 N N . LEU A 1 436 ? 34.606 -2.825 -46.290 1.00 75.19 436 LEU A N 1
ATOM 3491 C CA . LEU A 1 436 ? 34.068 -1.828 -47.203 1.00 75.19 436 LEU A CA 1
ATOM 3492 C C . LEU A 1 436 ? 32.573 -1.672 -46.971 1.00 75.19 436 LEU A C 1
ATOM 3494 O O . LEU A 1 436 ? 31.829 -2.643 -46.855 1.00 75.19 436 LEU A O 1
ATOM 3498 N N . ARG A 1 437 ? 32.131 -0.421 -46.941 1.00 73.19 437 ARG A N 1
ATOM 3499 C CA . ARG A 1 437 ? 30.724 -0.053 -46.992 1.00 73.19 437 ARG A CA 1
ATOM 3500 C C . ARG A 1 437 ? 30.485 0.684 -48.300 1.00 73.19 437 ARG A C 1
ATOM 3502 O O . ARG A 1 437 ? 31.039 1.762 -48.497 1.00 73.19 437 ARG A O 1
ATOM 3509 N N . VAL A 1 438 ? 29.654 0.096 -49.151 1.00 70.62 438 VAL A N 1
ATOM 3510 C CA . VAL A 1 438 ? 29.172 0.708 -50.391 1.00 70.62 438 VAL A CA 1
ATOM 3511 C C . VAL A 1 438 ? 27.736 1.164 -50.138 1.00 70.62 438 VAL A C 1
ATOM 3513 O O . VAL A 1 438 ? 26.906 0.355 -49.721 1.00 70.62 438 VAL A O 1
ATOM 3516 N N . ARG A 1 439 ? 27.451 2.458 -50.293 1.00 67.12 439 ARG A N 1
ATOM 3517 C CA . ARG A 1 439 ? 26.097 3.023 -50.189 1.00 67.12 439 ARG A CA 1
ATOM 3518 C C . ARG A 1 439 ? 25.877 3.993 -51.332 1.00 67.12 439 ARG A C 1
ATOM 3520 O O . ARG A 1 439 ? 26.610 4.972 -51.408 1.00 67.12 439 ARG A O 1
ATOM 3527 N N . ASP A 1 440 ? 24.858 3.724 -52.141 1.00 67.31 440 ASP A N 1
ATOM 3528 C CA . ASP A 1 440 ? 24.452 4.530 -53.293 1.00 67.31 440 ASP A CA 1
ATOM 3529 C C . ASP A 1 440 ? 25.655 4.852 -54.200 1.00 67.31 440 ASP A C 1
ATOM 3531 O O . ASP A 1 440 ? 26.105 3.971 -54.934 1.00 67.31 440 ASP A O 1
ATOM 3535 N N . ASP A 1 441 ? 26.240 6.044 -54.047 1.00 73.56 441 ASP A N 1
ATOM 3536 C CA . ASP A 1 441 ? 27.357 6.551 -54.853 1.00 73.56 441 ASP A CA 1
ATOM 3537 C C . ASP A 1 441 ? 28.685 6.656 -54.078 1.00 73.56 441 ASP A C 1
ATOM 3539 O O . ASP A 1 441 ? 29.687 7.114 -54.622 1.00 73.56 441 ASP A O 1
ATOM 3543 N N . PHE A 1 442 ? 28.732 6.259 -52.799 1.00 75.62 442 PHE A N 1
ATOM 3544 C CA . PHE A 1 442 ? 29.900 6.448 -51.933 1.00 75.62 442 PHE A CA 1
ATOM 3545 C C . PHE A 1 442 ? 30.429 5.145 -51.329 1.00 75.62 442 PHE A C 1
ATOM 3547 O O . PHE A 1 442 ? 29.689 4.297 -50.817 1.00 75.62 442 PHE A O 1
ATOM 3554 N N . VAL A 1 443 ? 31.755 5.025 -51.323 1.00 79.38 443 VAL A N 1
ATOM 3555 C CA . VAL A 1 443 ? 32.499 3.896 -50.763 1.00 79.38 443 VAL A CA 1
ATOM 3556 C C . VAL A 1 443 ? 33.380 4.398 -49.632 1.00 79.38 443 VAL A C 1
ATOM 3558 O O . VAL A 1 443 ? 34.191 5.303 -49.818 1.00 79.38 443 VAL A O 1
ATOM 3561 N N . HIS A 1 444 ? 33.273 3.784 -48.456 1.00 80.94 444 HIS A N 1
ATOM 3562 C CA . HIS A 1 444 ? 34.196 4.045 -47.354 1.00 80.94 444 HIS A CA 1
ATOM 3563 C C . HIS A 1 444 ? 34.578 2.767 -46.625 1.00 80.94 444 HIS A C 1
ATOM 3565 O O . HIS A 1 444 ? 33.768 1.848 -46.491 1.00 80.94 444 HIS A O 1
ATOM 3571 N N . GLY A 1 445 ? 3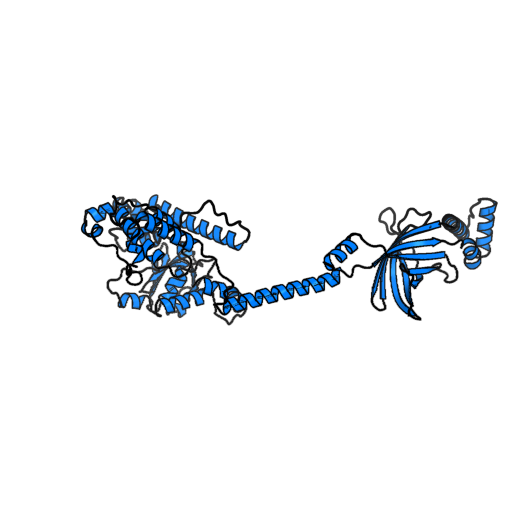5.801 2.707 -46.112 1.00 79.88 445 GLY A N 1
ATOM 3572 C CA . GLY A 1 445 ? 36.267 1.515 -45.433 1.00 79.88 445 GLY A CA 1
ATOM 3573 C C . GLY A 1 445 ? 37.642 1.626 -44.807 1.00 79.88 445 GLY A C 1
ATOM 3574 O O . GLY A 1 445 ? 38.315 2.655 -44.856 1.00 79.88 445 GLY A O 1
ATOM 3575 N N . THR A 1 446 ? 38.066 0.512 -44.225 1.00 78.12 446 THR A N 1
ATOM 3576 C CA . THR A 1 446 ? 39.423 0.338 -43.698 1.00 78.12 446 THR A CA 1
ATOM 3577 C C . THR A 1 446 ? 39.991 -0.979 -44.190 1.00 78.12 446 THR A C 1
ATOM 3579 O O . THR A 1 446 ? 39.278 -1.979 -44.238 1.00 78.12 446 THR A O 1
ATOM 3582 N N . ALA A 1 447 ? 41.269 -0.997 -44.553 1.00 77.38 447 ALA A N 1
ATOM 3583 C CA . ALA A 1 447 ? 41.967 -2.224 -44.890 1.00 77.38 447 ALA A CA 1
ATOM 3584 C C . ALA A 1 447 ? 43.267 -2.332 -44.112 1.00 77.38 447 ALA A C 1
ATOM 3586 O O . ALA A 1 447 ? 44.012 -1.369 -43.954 1.00 77.38 447 ALA A O 1
ATOM 3587 N N . PHE A 1 448 ? 43.534 -3.537 -43.634 1.00 77.31 448 PHE A N 1
ATOM 3588 C CA . PHE A 1 448 ? 44.775 -3.911 -42.986 1.00 77.31 448 PHE A CA 1
ATOM 3589 C C . PHE A 1 448 ? 45.539 -4.797 -43.945 1.00 77.31 448 PHE A C 1
ATOM 3591 O O . PHE A 1 448 ? 45.057 -5.868 -44.316 1.00 77.31 448 PHE A O 1
ATOM 3598 N N . PHE A 1 449 ? 46.732 -4.370 -44.328 1.00 75.75 449 PHE A N 1
ATOM 3599 C CA . PHE A 1 449 ? 47.528 -5.060 -45.325 1.00 75.75 449 PHE A CA 1
ATOM 3600 C C . PHE A 1 449 ? 48.944 -5.301 -44.833 1.00 75.75 449 PHE A C 1
ATOM 3602 O O . PHE A 1 449 ? 49.484 -4.526 -44.043 1.00 75.75 449 PHE A O 1
ATOM 3609 N N . ARG A 1 450 ? 49.551 -6.386 -45.303 1.00 70.56 450 ARG A N 1
ATOM 3610 C CA . ARG A 1 450 ? 50.959 -6.674 -45.068 1.00 70.56 450 ARG A CA 1
ATOM 3611 C C . A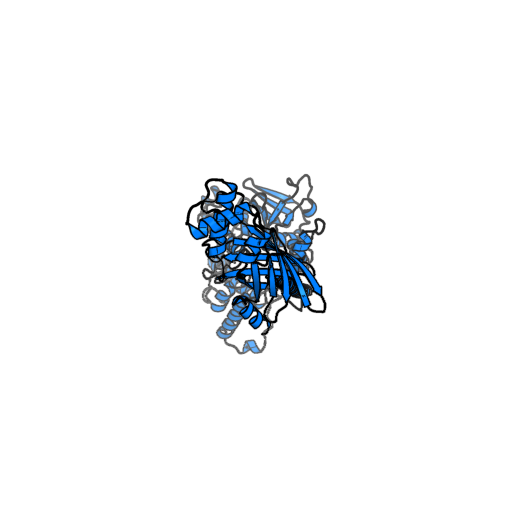RG A 1 450 ? 51.662 -6.812 -46.412 1.00 70.56 450 ARG A C 1
ATOM 3613 O O . ARG A 1 450 ? 51.351 -7.732 -47.170 1.00 70.56 450 ARG A O 1
ATOM 3620 N N . PHE A 1 451 ? 52.600 -5.902 -46.670 1.00 69.75 451 PHE A N 1
ATOM 3621 C CA . PHE A 1 451 ? 53.422 -5.925 -47.873 1.00 69.75 451 PHE A CA 1
ATOM 3622 C C . PHE A 1 451 ? 54.355 -7.146 -47.877 1.00 69.75 451 PHE A C 1
ATOM 3624 O O . PHE A 1 451 ? 54.857 -7.544 -46.819 1.00 69.75 451 PHE A O 1
ATOM 3631 N N . PRO A 1 452 ? 54.608 -7.762 -49.041 1.00 62.47 452 PRO A N 1
ATOM 3632 C CA . PRO A 1 452 ? 55.616 -8.805 -49.155 1.00 62.47 452 PRO A CA 1
ATOM 3633 C C . PRO A 1 452 ? 57.011 -8.245 -48.872 1.00 62.47 452 PRO A C 1
ATOM 3635 O O . PRO A 1 452 ? 57.370 -7.198 -49.389 1.00 62.47 452 PRO A O 1
ATOM 3638 N N . GLY A 1 453 ? 57.811 -8.933 -48.057 1.00 55.41 453 GLY A N 1
ATOM 3639 C CA . GLY A 1 453 ? 59.157 -8.469 -47.688 1.00 55.41 453 GLY A CA 1
ATOM 3640 C C . GLY A 1 453 ? 59.209 -7.476 -46.521 1.00 55.41 453 GLY A C 1
ATOM 3641 O O . GLY A 1 453 ? 60.273 -7.313 -45.931 1.00 55.41 453 GLY A O 1
ATOM 3642 N N . GLU A 1 454 ? 58.076 -6.906 -46.099 1.00 57.84 454 GLU A N 1
ATOM 3643 C CA . GLU A 1 454 ? 57.991 -6.066 -44.901 1.00 57.84 454 GLU A CA 1
ATOM 3644 C C . GLU A 1 454 ? 57.258 -6.776 -43.746 1.00 57.84 454 GLU A C 1
ATOM 3646 O O . GLU A 1 454 ? 56.254 -7.480 -43.906 1.00 57.84 454 GLU A O 1
ATOM 3651 N N . PHE A 1 455 ? 57.747 -6.592 -42.516 1.00 55.12 455 PHE A N 1
ATOM 3652 C CA . PHE A 1 455 ? 57.105 -7.146 -41.315 1.00 55.12 455 PHE A CA 1
ATOM 3653 C C . PHE A 1 455 ? 55.975 -6.264 -40.763 1.00 55.12 455 PHE A C 1
ATOM 3655 O O . PHE A 1 455 ? 55.284 -6.673 -39.826 1.00 55.12 455 PHE A O 1
ATOM 3662 N N . ARG A 1 456 ? 55.751 -5.075 -41.333 1.00 60.41 456 ARG A N 1
ATOM 3663 C CA . ARG A 1 456 ? 54.800 -4.090 -40.806 1.00 60.41 456 ARG A CA 1
ATOM 3664 C C . ARG A 1 456 ? 53.411 -4.247 -41.425 1.00 60.41 456 ARG A C 1
ATOM 3666 O O . ARG A 1 456 ? 53.255 -4.544 -42.606 1.00 60.41 456 ARG A O 1
ATOM 3673 N N . ARG A 1 457 ? 52.383 -4.067 -40.588 1.00 61.09 457 ARG A N 1
ATOM 3674 C CA . ARG A 1 457 ? 50.988 -3.961 -41.033 1.00 61.09 457 ARG A CA 1
ATOM 3675 C C . ARG A 1 457 ? 50.692 -2.503 -41.342 1.00 61.09 457 ARG A C 1
ATOM 3677 O O . ARG A 1 457 ? 50.841 -1.657 -40.462 1.00 61.09 457 ARG A O 1
ATOM 3684 N N . VAL A 1 458 ? 50.229 -2.251 -42.552 1.00 68.81 458 VAL A N 1
ATOM 3685 C CA . VAL A 1 458 ? 49.802 -0.936 -43.012 1.00 68.81 458 VAL A CA 1
ATOM 3686 C C . VAL A 1 458 ? 48.285 -0.847 -42.926 1.00 68.81 458 VAL A C 1
ATOM 3688 O O . VAL A 1 458 ? 47.575 -1.815 -43.214 1.00 68.81 458 VAL A O 1
ATOM 3691 N N . VAL A 1 459 ? 47.797 0.311 -42.484 1.00 69.31 459 VAL A N 1
ATOM 3692 C CA . VAL A 1 459 ? 46.369 0.626 -42.478 1.00 69.31 459 VAL A CA 1
ATOM 3693 C C . VAL A 1 459 ? 46.082 1.540 -43.658 1.00 69.31 459 VAL A C 1
ATOM 3695 O O . VAL A 1 459 ? 46.676 2.613 -43.772 1.00 69.31 459 VAL A O 1
ATOM 3698 N N . PHE A 1 460 ? 45.153 1.122 -44.508 1.00 73.81 460 PHE A N 1
ATOM 3699 C CA . PHE A 1 460 ? 44.579 1.949 -45.552 1.00 73.81 460 PHE A CA 1
ATOM 3700 C C . PHE A 1 460 ? 43.211 2.451 -45.112 1.00 73.81 460 PHE A C 1
ATOM 3702 O O . PHE A 1 460 ? 42.335 1.658 -44.760 1.00 73.81 460 PHE A O 1
ATOM 3709 N N . LEU A 1 461 ? 43.016 3.766 -45.159 1.00 73.81 461 LEU A N 1
ATOM 3710 C CA . LEU A 1 461 ? 41.675 4.341 -45.173 1.00 73.81 461 LEU A CA 1
ATOM 3711 C C . LEU A 1 461 ? 41.192 4.348 -46.624 1.00 73.81 461 LEU A C 1
ATOM 3713 O O . LEU A 1 461 ? 41.882 4.903 -47.482 1.00 73.81 461 LEU A O 1
ATOM 3717 N N . LEU A 1 462 ? 40.045 3.727 -46.882 1.00 78.69 462 LEU A N 1
ATOM 3718 C CA . LEU A 1 462 ? 39.438 3.640 -48.205 1.00 78.69 462 LEU A CA 1
ATOM 3719 C C . LEU A 1 462 ? 38.318 4.668 -48.285 1.00 78.69 462 LEU A C 1
ATOM 3721 O O . LEU A 1 462 ? 37.441 4.705 -47.423 1.00 78.69 462 LEU A O 1
ATOM 3725 N N . SER A 1 463 ? 38.345 5.513 -49.305 1.00 79.81 463 SER A N 1
ATOM 3726 C CA . SER A 1 463 ? 37.264 6.452 -49.602 1.00 79.81 463 SER A CA 1
ATOM 3727 C C . SER A 1 463 ? 37.152 6.628 -51.103 1.00 79.81 463 SER A C 1
ATOM 3729 O O . SER A 1 463 ? 38.183 6.797 -51.756 1.00 79.81 463 SER A O 1
ATOM 3731 N N . GLY A 1 464 ? 35.943 6.616 -51.639 1.00 82.00 464 GLY A N 1
ATOM 3732 C CA . GLY A 1 464 ? 35.744 6.587 -53.075 1.00 82.00 464 GLY A CA 1
ATOM 3733 C C . GLY A 1 464 ? 34.305 6.789 -53.499 1.00 82.00 464 GLY A C 1
ATOM 3734 O O . GLY A 1 464 ? 33.416 6.932 -52.660 1.00 82.00 464 GLY A O 1
ATOM 3735 N N . GLU A 1 465 ? 34.099 6.758 -54.806 1.00 80.56 465 GLU A N 1
ATOM 3736 C CA . GLU A 1 465 ? 32.775 6.789 -55.420 1.00 80.56 465 GLU A CA 1
ATOM 3737 C C . GLU A 1 465 ? 32.450 5.422 -56.026 1.00 80.56 465 GLU A C 1
ATOM 3739 O O . GLU A 1 465 ? 33.336 4.714 -56.507 1.00 80.56 465 GLU A O 1
ATOM 3744 N N . ALA A 1 466 ? 31.178 5.040 -55.978 1.00 79.38 466 ALA A N 1
ATOM 3745 C CA . ALA A 1 466 ? 30.653 3.901 -56.717 1.00 79.38 466 ALA A CA 1
ATOM 3746 C C . ALA A 1 466 ? 29.900 4.427 -57.938 1.00 79.38 466 ALA A C 1
ATOM 3748 O O . ALA A 1 466 ? 29.100 5.352 -57.822 1.00 79.38 466 ALA A O 1
ATOM 3749 N N . ARG A 1 467 ? 30.148 3.851 -59.114 1.00 81.38 467 ARG A N 1
ATOM 3750 C CA . ARG A 1 467 ? 29.459 4.218 -60.358 1.00 81.38 467 ARG A CA 1
ATOM 3751 C C . ARG A 1 467 ? 29.048 2.965 -61.112 1.00 81.38 467 ARG A C 1
ATOM 3753 O O . ARG A 1 467 ? 29.715 1.940 -61.028 1.00 81.38 467 ARG A O 1
ATOM 3760 N N . TYR A 1 468 ? 27.968 3.054 -61.878 1.00 75.38 468 TYR A N 1
ATOM 3761 C CA . TYR A 1 468 ? 27.517 1.969 -62.746 1.00 75.38 468 TYR A CA 1
ATOM 3762 C C . TYR A 1 468 ? 27.840 2.304 -64.199 1.00 75.38 468 TYR A C 1
ATOM 3764 O O . TYR A 1 468 ? 27.402 3.331 -64.716 1.00 75.38 468 TYR A O 1
ATOM 3772 N N . VAL A 1 469 ? 28.597 1.433 -64.865 1.00 75.62 469 VAL A N 1
ATOM 3773 C CA . VAL A 1 469 ? 28.928 1.562 -66.289 1.00 75.62 469 VAL A CA 1
ATOM 3774 C C . VAL A 1 469 ? 28.520 0.266 -66.977 1.00 75.62 469 VAL A C 1
ATOM 3776 O O . VAL A 1 469 ? 29.006 -0.793 -66.611 1.00 75.62 469 VAL A O 1
ATOM 3779 N N . ALA A 1 470 ? 27.611 0.340 -67.955 1.00 67.19 470 ALA A N 1
ATOM 3780 C CA . ALA A 1 470 ? 27.150 -0.821 -68.729 1.00 67.19 470 ALA A CA 1
ATOM 3781 C C . ALA A 1 470 ? 26.688 -2.028 -67.870 1.00 67.19 470 ALA A C 1
ATOM 3783 O O . ALA A 1 470 ? 26.996 -3.170 -68.190 1.00 67.19 470 ALA A O 1
ATOM 3784 N N . ASN A 1 471 ? 25.923 -1.768 -66.798 1.00 67.69 471 ASN A N 1
ATOM 3785 C CA . ASN A 1 471 ? 25.450 -2.742 -65.793 1.00 67.69 471 ASN A CA 1
ATOM 3786 C C . ASN A 1 471 ? 26.524 -3.374 -64.887 1.00 67.69 471 ASN A C 1
ATOM 3788 O O . ASN A 1 471 ? 26.185 -4.231 -64.074 1.00 67.69 471 ASN A O 1
ATOM 3792 N N . GLU A 1 472 ? 27.773 -2.915 -64.942 1.00 69.75 472 GLU A N 1
ATOM 3793 C CA . GLU A 1 472 ? 28.822 -3.318 -64.004 1.00 69.75 472 GLU A CA 1
ATOM 3794 C C . GLU A 1 472 ? 29.061 -2.224 -62.959 1.00 69.75 472 GLU A C 1
ATOM 3796 O O . GLU A 1 472 ? 29.172 -1.036 -63.292 1.00 69.75 472 GLU A O 1
ATOM 3801 N N . GLN A 1 473 ? 29.133 -2.615 -61.682 1.00 74.75 473 GLN A N 1
ATOM 3802 C CA . GLN A 1 473 ? 29.488 -1.695 -60.608 1.00 74.75 473 GLN A CA 1
ATOM 3803 C C . GLN A 1 473 ? 31.003 -1.504 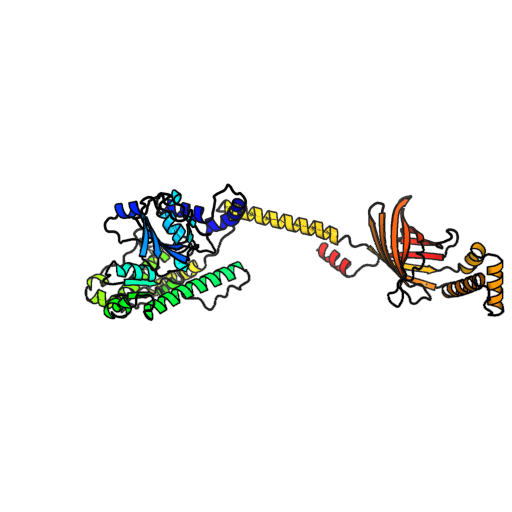-60.577 1.00 74.75 473 GLN A C 1
ATOM 3805 O O . GLN A 1 473 ? 31.764 -2.460 -60.408 1.00 74.75 473 GLN A O 1
ATOM 3810 N N . LYS A 1 474 ? 31.426 -0.249 -60.699 1.00 76.88 474 LYS A N 1
ATOM 3811 C CA . LYS A 1 474 ? 32.815 0.162 -60.564 1.00 76.88 474 LYS A CA 1
ATOM 3812 C C . LYS A 1 474 ? 33.029 0.956 -59.284 1.00 76.88 474 LYS A C 1
ATOM 3814 O O . LYS A 1 474 ? 32.192 1.792 -58.938 1.00 76.88 474 LYS A O 1
ATOM 3819 N N . LEU A 1 475 ? 34.133 0.697 -58.584 1.00 77.06 475 LEU A N 1
ATOM 3820 C CA . LEU A 1 475 ? 34.499 1.434 -57.370 1.00 77.06 475 LEU A CA 1
ATOM 3821 C C . LEU A 1 475 ? 35.809 2.190 -57.592 1.00 77.06 475 LEU A C 1
ATOM 3823 O O . LEU A 1 475 ? 36.859 1.568 -57.731 1.00 77.06 475 LEU A O 1
ATOM 3827 N N . ASP A 1 476 ? 35.750 3.517 -57.543 1.00 76.06 476 ASP A N 1
ATOM 3828 C CA . ASP A 1 476 ? 36.919 4.392 -57.622 1.00 76.06 476 ASP A CA 1
ATOM 3829 C C . ASP A 1 476 ? 37.432 4.658 -56.211 1.00 76.06 476 ASP A C 1
ATOM 3831 O O . ASP A 1 476 ? 36.993 5.592 -55.535 1.00 76.06 476 ASP A O 1
ATOM 3835 N N . VAL A 1 477 ? 38.343 3.816 -55.723 1.00 76.31 477 VAL A N 1
ATOM 3836 C CA . VAL A 1 477 ? 38.759 3.844 -54.318 1.00 76.31 477 VAL A CA 1
ATOM 3837 C C . VAL A 1 477 ? 40.128 4.485 -54.164 1.00 76.31 477 VAL A C 1
ATOM 3839 O O . VAL A 1 477 ? 41.131 4.042 -54.719 1.00 76.31 477 VAL A O 1
ATOM 3842 N N . THR A 1 478 ? 40.177 5.522 -53.332 1.00 74.44 478 THR A N 1
ATOM 3843 C CA . THR A 1 478 ? 41.423 6.118 -52.871 1.00 74.44 478 THR A CA 1
ATOM 3844 C C . THR A 1 478 ? 41.877 5.461 -51.571 1.00 74.44 478 THR A C 1
ATOM 3846 O O . THR A 1 478 ? 41.154 5.484 -50.573 1.00 74.44 478 THR A O 1
ATOM 3849 N N . PHE A 1 479 ? 43.109 4.958 -51.557 1.00 73.00 479 PHE A N 1
ATOM 3850 C CA . PHE A 1 479 ? 43.766 4.409 -50.376 1.00 73.00 479 PHE A CA 1
ATOM 3851 C C . PHE A 1 479 ? 44.703 5.455 -49.786 1.00 73.00 479 PHE A C 1
ATOM 3853 O O . PHE A 1 479 ? 45.609 5.936 -50.467 1.00 73.00 479 PHE A O 1
ATOM 3860 N N . LYS A 1 480 ? 44.517 5.783 -48.508 1.00 69.88 480 LYS A N 1
ATOM 3861 C CA . LYS A 1 480 ? 45.474 6.590 -47.741 1.00 69.88 480 LYS A CA 1
ATOM 3862 C C . LYS A 1 480 ? 46.246 5.693 -46.786 1.00 69.88 480 LYS A C 1
ATOM 3864 O O . LYS A 1 480 ? 45.649 5.136 -45.865 1.00 69.88 480 LYS A O 1
ATOM 3869 N N . GLN A 1 481 ? 47.551 5.560 -47.015 1.00 71.62 481 GLN A N 1
ATOM 3870 C CA . GLN A 1 481 ? 48.454 4.786 -46.162 1.00 71.62 481 GLN A CA 1
ATOM 3871 C C . GLN A 1 481 ? 48.794 5.531 -44.864 1.00 71.62 481 GLN A C 1
ATOM 3873 O O . GLN A 1 481 ? 49.212 6.691 -44.892 1.00 71.62 481 GLN A O 1
ATOM 3878 N N . PHE A 1 482 ? 48.690 4.823 -43.737 1.00 65.06 482 PHE A N 1
ATOM 3879 C CA . PHE A 1 482 ? 49.194 5.257 -42.436 1.00 65.06 482 PHE A CA 1
ATOM 3880 C C . PHE A 1 482 ? 50.224 4.257 -41.899 1.00 65.06 482 PHE A C 1
ATOM 3882 O O . PHE A 1 482 ? 49.902 3.085 -41.688 1.00 65.06 482 PHE A O 1
ATOM 3889 N N . ASP A 1 483 ? 51.441 4.732 -41.623 1.00 59.06 483 ASP A N 1
ATOM 3890 C CA . ASP A 1 483 ? 52.470 3.941 -40.943 1.00 59.06 483 ASP A CA 1
ATOM 3891 C C . ASP A 1 483 ? 52.380 4.107 -39.425 1.00 59.06 483 ASP A C 1
ATOM 3893 O O . ASP A 1 483 ? 52.281 5.218 -38.893 1.00 59.06 483 ASP A O 1
ATOM 3897 N N . ARG A 1 484 ? 52.470 2.986 -38.702 1.00 53.19 484 ARG A N 1
ATOM 3898 C CA . ARG A 1 484 ? 52.590 2.973 -37.241 1.00 53.19 484 ARG A CA 1
ATOM 3899 C C . ARG A 1 484 ? 54.064 2.785 -36.872 1.00 53.19 484 ARG A C 1
ATOM 3901 O O . ARG A 1 484 ? 54.636 1.734 -37.141 1.00 53.19 484 ARG A O 1
ATOM 3908 N N . GLY A 1 485 ? 54.684 3.813 -36.290 1.00 51.88 485 GLY A N 1
ATOM 3909 C CA . GLY A 1 485 ? 56.073 3.749 -35.821 1.00 51.88 485 GLY A CA 1
ATOM 3910 C C . GLY A 1 485 ? 56.256 2.743 -34.677 1.00 51.88 485 GLY A C 1
ATOM 3911 O O . GLY A 1 485 ? 55.348 2.556 -33.868 1.00 51.88 485 GLY A O 1
ATOM 3912 N N . GLU A 1 486 ? 57.435 2.121 -34.591 1.00 48.44 486 GLU A N 1
ATOM 3913 C CA . GLU A 1 486 ? 57.737 1.035 -33.636 1.00 48.44 486 GLU A CA 1
ATOM 3914 C C . GLU A 1 486 ? 57.684 1.447 -32.153 1.00 48.44 486 GLU A C 1
ATOM 3916 O O . GLU A 1 486 ? 57.445 0.590 -31.313 1.00 48.44 486 GLU A O 1
ATOM 3921 N N . ASN A 1 487 ? 57.785 2.743 -31.822 1.00 45.22 487 ASN A N 1
ATOM 3922 C CA . ASN A 1 487 ? 57.846 3.232 -30.433 1.00 45.22 487 ASN A CA 1
ATOM 3923 C C . ASN A 1 487 ? 56.806 4.322 -30.098 1.00 45.22 487 ASN A C 1
ATOM 3925 O O . ASN A 1 487 ? 57.051 5.170 -29.245 1.00 45.22 487 ASN A O 1
ATOM 3929 N N . GLY A 1 488 ? 55.671 4.387 -30.804 1.00 48.34 488 GLY A N 1
ATOM 3930 C CA . GLY A 1 488 ? 54.627 5.397 -30.540 1.00 48.34 488 GLY A CA 1
ATOM 3931 C C . GLY A 1 488 ? 54.975 6.841 -30.946 1.00 48.34 488 GLY A C 1
ATOM 3932 O O . GLY A 1 488 ? 54.092 7.690 -30.964 1.00 48.34 488 GLY A O 1
ATOM 3933 N N . ASN A 1 489 ? 56.215 7.123 -31.359 1.00 42.59 489 ASN A N 1
ATOM 3934 C CA . ASN A 1 489 ? 56.578 8.398 -31.976 1.00 42.59 489 ASN A CA 1
ATOM 3935 C C . ASN A 1 489 ? 56.228 8.400 -33.471 1.00 42.59 489 ASN A C 1
ATOM 3937 O O . ASN A 1 489 ? 56.804 7.664 -34.277 1.00 42.59 489 ASN A O 1
ATOM 3941 N N . HIS A 1 490 ? 55.279 9.263 -33.837 1.00 43.50 490 HIS A N 1
ATOM 3942 C CA . HIS A 1 490 ? 54.843 9.500 -35.209 1.00 43.50 490 HIS A CA 1
ATOM 3943 C C . HIS A 1 490 ? 55.916 10.275 -35.990 1.00 43.50 490 HIS A C 1
ATOM 3945 O O . HIS A 1 490 ? 55.890 11.504 -36.046 1.00 43.50 490 HIS A O 1
ATOM 3951 N N . ARG A 1 491 ? 56.854 9.588 -36.651 1.00 44.03 491 ARG A N 1
ATOM 3952 C CA . ARG A 1 491 ? 57.504 10.206 -37.817 1.00 44.03 491 ARG A CA 1
ATOM 3953 C C . ARG A 1 491 ? 56.440 10.317 -38.910 1.00 44.03 491 ARG A C 1
ATOM 3955 O O . ARG A 1 491 ? 55.861 9.306 -39.300 1.00 44.03 491 ARG A O 1
ATOM 3962 N N . ARG A 1 492 ? 56.142 11.542 -39.360 1.00 44.56 492 ARG A N 1
ATOM 3963 C CA . ARG A 1 492 ? 55.261 11.795 -40.512 1.00 44.56 492 ARG A CA 1
ATOM 3964 C C . ARG A 1 492 ? 55.917 11.201 -41.759 1.00 44.56 492 ARG A C 1
ATOM 3966 O O . ARG A 1 492 ? 56.713 11.865 -42.414 1.00 44.56 492 ARG A O 1
ATOM 3973 N N . HIS A 1 493 ? 55.603 9.951 -42.068 1.00 53.09 493 HIS A N 1
ATOM 3974 C CA . HIS A 1 493 ? 55.801 9.428 -43.412 1.00 53.09 493 HIS A CA 1
ATOM 3975 C C . HIS A 1 493 ? 54.744 10.071 -44.326 1.00 53.09 493 HIS A C 1
ATOM 3977 O O . HIS A 1 493 ? 53.602 10.247 -43.888 1.00 53.09 493 HIS A O 1
ATOM 3983 N N . PRO A 1 494 ? 55.103 10.500 -45.549 1.00 56.09 494 PRO A N 1
ATOM 3984 C CA . PRO A 1 494 ? 54.141 11.079 -46.474 1.00 56.09 494 PRO A CA 1
ATOM 3985 C C . PRO A 1 494 ? 53.051 10.049 -46.774 1.00 56.09 494 PRO A C 1
ATOM 3987 O O . PRO A 1 494 ? 53.337 8.913 -47.146 1.00 56.09 494 PRO A O 1
ATOM 3990 N N . THR A 1 495 ? 51.794 10.445 -46.584 1.00 60.22 495 THR A N 1
ATOM 3991 C CA . THR A 1 495 ? 50.639 9.634 -46.964 1.00 60.22 495 THR A CA 1
ATOM 3992 C C . THR A 1 495 ? 50.678 9.427 -48.473 1.00 60.22 495 THR A C 1
ATOM 3994 O O . THR A 1 495 ? 50.501 10.380 -49.231 1.00 60.22 495 THR A O 1
ATOM 3997 N N . ALA A 1 496 ? 50.910 8.192 -48.909 1.00 65.69 496 ALA A N 1
ATOM 3998 C CA . ALA A 1 496 ? 50.753 7.820 -50.304 1.00 65.69 496 ALA A CA 1
ATOM 3999 C C . ALA A 1 496 ? 49.260 7.656 -50.611 1.00 65.69 496 ALA A C 1
ATOM 4001 O O . ALA A 1 496 ? 48.517 7.044 -49.832 1.00 65.69 496 ALA A O 1
ATOM 4002 N N . ARG A 1 497 ? 48.832 8.255 -51.724 1.00 70.44 497 ARG A N 1
ATOM 4003 C CA . ARG A 1 497 ? 47.483 8.139 -52.269 1.00 70.44 497 ARG A CA 1
ATOM 4004 C C . ARG A 1 497 ? 47.541 7.150 -53.426 1.00 70.44 497 ARG A C 1
ATOM 4006 O O . ARG A 1 497 ? 48.179 7.449 -54.427 1.00 70.44 497 ARG A O 1
ATOM 4013 N N . PHE A 1 498 ? 46.886 6.005 -53.285 1.00 72.81 498 PHE A N 1
ATOM 4014 C CA . PHE A 1 498 ? 46.729 5.049 -54.383 1.00 72.81 498 PHE A CA 1
ATOM 4015 C C . PHE A 1 498 ? 45.300 5.129 -54.899 1.00 72.81 498 PHE A C 1
ATOM 4017 O O . PHE A 1 498 ? 44.374 5.252 -54.097 1.00 72.81 498 PHE A O 1
ATOM 4024 N N . GLU A 1 499 ? 45.130 5.076 -56.213 1.00 73.31 499 GLU A N 1
ATOM 4025 C CA . GLU A 1 499 ? 43.826 5.047 -56.873 1.00 73.31 499 GLU A CA 1
ATOM 4026 C C . GLU A 1 499 ? 43.682 3.685 -57.551 1.00 73.31 499 GLU A C 1
ATOM 4028 O O . GLU A 1 499 ? 44.588 3.258 -58.266 1.00 73.31 499 GLU A O 1
ATOM 4033 N N . VAL A 1 500 ? 42.575 2.997 -57.273 1.00 78.69 500 VAL A N 1
ATOM 4034 C CA . VAL A 1 500 ? 42.214 1.725 -57.910 1.00 78.69 500 VAL A CA 1
ATOM 4035 C C . VAL A 1 500 ? 40.786 1.849 -58.401 1.00 78.69 500 VAL A C 1
ATOM 4037 O O . VAL A 1 500 ? 39.895 2.166 -57.610 1.00 78.69 500 VAL A O 1
ATOM 4040 N N . GLU A 1 501 ? 40.591 1.589 -59.688 1.00 83.19 501 GLU A N 1
ATOM 4041 C CA . GLU A 1 501 ? 39.276 1.367 -60.277 1.00 83.19 501 GLU A CA 1
ATOM 4042 C C . GLU A 1 501 ? 38.997 -0.134 -60.189 1.00 83.19 501 GLU A C 1
ATOM 4044 O O . GLU A 1 501 ? 39.664 -0.952 -60.823 1.00 83.19 501 GLU A O 1
ATOM 4049 N N . PHE A 1 502 ? 38.061 -0.509 -59.326 1.00 83.06 502 PHE A N 1
ATOM 4050 C CA . PHE A 1 502 ? 37.630 -1.892 -59.186 1.00 83.06 502 PHE A CA 1
ATOM 4051 C C . PHE A 1 502 ? 36.486 -2.200 -60.139 1.00 83.06 502 PHE A C 1
ATOM 4053 O O . PHE A 1 502 ? 35.517 -1.450 -60.192 1.00 83.06 502 PHE A O 1
ATOM 4060 N N . HIS A 1 503 ? 36.548 -3.358 -60.779 1.00 83.69 503 HIS A N 1
ATOM 4061 C CA . HIS A 1 503 ? 35.461 -3.975 -61.524 1.00 83.69 503 HIS A CA 1
ATOM 4062 C C . HIS A 1 503 ? 34.862 -5.120 -60.707 1.00 83.69 503 HIS A C 1
ATOM 4064 O O . HIS A 1 503 ? 35.574 -5.833 -59.992 1.00 83.69 503 HIS A O 1
ATOM 4070 N N . GLN A 1 504 ? 33.547 -5.286 -60.789 1.00 81.88 504 GLN A N 1
ATOM 4071 C CA . GLN A 1 504 ? 32.844 -6.357 -60.095 1.00 81.88 504 GLN A CA 1
ATOM 4072 C C . GLN A 1 504 ? 33.174 -7.726 -60.712 1.00 81.88 504 GLN A C 1
ATOM 4074 O O . GLN A 1 504 ? 33.102 -7.904 -61.923 1.00 81.88 504 GLN A O 1
ATOM 4079 N N . THR A 1 505 ? 33.507 -8.703 -59.870 1.00 81.00 505 THR A N 1
ATOM 4080 C CA . THR A 1 505 ? 33.713 -10.113 -60.244 1.00 81.00 505 THR A CA 1
ATOM 4081 C C . THR A 1 505 ? 32.669 -11.002 -59.557 1.00 81.00 505 THR A C 1
ATOM 4083 O O . THR A 1 505 ? 31.916 -10.525 -58.704 1.00 81.00 505 THR A O 1
ATOM 4086 N N . GLU A 1 506 ? 32.601 -12.296 -59.900 1.00 76.94 506 GLU A N 1
ATOM 4087 C CA . GLU A 1 506 ? 31.637 -13.237 -59.289 1.00 76.94 506 GLU A CA 1
ATOM 4088 C C . GLU A 1 506 ? 31.743 -13.280 -57.751 1.00 76.94 506 GLU A C 1
ATOM 4090 O O . GLU A 1 506 ? 30.726 -13.276 -57.055 1.00 76.94 506 GLU A O 1
ATOM 4095 N N . ASP A 1 507 ? 32.968 -13.223 -57.219 1.00 74.06 507 ASP A N 1
ATOM 4096 C CA . ASP A 1 507 ? 33.256 -13.371 -55.786 1.00 74.06 507 ASP A CA 1
ATOM 4097 C C . ASP A 1 507 ? 33.648 -12.058 -55.077 1.00 74.06 507 ASP A C 1
ATOM 4099 O O . ASP A 1 507 ? 33.984 -12.062 -53.885 1.00 74.06 507 ASP A O 1
ATOM 4103 N N . GLY A 1 508 ? 33.573 -10.910 -55.764 1.00 83.25 508 GLY A N 1
ATOM 4104 C CA . GLY A 1 508 ? 33.839 -9.598 -55.174 1.00 83.25 508 GLY A CA 1
ATOM 4105 C C . GLY A 1 508 ? 34.280 -8.538 -56.182 1.00 83.25 508 GLY A C 1
ATOM 4106 O O . GLY A 1 508 ? 33.488 -8.144 -57.032 1.00 83.25 508 GLY A O 1
ATOM 4107 N N . TYR A 1 509 ? 35.504 -8.021 -56.047 1.00 85.44 509 TYR A N 1
ATOM 4108 C CA . TYR A 1 509 ? 36.025 -6.943 -56.895 1.00 85.44 509 TYR A CA 1
ATOM 4109 C C . TYR A 1 509 ? 37.492 -7.163 -57.274 1.00 85.44 509 TYR A C 1
ATOM 4111 O O . TYR A 1 509 ? 38.272 -7.634 -56.446 1.00 85.44 509 TYR A O 1
ATOM 4119 N N . ALA A 1 510 ? 37.891 -6.771 -58.481 1.00 86.12 510 ALA A N 1
ATOM 4120 C CA . ALA A 1 510 ? 39.281 -6.801 -58.939 1.00 86.12 510 ALA A CA 1
ATOM 4121 C C . ALA A 1 510 ? 39.639 -5.512 -59.686 1.00 86.12 510 ALA A C 1
ATOM 4123 O O . ALA A 1 510 ? 38.787 -4.936 -60.357 1.00 86.12 510 ALA A O 1
ATOM 4124 N N . GLY A 1 511 ? 40.870 -5.032 -59.551 1.00 86.56 511 GLY A N 1
ATOM 4125 C CA . GLY A 1 511 ? 41.306 -3.799 -60.199 1.00 86.56 511 GLY A CA 1
ATOM 4126 C C . GLY A 1 511 ? 42.819 -3.665 -60.263 1.00 86.56 511 GLY A C 1
ATOM 4127 O O . GLY A 1 511 ? 43.551 -4.240 -59.451 1.00 86.56 511 GLY A O 1
ATOM 4128 N N . ASP A 1 512 ? 43.284 -2.877 -61.224 1.00 83.81 512 ASP A N 1
ATOM 4129 C CA . ASP A 1 512 ? 44.705 -2.613 -61.414 1.00 83.81 512 ASP A CA 1
ATOM 4130 C C . ASP A 1 512 ? 45.218 -1.597 -60.385 1.00 83.81 512 ASP A C 1
ATOM 4132 O O . ASP A 1 512 ? 44.630 -0.540 -60.153 1.00 83.81 512 ASP A O 1
ATOM 4136 N N . PHE A 1 513 ? 46.337 -1.931 -59.746 1.00 79.69 513 PHE A N 1
ATOM 4137 C CA . PHE A 1 513 ? 46.965 -1.141 -58.694 1.00 79.69 513 PHE A CA 1
ATOM 4138 C C . PHE A 1 513 ? 48.178 -0.397 -59.262 1.00 79.69 513 PHE A C 1
ATOM 4140 O O . PHE A 1 513 ? 49.146 -1.029 -59.683 1.00 79.69 513 PHE A O 1
ATOM 4147 N N . PHE A 1 514 ? 48.147 0.939 -59.267 1.00 77.12 514 PHE A N 1
ATOM 4148 C CA . PHE A 1 514 ? 49.178 1.792 -59.882 1.00 77.12 514 PHE A CA 1
ATOM 4149 C C . PHE A 1 514 ? 50.059 2.523 -58.858 1.00 77.12 514 PHE A C 1
ATOM 4151 O O . PHE A 1 514 ? 49.690 2.693 -57.691 1.00 77.12 514 PHE A O 1
ATOM 4158 N N . HIS A 1 515 ? 51.235 2.984 -59.297 1.00 73.75 515 HIS A N 1
ATOM 4159 C CA . HIS A 1 515 ? 52.178 3.721 -58.455 1.00 73.75 515 HIS A CA 1
ATOM 4160 C C . HIS A 1 515 ? 51.607 5.093 -58.022 1.00 73.75 515 HIS A C 1
ATOM 4162 O O . HIS A 1 515 ? 51.082 5.840 -58.847 1.00 73.75 515 HIS A O 1
ATOM 4168 N N . PRO A 1 516 ? 51.758 5.516 -56.750 1.00 69.75 516 PRO A N 1
ATOM 4169 C CA . PRO A 1 516 ? 51.097 6.718 -56.218 1.00 69.75 516 PRO A CA 1
ATOM 4170 C C . PRO A 1 516 ? 51.603 8.033 -56.834 1.00 69.75 516 PRO A C 1
ATOM 4172 O O . PRO A 1 516 ? 50.974 9.076 -56.681 1.00 69.75 516 PRO A O 1
ATOM 4175 N N . GLN A 1 517 ? 52.756 7.997 -57.507 1.00 69.81 517 GLN A N 1
ATOM 4176 C CA . GLN A 1 517 ? 53.367 9.147 -58.185 1.00 69.81 517 GLN A CA 1
ATOM 4177 C C . GLN A 1 517 ? 53.310 9.053 -59.721 1.00 69.81 517 GLN A C 1
ATOM 4179 O O . GLN A 1 517 ? 53.725 9.994 -60.387 1.00 69.81 517 GLN A O 1
ATOM 4184 N N . SER A 1 518 ? 52.813 7.947 -60.293 1.00 70.75 518 SER A N 1
ATOM 4185 C CA . SER A 1 518 ? 52.640 7.801 -61.746 1.00 70.75 518 SER A CA 1
ATOM 4186 C C . SER A 1 518 ? 51.505 6.837 -62.069 1.00 70.75 518 SER A C 1
ATOM 4188 O O . SER A 1 518 ? 51.546 5.670 -61.691 1.00 70.75 518 SER A O 1
ATOM 4190 N N . LYS A 1 519 ? 50.519 7.320 -62.832 1.00 67.19 519 LYS A N 1
ATOM 4191 C CA . LYS A 1 519 ? 49.376 6.519 -63.296 1.00 67.19 519 LYS A CA 1
ATOM 4192 C C . LYS A 1 519 ? 49.737 5.522 -64.402 1.00 67.19 519 LYS A C 1
ATOM 4194 O O . LYS A 1 519 ? 48.930 4.657 -64.705 1.00 67.19 519 LYS A O 1
ATOM 4199 N N . ASN A 1 520 ? 50.933 5.635 -64.982 1.00 70.94 520 ASN A N 1
ATOM 4200 C CA . ASN A 1 520 ? 51.368 4.797 -66.100 1.00 70.94 520 ASN A CA 1
ATOM 4201 C C . ASN A 1 520 ? 52.193 3.581 -65.655 1.00 70.94 520 ASN A C 1
ATOM 4203 O O . ASN A 1 520 ? 52.511 2.746 -66.488 1.00 70.94 520 ASN A O 1
ATOM 4207 N N . VAL A 1 521 ? 52.552 3.487 -64.369 1.00 73.19 521 VAL A N 1
ATOM 4208 C CA . VAL A 1 521 ? 53.345 2.372 -63.833 1.00 73.19 521 VAL A CA 1
ATOM 4209 C C . VAL A 1 521 ? 52.430 1.469 -63.015 1.00 73.19 521 VAL A C 1
ATOM 4211 O O . VAL A 1 521 ? 51.978 1.849 -61.926 1.00 73.19 521 VAL A O 1
ATOM 4214 N N . LYS A 1 522 ? 52.142 0.281 -63.549 1.00 79.44 522 LYS A N 1
ATOM 4215 C CA . LYS A 1 522 ? 51.300 -0.724 -62.895 1.00 79.44 522 LYS A CA 1
ATOM 4216 C C . LYS A 1 522 ? 52.132 -1.493 -61.870 1.00 79.44 522 LYS A C 1
ATOM 4218 O O . LYS A 1 522 ? 53.119 -2.129 -62.207 1.00 79.44 522 LYS A O 1
ATOM 4223 N N . LEU A 1 523 ? 51.729 -1.448 -60.602 1.00 74.12 523 LEU A N 1
ATOM 4224 C CA . LEU A 1 523 ? 52.382 -2.194 -59.519 1.00 74.12 523 LEU A CA 1
ATOM 4225 C C . LEU A 1 523 ? 51.896 -3.644 -59.443 1.00 74.12 523 LEU A C 1
ATOM 4227 O O . LEU A 1 523 ? 52.631 -4.528 -59.002 1.00 74.12 523 LEU A O 1
ATOM 4231 N N . GLY A 1 524 ? 50.644 -3.891 -59.825 1.00 79.06 524 GLY A N 1
ATOM 4232 C CA . GLY A 1 524 ? 50.040 -5.211 -59.733 1.00 79.06 524 GLY A CA 1
ATOM 4233 C C . GLY A 1 524 ? 48.526 -5.198 -59.878 1.00 79.06 524 GLY A C 1
ATOM 4234 O O . GLY A 1 524 ? 47.941 -4.217 -60.332 1.00 79.06 524 GLY A O 1
ATOM 4235 N N . GLU A 1 525 ? 47.897 -6.289 -59.456 1.00 83.38 525 GLU A N 1
ATOM 4236 C CA . GLU A 1 525 ? 46.440 -6.455 -59.435 1.00 83.38 525 GLU A CA 1
ATOM 4237 C C . GLU A 1 525 ? 45.957 -6.633 -57.990 1.00 83.38 525 GLU A C 1
ATOM 4239 O O . GLU A 1 525 ? 46.541 -7.402 -57.217 1.00 83.38 525 GLU A O 1
ATOM 4244 N N . MET A 1 526 ? 44.902 -5.909 -57.611 1.00 84.44 526 MET A N 1
ATOM 4245 C CA . MET A 1 526 ? 44.260 -6.002 -56.303 1.00 84.44 526 MET A CA 1
ATOM 4246 C C . MET A 1 526 ? 42.907 -6.699 -56.423 1.00 84.44 526 MET A C 1
ATOM 4248 O O . MET A 1 526 ? 42.038 -6.251 -57.163 1.00 84.44 526 MET A O 1
ATOM 4252 N N . THR A 1 527 ? 42.696 -7.744 -55.624 1.00 85.19 527 THR A N 1
ATOM 4253 C CA . THR A 1 527 ? 41.432 -8.483 -55.552 1.00 85.19 527 THR A CA 1
ATOM 4254 C C . THR A 1 527 ? 40.842 -8.431 -54.142 1.00 85.19 527 THR A C 1
ATOM 4256 O O . THR A 1 527 ? 41.544 -8.636 -53.144 1.00 85.19 527 THR A O 1
ATOM 4259 N N . LEU A 1 528 ? 39.536 -8.198 -54.061 1.00 84.25 528 LEU A N 1
ATOM 4260 C CA . LEU A 1 528 ? 38.718 -8.179 -52.854 1.00 84.25 528 LEU A CA 1
ATOM 4261 C C . LEU A 1 528 ? 37.681 -9.299 -52.948 1.00 84.25 528 LEU A C 1
ATOM 4263 O O . LEU A 1 528 ? 36.677 -9.150 -53.631 1.00 84.25 528 LEU A O 1
ATOM 4267 N N . GLU A 1 529 ? 37.902 -10.406 -52.248 1.00 83.25 529 GLU A N 1
ATOM 4268 C CA . GLU A 1 529 ? 36.990 -11.561 -52.229 1.00 83.25 529 GLU A CA 1
ATOM 4269 C C . GLU A 1 529 ? 36.067 -11.468 -51.005 1.00 83.25 529 GLU A C 1
ATOM 4271 O O . GLU A 1 529 ? 36.546 -11.215 -49.895 1.00 83.25 529 GLU A O 1
ATOM 4276 N N . LYS A 1 530 ? 34.752 -11.677 -51.150 1.00 78.25 530 LYS A N 1
ATOM 4277 C CA . LYS A 1 530 ? 33.821 -11.634 -50.007 1.00 78.25 530 LYS A CA 1
ATOM 4278 C C . LYS A 1 530 ? 34.206 -12.675 -48.953 1.00 78.25 530 LYS A C 1
ATOM 4280 O O . LYS A 1 530 ? 34.207 -13.877 -49.196 1.00 78.25 530 LYS A O 1
ATOM 4285 N N . SER A 1 531 ? 34.493 -12.212 -47.740 1.00 68.81 531 SER A N 1
ATOM 4286 C CA . SER A 1 531 ? 34.794 -13.062 -46.588 1.00 68.81 531 SER A CA 1
ATOM 4287 C C . SER A 1 531 ? 33.581 -13.137 -45.662 1.00 68.81 531 SER A C 1
ATOM 4289 O O . SER A 1 531 ? 33.146 -12.140 -45.083 1.00 68.81 531 SER A O 1
ATOM 4291 N N . TRP A 1 532 ? 33.020 -14.334 -45.506 1.00 60.53 532 TRP A N 1
ATOM 4292 C CA . TRP A 1 532 ? 31.881 -14.547 -44.620 1.00 60.53 532 TRP A CA 1
ATOM 4293 C C . TRP A 1 532 ? 32.351 -14.697 -43.170 1.00 60.53 532 TRP A C 1
ATOM 4295 O O . TRP A 1 532 ? 33.140 -15.579 -42.834 1.00 60.53 532 TRP A O 1
ATOM 4305 N N . SER A 1 533 ? 31.847 -13.835 -42.288 1.00 58.16 533 SER A N 1
ATOM 4306 C CA . SER A 1 533 ? 31.944 -14.031 -40.840 1.00 58.16 533 SER A CA 1
ATOM 4307 C C . SER A 1 533 ? 31.028 -15.200 -40.425 1.00 58.16 533 SER A C 1
ATOM 4309 O O . SER A 1 533 ? 29.843 -15.172 -40.774 1.00 58.16 533 SER A O 1
ATOM 4311 N N . PRO A 1 534 ? 31.505 -16.194 -39.645 1.00 51.81 534 PRO A N 1
ATOM 4312 C CA . PRO A 1 534 ? 30.673 -17.292 -39.132 1.00 51.81 534 PRO A CA 1
ATOM 4313 C C . PRO A 1 534 ? 29.443 -16.810 -38.346 1.00 51.81 534 PRO A C 1
ATOM 4315 O O . PRO A 1 534 ? 28.396 -17.453 -38.353 1.00 51.81 534 PRO A O 1
ATOM 4318 N N . ILE A 1 535 ? 29.555 -15.643 -37.705 1.00 53.88 535 ILE A N 1
ATOM 4319 C CA . ILE A 1 535 ? 28.476 -15.004 -36.943 1.00 53.88 535 ILE A CA 1
ATOM 4320 C C . ILE A 1 535 ? 27.370 -14.510 -37.886 1.00 53.88 535 ILE A C 1
ATOM 4322 O O . ILE A 1 535 ? 26.194 -14.732 -37.609 1.00 53.88 535 ILE A O 1
ATOM 4326 N N . ASN A 1 536 ? 27.727 -13.923 -39.034 1.00 52.09 536 ASN A N 1
ATOM 4327 C CA . ASN A 1 536 ? 26.747 -13.440 -40.017 1.00 52.09 536 ASN A CA 1
ATOM 4328 C C . ASN A 1 536 ? 25.977 -14.595 -40.678 1.00 52.09 536 ASN A C 1
ATOM 4330 O O . ASN A 1 536 ? 24.807 -14.438 -41.023 1.00 52.09 536 ASN A O 1
ATOM 4334 N N . TRP A 1 537 ? 26.615 -15.759 -40.831 1.00 50.16 537 TRP A N 1
ATOM 4335 C CA . TRP A 1 537 ? 25.975 -16.961 -41.368 1.00 50.16 537 TRP A CA 1
ATOM 4336 C C . TRP A 1 537 ? 24.952 -17.559 -40.387 1.00 50.16 537 TRP A C 1
ATOM 4338 O O . TRP A 1 537 ? 23.810 -17.810 -40.770 1.00 50.16 537 TRP A O 1
ATOM 4348 N N . LEU A 1 538 ? 25.311 -17.689 -39.102 1.00 51.44 538 LEU A N 1
ATOM 4349 C CA . LEU A 1 538 ? 24.399 -18.170 -38.052 1.00 51.44 538 LEU A CA 1
ATOM 4350 C C . LEU A 1 538 ? 23.187 -17.244 -37.848 1.00 51.44 538 LEU A C 1
ATOM 4352 O O . LEU A 1 538 ? 22.068 -17.723 -37.677 1.00 51.44 538 LEU A O 1
ATOM 4356 N N . LEU A 1 539 ? 23.392 -15.926 -37.912 1.00 51.19 539 LEU A N 1
ATOM 4357 C CA . LEU A 1 539 ? 22.321 -14.930 -37.795 1.00 51.19 539 LEU A CA 1
ATOM 4358 C C . LEU A 1 539 ? 21.332 -14.972 -38.968 1.00 51.19 539 LEU A C 1
ATOM 4360 O O . LEU A 1 539 ? 20.131 -14.846 -38.747 1.00 51.19 539 LEU A O 1
ATOM 4364 N N . LYS A 1 540 ? 21.807 -15.208 -40.199 1.00 47.97 540 LYS A N 1
ATOM 4365 C CA . LYS A 1 540 ? 20.925 -15.390 -41.364 1.00 47.97 540 LYS A CA 1
ATOM 4366 C C . LYS A 1 540 ? 20.070 -16.653 -41.263 1.00 47.97 540 LYS A C 1
ATOM 4368 O O . LYS A 1 540 ? 18.895 -16.598 -41.601 1.00 47.97 540 LYS A O 1
ATOM 4373 N N . ILE A 1 541 ? 20.633 -17.761 -40.774 1.00 51.97 541 ILE A N 1
ATOM 4374 C CA . ILE A 1 541 ? 19.881 -19.010 -40.568 1.00 51.97 541 ILE A CA 1
ATOM 4375 C C . ILE A 1 541 ? 18.777 -18.810 -39.527 1.00 51.97 541 ILE A C 1
ATOM 4377 O O . ILE A 1 541 ? 17.648 -19.241 -39.741 1.00 51.97 541 ILE A O 1
ATOM 4381 N N . TRP A 1 542 ? 19.080 -18.116 -38.427 1.00 45.72 542 TRP A N 1
ATOM 4382 C CA . TRP A 1 542 ? 18.106 -17.863 -37.365 1.00 45.72 542 TRP A CA 1
ATOM 4383 C C . TRP A 1 542 ? 16.954 -16.946 -37.803 1.00 45.72 542 TRP A C 1
ATOM 4385 O O . TRP A 1 542 ? 15.853 -17.104 -37.307 1.00 45.72 542 TRP A O 1
ATOM 4395 N N . LEU A 1 543 ? 17.188 -16.027 -38.748 1.00 46.66 543 LEU A N 1
ATOM 4396 C CA . LEU A 1 543 ? 16.153 -15.162 -39.340 1.00 46.66 543 LEU A CA 1
ATOM 4397 C C . LEU A 1 543 ? 15.296 -15.858 -40.413 1.00 46.66 543 LEU A C 1
ATOM 4399 O O . LEU A 1 543 ? 14.247 -15.338 -40.782 1.00 46.66 543 LEU A O 1
ATOM 4403 N N . SER A 1 544 ? 15.757 -16.991 -40.953 1.00 41.62 544 SER A N 1
ATOM 4404 C CA . SER A 1 544 ? 15.000 -17.804 -41.921 1.00 41.62 544 SER A CA 1
ATOM 4405 C C . SER A 1 544 ? 14.107 -18.874 -41.277 1.00 41.62 544 SER A C 1
ATOM 4407 O O . SER A 1 544 ? 13.320 -19.505 -41.981 1.00 41.62 544 SER A O 1
ATOM 4409 N N . LEU A 1 545 ? 14.251 -19.075 -39.962 1.00 39.22 545 LEU A N 1
ATOM 4410 C CA . LEU A 1 545 ? 13.400 -19.901 -39.099 1.00 39.22 545 LEU A CA 1
ATOM 4411 C C . LEU A 1 545 ? 12.387 -19.008 -38.379 1.00 39.22 545 LEU A C 1
ATOM 4413 O O . LEU A 1 545 ? 11.252 -19.490 -38.168 1.00 39.22 545 LEU A O 1
#

Secondary structure (DSSP, 8-state):
-HHHHHHHHHHHHHHTTSTT----HHHHHHHHHHHHHTS-BHHHHHHH-TTSPP--EEEEETTT--EEEEETTEEEEEETTEEEEEE-S--BHHHHHHHHT--TTTSPPEEE-HHHHT--TTTSSSS-EEEEEGGGT-TTSHHHHHHHTTTS--S-EEEEE-PPP--S---S---SHHHHHHHHHHHHHHHHHHHHHHHHHSSTTS-HHHHT-HHHHTTEEEEETT----TTT-TTPPPHHHHHHHTT---SSSPPPHHHHHHHHHHHHHHHHHHTHHHHHHSTHHHHSPPP--GGGPPPPPTTGGGS-HHHHHHHHHHHHHHHTTPPP-S--TTSHHHHHHHHHHHHHHHHHHHHHHHHHHHHH-PPEEEEEEEEE---HHHHHHHH--HHHHHHHHHHHHH-PPPSSHHHHHHHHHHHHHHTTTT-EEEEEEEEEEETTEEEEEEEEE-TT--PEEEEEEEEEEEEETTEEEEEEEEEEE---TTS--------EEEEEEEEETTEEEEEEEETTEEEEEEEEEEEEEPPPHHHHHHHHHHH-